Protein AF-A0A9P6BWW1-F1 (afdb_monomer)

Sequence (412 aa):
MPIPPELQAALDVNLSTQEVIDTLCKYYSIPRQVDSGDEDEDKYDPYPSWREIWEGEHWSTWKPLGKCLRYYPRDWRCFQRPLDSSNPLANIRRTLRGRIITWLCNTQREQNMFWILDPLVLWSDNARFVASYTARTFMGISKKTNQFGAYLHLDGSHTLSNAIHNLVVALAEACPQYRSLVTRALALDDPMILEKTAHLQFKKLIIEPWEAVRVSHPHYLSKPLLIMIDMFSFCIERGYQRNYHRELIGLINDYAQSHQNSPLLWIFCTHPALHPSQILDKAVHPLQCALSSVSLNDPEAHRDTRYLLNEGFHRIRHRHNIDNTQMWPSEEQLSRLTSAICGTLYFTNAVLNFVDCGGSNPQDQVDACLKYMDGIPEPSVSEPFHMDYFYRQFISDIPPTSNLMPYTFWKS

Solvent-accessible surface area (backbone atoms only — not comparable to full-atom values): 24198 Å² total; per-residue (Å²): 100,76,67,53,70,69,57,49,53,48,46,75,69,62,58,50,43,50,57,51,44,52,52,48,19,59,74,69,72,48,81,81,77,74,83,69,94,70,82,76,80,90,84,87,83,93,80,83,76,95,85,81,80,89,75,84,94,55,86,93,49,79,53,82,64,65,67,68,68,82,81,69,61,83,74,54,59,70,58,73,42,48,40,51,57,87,38,70,78,34,58,42,66,54,69,61,52,37,56,52,53,52,53,74,58,31,73,75,57,93,47,43,31,38,38,38,23,35,71,78,40,57,81,46,94,68,55,85,78,63,67,48,61,69,60,24,28,49,47,28,46,25,49,78,56,77,22,50,26,35,78,45,77,44,79,55,84,64,50,56,52,53,51,48,52,54,51,48,51,37,37,29,72,60,29,68,66,43,30,54,45,39,51,41,40,51,72,70,76,37,72,62,47,88,77,46,57,51,71,55,34,44,42,62,55,47,50,54,30,53,53,50,36,55,74,76,43,47,77,83,50,76,54,54,28,39,31,38,40,40,41,53,51,64,33,53,76,74,57,67,46,41,50,44,55,40,51,53,51,45,57,50,49,56,46,36,67,77,37,69,91,49,44,66,32,39,39,39,40,29,21,55,93,63,38,66,69,72,61,51,68,81,51,96,64,83,88,67,56,49,79,47,73,56,62,42,85,40,80,63,25,38,51,39,40,42,49,49,50,48,57,44,51,56,50,44,31,68,72,70,67,51,59,88,91,57,67,75,70,37,75,65,56,48,48,52,52,28,60,74,41,41,31,37,65,69,52,51,51,51,53,48,55,57,30,57,36,93,87,59,61,42,46,63,36,49,55,50,52,49,63,41,45,67,83,64,76,83,87,44,97,87,54,83,53,60,62,56,54,35,51,50,48,53,57,70,72,51,61,93,86,54,90,74,72,72,88,61,74,72,78,132

Organism: NCBI:txid1400762

Foldseek 3Di:
DADDPQLVVCLVVLDALVVNLVSLCVVLVNDQDDPPVDPDDDDDDDDDDDPPDDDDDDPVDPPPLVVVPPDDDPLQVVQVAADASPDLLLSAPSVVVSVVVSQQRPPPHPFLEAEEAEQLLDDFPLPLHDFDSVVSSVCNSCVSNLQAQEEAEARLPDALLRSLSRSLVSNCVSDVQLVVQLCCCCPPVPVCLSVDDSLSVCCRRPPPSQVVCCVPPVVSLPGAHEYEYGYRANLCVVPPSLVSVLVNVLSVQVSCNVCVVGSYGYYYYDHVVPPVCVSCVPHPDDGDYHYDYDFLADPSLLVSLLSLLVVLVVVLCVVVVPDPVDPQVPPVLSNLSSQLCSSNVVVSVVLSCQLSPPVDHSSVSSVVQSVLSVPQDHDDPVPNPSVVSSVVSVVVPDPPPDPPDDPDSDDD

pLDDT: mean 72.65, std 19.07, range [23.56, 95.12]

Radius of gyration: 23.41 Å; Cα contacts (8 Å, |Δi|>4): 458; chains: 1; bounding box: 56×54×66 Å

Nearest PDB structures (foldseek):
  4d82-assembly3_C  TM=4.284E-01  e=2.011E-02  Metallosphaera sedula
  9asj-assembly1_A  TM=2.975E-01  e=6.661E-01  Homo sapiens
  9c5q-assembly1_A  TM=3.369E-01  e=1.948E+00  Homo sapiens
  9bh9-assembly1_B  TM=3.710E-01  e=2.965E+00  Homo sapiens
  3pg5-assembly5_C  TM=3.064E-01  e=9.522E+00  Corynebacterium diphtheriae

Structure (mmCIF, N/CA/C/O backbone):
data_AF-A0A9P6BWW1-F1
#
_entry.id   AF-A0A9P6BWW1-F1
#
loop_
_atom_site.group_PDB
_atom_site.id
_atom_site.type_symbol
_atom_site.label_atom_id
_atom_site.label_alt_id
_atom_site.label_comp_id
_atom_site.label_asym_id
_atom_site.label_entity_id
_atom_site.label_seq_id
_atom_site.pdbx_PDB_ins_code
_atom_site.Cartn_x
_atom_site.Cartn_y
_atom_site.Cartn_z
_atom_site.occupancy
_atom_site.B_iso_or_equiv
_atom_site.auth_seq_id
_atom_site.auth_comp_id
_atom_site.auth_asym_id
_atom_site.auth_atom_id
_atom_site.pdbx_PDB_model_num
ATOM 1 N N . MET A 1 1 ? 1.971 22.451 -13.555 1.00 47.19 1 MET A N 1
ATOM 2 C CA . MET A 1 1 ? 0.889 22.955 -12.679 1.00 47.19 1 MET A CA 1
ATOM 3 C C . MET A 1 1 ? 1.147 22.485 -11.250 1.00 47.19 1 MET A C 1
ATOM 5 O O . MET A 1 1 ? 1.494 21.315 -11.094 1.00 47.19 1 MET A O 1
ATOM 9 N N . PRO A 1 2 ? 1.008 23.346 -10.226 1.00 56.62 2 PRO A N 1
ATOM 10 C CA . PRO A 1 2 ? 0.854 22.879 -8.847 1.00 56.62 2 PRO A CA 1
ATOM 11 C C . PRO A 1 2 ? -0.450 22.073 -8.698 1.00 56.62 2 PRO A C 1
ATOM 13 O O . PRO A 1 2 ? -1.246 21.994 -9.638 1.00 56.62 2 PRO A O 1
ATOM 16 N N . ILE A 1 3 ? -0.659 21.482 -7.520 1.00 63.25 3 ILE A N 1
ATOM 17 C CA . ILE A 1 3 ? -1.874 20.733 -7.162 1.00 63.25 3 ILE A CA 1
ATOM 18 C C . ILE A 1 3 ? -3.116 21.604 -7.459 1.00 63.25 3 ILE A C 1
ATOM 20 O O . ILE A 1 3 ? -3.104 22.792 -7.122 1.00 63.25 3 ILE A O 1
ATOM 24 N N . PRO A 1 4 ? -4.182 21.063 -8.082 1.00 66.38 4 PRO A N 1
ATOM 25 C CA . PRO A 1 4 ? -5.418 21.811 -8.308 1.00 66.38 4 PRO A CA 1
ATOM 26 C C . PRO A 1 4 ? -5.969 22.369 -6.986 1.00 66.38 4 PRO A C 1
ATOM 28 O O . PRO A 1 4 ? -6.070 21.598 -6.033 1.00 66.38 4 PRO A O 1
ATOM 31 N N . PRO A 1 5 ? -6.382 23.649 -6.897 1.00 71.75 5 PRO A N 1
ATOM 32 C CA . PRO A 1 5 ? -6.874 24.224 -5.640 1.00 71.75 5 PRO A CA 1
ATOM 33 C C . PRO A 1 5 ? -8.056 23.462 -5.026 1.00 71.75 5 PRO A C 1
ATOM 35 O O . PRO A 1 5 ? -8.129 23.326 -3.809 1.00 71.75 5 PRO A O 1
ATOM 38 N N . GLU A 1 6 ? -8.937 22.895 -5.860 1.00 68.44 6 GLU A N 1
ATOM 39 C CA . GLU A 1 6 ? -10.018 22.007 -5.410 1.00 68.44 6 GLU A CA 1
ATOM 40 C C . GLU A 1 6 ? -9.488 20.725 -4.747 1.00 68.44 6 GLU A C 1
ATOM 42 O O . GLU A 1 6 ? -10.011 20.303 -3.720 1.00 68.44 6 GLU A O 1
ATOM 47 N N . LEU A 1 7 ? -8.431 20.120 -5.305 1.00 68.75 7 LEU A N 1
ATOM 48 C CA . LEU A 1 7 ? -7.810 18.916 -4.754 1.00 68.75 7 LEU A CA 1
ATOM 49 C C . LEU A 1 7 ? -7.006 19.233 -3.487 1.00 68.75 7 LEU A C 1
ATOM 51 O O . LEU A 1 7 ? -7.035 18.445 -2.551 1.00 68.75 7 LEU A O 1
ATOM 55 N N . GLN A 1 8 ? -6.337 20.387 -3.424 1.00 70.44 8 GLN A N 1
ATOM 56 C CA . GLN A 1 8 ? -5.660 20.834 -2.206 1.00 70.44 8 GLN A CA 1
ATOM 57 C C . GLN A 1 8 ? -6.673 21.016 -1.065 1.00 70.44 8 GLN A C 1
ATOM 59 O O . GLN A 1 8 ? -6.535 20.372 -0.030 1.00 70.44 8 GLN A O 1
ATOM 64 N N . ALA A 1 9 ? -7.759 21.764 -1.297 1.00 71.81 9 ALA A N 1
ATOM 65 C CA . ALA A 1 9 ? -8.829 21.938 -0.314 1.00 71.81 9 ALA A CA 1
ATOM 66 C C . ALA A 1 9 ? -9.492 20.603 0.093 1.00 71.81 9 ALA A C 1
ATOM 68 O O . ALA A 1 9 ? -9.786 20.390 1.269 1.00 71.81 9 ALA A O 1
ATOM 69 N N . ALA A 1 10 ? -9.678 19.673 -0.851 1.00 66.38 10 ALA A N 1
ATOM 70 C CA . ALA A 1 10 ? -10.184 18.326 -0.574 1.00 66.38 10 ALA A CA 1
ATOM 71 C C . ALA A 1 10 ? -9.250 17.493 0.328 1.00 66.38 10 ALA A C 1
ATOM 73 O O . ALA A 1 10 ? -9.716 16.660 1.109 1.00 66.38 10 ALA A O 1
ATOM 74 N N . LEU A 1 11 ? -7.934 17.707 0.247 1.00 68.31 11 LEU A N 1
ATOM 75 C CA . LEU A 1 11 ? -6.968 17.062 1.135 1.00 68.31 11 LEU A CA 1
ATOM 76 C C . LEU A 1 11 ? -6.893 17.762 2.501 1.00 68.31 11 LEU A C 1
ATOM 78 O O . LEU A 1 11 ? -6.889 17.076 3.524 1.00 68.31 11 LEU A O 1
ATOM 82 N N . ASP A 1 12 ? -6.927 19.096 2.532 1.00 67.94 12 ASP A N 1
ATOM 83 C CA . ASP A 1 12 ? -6.867 19.902 3.761 1.00 67.94 12 ASP A CA 1
ATOM 84 C C . ASP A 1 12 ? -8.067 19.643 4.699 1.00 67.94 12 ASP A C 1
ATOM 86 O O . ASP A 1 12 ? -7.924 19.640 5.923 1.00 67.94 12 ASP A O 1
ATOM 90 N N . VAL A 1 13 ? -9.248 19.353 4.136 1.00 72.00 13 VAL A N 1
ATOM 91 C CA . VAL A 1 13 ? -10.491 19.063 4.884 1.00 72.00 13 VAL A CA 1
ATOM 92 C C . VAL A 1 13 ? -10.592 17.590 5.340 1.00 72.00 13 VAL A C 1
ATOM 94 O O . VAL A 1 13 ? -11.550 17.210 6.009 1.00 72.00 13 VAL A O 1
ATOM 97 N N . ASN A 1 14 ? -9.584 16.745 5.074 1.00 67.19 14 ASN A N 1
ATOM 98 C CA . ASN A 1 14 ? -9.550 15.333 5.499 1.00 67.19 14 ASN A CA 1
ATOM 99 C C . ASN A 1 14 ? -10.764 14.495 5.029 1.00 67.19 14 ASN A C 1
ATOM 101 O O . ASN A 1 14 ? -11.288 13.673 5.789 1.00 67.19 14 ASN A O 1
ATOM 105 N N . LEU A 1 15 ? -11.192 14.664 3.772 1.00 77.94 15 LEU A N 1
ATOM 106 C CA . LEU A 1 15 ? -12.339 13.953 3.180 1.00 77.94 15 LEU A CA 1
ATOM 107 C C . LEU A 1 15 ? -12.218 12.409 3.217 1.00 77.94 15 LEU A C 1
ATOM 109 O O . LEU A 1 15 ? -11.164 11.841 3.520 1.00 77.94 15 LEU A O 1
ATOM 113 N N . SER A 1 16 ? -13.299 11.697 2.897 1.00 83.75 16 SER A N 1
ATOM 114 C CA . SER A 1 16 ? -13.290 10.240 2.693 1.00 83.75 16 SER A CA 1
ATOM 115 C C . SER A 1 16 ? -12.516 9.829 1.433 1.00 83.75 16 SER A C 1
ATOM 117 O O . SER A 1 16 ? -12.222 10.636 0.550 1.00 83.75 16 SER A O 1
ATOM 119 N N . THR A 1 17 ? -12.193 8.540 1.311 1.00 83.25 17 THR A N 1
ATOM 120 C CA . THR A 1 17 ? -11.558 8.006 0.096 1.00 83.25 17 THR A CA 1
ATOM 121 C C . THR A 1 17 ? -12.496 8.043 -1.112 1.00 83.25 17 THR A C 1
ATOM 123 O O . THR A 1 17 ? -12.011 8.258 -2.220 1.00 83.25 17 THR A O 1
ATOM 126 N N . GLN A 1 18 ? -13.819 7.936 -0.932 1.00 85.44 18 GLN A N 1
ATOM 127 C CA . GLN A 1 18 ? -14.759 8.106 -2.046 1.00 85.44 18 GLN A CA 1
ATOM 128 C C . GLN A 1 18 ? -14.754 9.544 -2.580 1.00 85.44 18 GLN A C 1
ATOM 130 O O . GLN A 1 18 ? -14.683 9.746 -3.787 1.00 85.44 18 GLN A O 1
ATOM 135 N N . GLU A 1 19 ? -14.759 10.546 -1.700 1.00 85.06 19 GLU A N 1
ATOM 136 C CA . GLU A 1 19 ? -14.705 11.957 -2.105 1.00 85.06 19 GLU A CA 1
ATOM 137 C C . GLU A 1 19 ? -13.365 12.317 -2.767 1.00 85.06 19 GLU A C 1
ATOM 139 O O . GLU A 1 19 ? -13.335 13.076 -3.737 1.00 85.06 19 GLU A O 1
ATOM 144 N N . VAL A 1 20 ? -12.253 11.729 -2.305 1.00 84.81 20 VAL A N 1
ATOM 145 C CA . VAL A 1 20 ? -10.945 11.841 -2.975 1.00 84.81 20 VAL A CA 1
ATOM 146 C C . VAL A 1 20 ? -10.987 11.210 -4.372 1.00 84.81 20 VAL A C 1
ATOM 148 O O . VAL A 1 20 ? -10.512 11.831 -5.321 1.00 84.81 20 VAL A O 1
ATOM 151 N N . ILE A 1 21 ? -11.589 10.026 -4.532 1.00 85.56 21 ILE A N 1
ATOM 152 C CA . ILE A 1 21 ? -11.770 9.376 -5.842 1.00 85.56 21 ILE A CA 1
ATOM 153 C C . ILE A 1 21 ? -12.641 10.238 -6.763 1.00 85.56 21 ILE A C 1
ATOM 155 O O . ILE A 1 21 ? -12.225 10.516 -7.882 1.00 85.56 21 ILE A O 1
ATOM 159 N N . ASP A 1 22 ? -13.793 10.728 -6.301 1.00 85.81 22 ASP A N 1
ATOM 160 C CA . ASP A 1 22 ? -14.675 11.594 -7.096 1.00 85.81 22 ASP A CA 1
ATOM 161 C C . ASP A 1 22 ? -13.979 12.908 -7.503 1.00 85.81 22 ASP A C 1
ATOM 163 O O . ASP A 1 22 ? -14.095 13.340 -8.653 1.00 85.81 22 ASP A O 1
ATOM 167 N N . THR A 1 23 ? -13.188 13.511 -6.607 1.00 84.62 23 THR A N 1
ATOM 168 C CA . THR A 1 23 ? -12.392 14.720 -6.897 1.00 84.62 23 THR A CA 1
ATOM 169 C C . THR A 1 23 ? -11.321 14.446 -7.957 1.00 84.62 23 THR A C 1
ATOM 171 O O . THR A 1 23 ? -11.152 15.233 -8.891 1.00 84.62 23 THR A O 1
ATOM 174 N N . LEU A 1 24 ? -10.623 13.310 -7.862 1.00 85.38 24 LEU A N 1
ATOM 175 C CA . LEU A 1 24 ? -9.624 12.897 -8.849 1.00 85.38 24 LEU A CA 1
ATOM 176 C C . LEU A 1 24 ? -10.266 12.542 -10.194 1.00 85.38 24 LEU A C 1
ATOM 178 O O . LEU A 1 24 ? -9.748 12.946 -11.232 1.00 85.38 24 LEU A O 1
ATOM 182 N N . CYS A 1 25 ? -11.413 11.862 -10.205 1.00 85.56 25 CYS A N 1
ATOM 183 C CA . CYS A 1 25 ? -12.159 11.560 -11.424 1.00 85.56 25 CYS A CA 1
ATOM 184 C C . CYS A 1 25 ? -12.661 12.831 -12.120 1.00 85.56 25 CYS A C 1
ATOM 186 O O . CYS A 1 25 ? -12.513 12.942 -13.338 1.00 85.56 25 CYS A O 1
ATOM 188 N N . LYS A 1 26 ? -13.151 13.826 -11.364 1.00 84.00 26 LYS A N 1
ATOM 189 C CA . LYS A 1 26 ? -13.474 15.163 -11.888 1.00 84.00 26 LYS A CA 1
ATOM 190 C C . LYS A 1 26 ? -12.238 15.829 -12.504 1.00 84.00 26 LYS A C 1
ATOM 192 O O . LYS A 1 26 ? -12.286 16.236 -13.662 1.00 84.00 26 LYS A O 1
ATOM 197 N N . TYR A 1 27 ? -11.127 15.904 -11.765 1.00 82.25 27 TYR A N 1
ATOM 198 C CA . TYR A 1 27 ? -9.884 16.533 -12.233 1.00 82.25 27 TYR A CA 1
ATOM 199 C C . TYR A 1 27 ? -9.335 15.875 -13.510 1.00 82.25 27 TYR A C 1
ATOM 201 O O . TYR A 1 27 ? -8.986 16.555 -14.473 1.00 82.25 27 TYR A O 1
ATOM 209 N N . TYR A 1 28 ? -9.319 14.544 -13.547 1.00 79.38 28 TYR A N 1
ATOM 210 C CA . TYR A 1 28 ? -8.806 13.753 -14.661 1.00 79.38 28 TYR A CA 1
ATOM 211 C C . TYR A 1 28 ? -9.830 13.501 -15.787 1.00 79.38 28 TYR A C 1
ATOM 213 O O . TYR A 1 28 ? -9.553 12.686 -16.676 1.00 79.38 28 TYR A O 1
ATOM 221 N N . SER A 1 29 ? -10.990 14.176 -15.758 1.00 80.81 29 SER A N 1
ATOM 222 C CA . SER A 1 29 ? -12.090 14.055 -16.736 1.00 80.81 29 SER A CA 1
ATOM 223 C C . SER A 1 29 ? -12.497 12.603 -17.022 1.00 80.81 29 SER A C 1
ATOM 225 O O . SER A 1 29 ? -12.638 12.184 -18.171 1.00 80.81 29 SER A O 1
ATOM 227 N N . ILE A 1 30 ? -12.626 11.804 -15.963 1.00 74.62 30 ILE A N 1
ATOM 228 C CA . ILE A 1 30 ? -12.950 10.378 -16.034 1.00 74.62 30 ILE A CA 1
ATOM 229 C C . ILE A 1 30 ? -14.473 10.219 -15.991 1.00 74.62 30 ILE A C 1
ATOM 231 O O . ILE A 1 30 ? -15.093 10.695 -15.036 1.00 74.62 30 ILE A O 1
ATOM 235 N N . PRO A 1 31 ? -15.096 9.542 -16.975 1.00 64.31 31 PRO A N 1
ATOM 236 C CA . PRO A 1 31 ? -16.501 9.168 -16.881 1.00 64.31 31 PRO A CA 1
ATOM 237 C C . PRO A 1 31 ? -16.720 8.326 -15.625 1.00 64.31 31 PRO A C 1
ATOM 239 O O . PRO A 1 31 ? -16.013 7.340 -15.419 1.00 64.31 31 PRO A O 1
ATOM 242 N N . ARG A 1 32 ? -17.694 8.701 -14.789 1.00 52.28 32 ARG A N 1
ATOM 243 C CA . ARG A 1 32 ? -18.048 7.925 -13.595 1.00 52.28 32 ARG A CA 1
ATOM 244 C C . ARG A 1 32 ? -18.501 6.535 -14.049 1.00 52.28 32 ARG A C 1
ATOM 246 O O . ARG A 1 32 ? -19.593 6.393 -14.600 1.00 52.28 32 ARG A O 1
ATOM 253 N N . GLN A 1 33 ? -17.668 5.520 -13.833 1.00 54.38 33 GLN A N 1
ATOM 254 C CA . GLN A 1 33 ? -18.151 4.148 -13.838 1.00 54.38 33 GLN A CA 1
ATOM 255 C C . GLN A 1 33 ? -19.102 4.024 -12.649 1.00 54.38 33 GLN A C 1
ATOM 257 O O . GLN A 1 33 ? -18.742 4.343 -11.517 1.00 54.38 33 GLN A O 1
ATOM 262 N N . VAL A 1 34 ? -20.343 3.636 -12.928 1.00 43.94 34 VAL A N 1
ATOM 263 C CA . VAL A 1 34 ? -21.234 3.130 -11.888 1.00 43.94 34 VAL A CA 1
ATOM 264 C C . VAL A 1 34 ? -20.689 1.757 -11.522 1.00 43.94 34 VAL A C 1
ATOM 266 O O . VAL A 1 34 ? -20.505 0.938 -12.422 1.00 43.94 34 VAL A O 1
ATOM 269 N N . ASP A 1 35 ? -20.428 1.514 -10.238 1.00 43.84 35 ASP A N 1
ATOM 270 C CA . ASP A 1 35 ? -20.097 0.178 -9.742 1.00 43.84 35 ASP A CA 1
ATOM 271 C C . ASP A 1 35 ? -21.333 -0.727 -9.948 1.00 43.84 35 ASP A C 1
ATOM 273 O O . ASP A 1 35 ? -22.219 -0.808 -9.097 1.00 43.84 35 ASP A O 1
ATOM 277 N N . SER A 1 36 ? -21.443 -1.369 -11.118 1.00 36.41 36 SER A N 1
ATOM 278 C CA . SER A 1 36 ? -22.366 -2.486 -11.329 1.00 36.41 36 SER A CA 1
ATOM 279 C C . SER A 1 36 ? -21.897 -3.622 -10.425 1.00 36.41 36 SER A C 1
ATOM 281 O O . SER A 1 36 ? -20.807 -4.148 -10.642 1.00 36.41 36 SER A O 1
ATOM 283 N N . GLY A 1 37 ? -22.684 -3.955 -9.399 1.00 39.25 37 GLY A N 1
ATOM 284 C CA . GLY A 1 37 ? -22.289 -4.800 -8.261 1.00 39.25 37 GLY A CA 1
ATOM 285 C C . GLY A 1 37 ? -22.025 -6.286 -8.543 1.00 39.25 37 GLY A C 1
ATOM 286 O O . GLY A 1 37 ? -22.133 -7.082 -7.618 1.00 39.25 37 GLY A O 1
ATOM 287 N N . ASP A 1 38 ? -21.668 -6.641 -9.778 1.00 36.53 38 ASP A N 1
ATOM 288 C CA . ASP A 1 38 ? -21.443 -7.999 -10.276 1.00 36.53 38 ASP A CA 1
ATOM 289 C C . ASP A 1 38 ? -20.058 -8.118 -10.961 1.00 36.53 38 ASP A C 1
ATOM 291 O O . ASP A 1 38 ? -19.949 -8.197 -12.187 1.00 36.53 38 ASP A O 1
ATOM 295 N N . GLU A 1 39 ? -18.971 -8.163 -10.178 1.00 39.12 39 GLU A N 1
ATOM 296 C CA . GLU A 1 39 ? -17.757 -8.885 -10.607 1.00 39.12 39 GLU A CA 1
ATOM 297 C C . GLU A 1 39 ? -17.948 -10.373 -10.243 1.00 39.12 39 GLU A C 1
ATOM 299 O O . GLU A 1 39 ? -17.653 -10.770 -9.117 1.00 39.12 39 GLU A O 1
ATOM 304 N N . ASP A 1 40 ? -18.485 -11.151 -11.199 1.00 33.62 40 ASP A N 1
ATOM 305 C CA . ASP A 1 40 ? -18.864 -12.586 -11.138 1.00 33.62 40 ASP A CA 1
ATOM 306 C C . ASP A 1 40 ? -18.097 -13.407 -10.065 1.00 33.62 40 ASP A C 1
ATOM 308 O O . ASP A 1 40 ? -16.880 -13.618 -10.165 1.00 33.62 40 ASP A O 1
ATOM 312 N N . GLU A 1 41 ? -18.811 -13.942 -9.065 1.00 42.09 41 GLU A N 1
ATOM 313 C CA . GLU A 1 41 ? -18.252 -14.969 -8.177 1.00 42.09 41 GLU A CA 1
ATOM 314 C C . GLU A 1 41 ? -18.028 -16.293 -8.941 1.00 42.09 41 GLU A C 1
ATOM 316 O O . GLU A 1 41 ? -18.814 -16.691 -9.798 1.00 42.09 41 GLU A O 1
ATOM 321 N N . ASP A 1 42 ? -16.930 -16.981 -8.614 1.00 36.00 42 ASP A N 1
ATOM 322 C CA . ASP A 1 42 ? -16.590 -18.356 -9.010 1.00 36.00 42 ASP A CA 1
ATOM 323 C C . ASP A 1 42 ? -16.866 -18.806 -10.467 1.00 36.00 42 ASP A C 1
ATOM 325 O O . ASP A 1 42 ? -17.743 -19.622 -10.759 1.00 36.00 42 ASP A O 1
ATOM 329 N N . LYS A 1 43 ? -15.931 -18.465 -11.370 1.00 27.09 43 LYS A N 1
ATOM 330 C CA . LYS A 1 43 ? -15.578 -19.334 -12.513 1.00 27.09 43 LYS A CA 1
ATOM 331 C C . LYS A 1 43 ? -14.095 -19.704 -12.509 1.00 27.09 43 LYS A C 1
ATOM 333 O O . LYS A 1 43 ? -13.207 -18.852 -12.512 1.00 27.09 43 LYS A O 1
ATOM 338 N N . TYR A 1 44 ? -13.831 -21.010 -12.513 1.00 28.70 44 TYR A N 1
ATOM 339 C CA . TYR A 1 44 ? -12.501 -21.617 -12.487 1.00 28.70 44 TYR A CA 1
ATOM 340 C C . TYR A 1 44 ? -12.405 -22.680 -13.587 1.00 28.70 44 TYR A C 1
ATOM 342 O O . TYR A 1 44 ? -13.255 -23.564 -13.649 1.00 28.70 44 TYR A O 1
ATOM 350 N N . ASP A 1 45 ? -11.359 -22.616 -14.412 1.00 24.69 45 ASP A N 1
ATOM 351 C CA . ASP A 1 45 ? -11.109 -23.548 -15.519 1.00 24.69 45 ASP A CA 1
ATOM 352 C C . ASP A 1 45 ? -9.683 -24.142 -15.371 1.00 24.69 45 ASP A C 1
ATOM 354 O O . ASP A 1 45 ? -8.715 -23.371 -15.312 1.00 24.69 45 ASP A O 1
ATOM 358 N N . PRO A 1 46 ? -9.516 -25.470 -15.193 1.00 31.78 46 PRO A N 1
ATOM 359 C CA . PRO A 1 46 ? -8.227 -26.087 -14.866 1.00 31.78 46 PRO A CA 1
ATOM 360 C C . PRO A 1 46 ? -7.343 -26.334 -16.103 1.00 31.78 46 PRO A C 1
ATOM 362 O O . PRO A 1 46 ? -7.768 -26.954 -17.073 1.00 31.78 46 PRO A O 1
ATOM 365 N N . TYR A 1 47 ? -6.063 -25.939 -16.043 1.00 34.94 47 TYR A N 1
ATOM 366 C CA . TYR A 1 47 ? -5.114 -26.053 -17.167 1.00 34.94 47 TYR A CA 1
ATOM 367 C C . TYR A 1 47 ? -3.727 -26.611 -16.766 1.00 34.94 47 TYR A C 1
ATOM 369 O O . TYR A 1 47 ? -3.389 -26.606 -15.580 1.00 34.94 47 TYR A O 1
ATOM 377 N N . PRO A 1 48 ? -2.930 -27.152 -17.722 1.00 30.81 48 PRO A N 1
ATOM 378 C CA . PRO A 1 48 ? -2.121 -28.349 -17.472 1.00 30.81 48 PRO A CA 1
ATOM 379 C C . PRO A 1 48 ? -0.601 -28.081 -17.387 1.00 30.81 48 PRO A C 1
ATOM 381 O O . PRO A 1 48 ? -0.144 -26.992 -17.031 1.00 30.81 48 PRO A O 1
ATOM 384 N N . SER A 1 49 ? 0.210 -29.117 -17.633 1.00 31.66 49 SER A N 1
ATOM 385 C CA . SER A 1 49 ? 1.661 -29.092 -17.429 1.00 31.66 49 SER A CA 1
ATOM 386 C C . SER A 1 49 ? 2.438 -28.260 -18.468 1.00 31.66 49 SER A C 1
ATOM 388 O O . SER A 1 49 ? 1.928 -27.879 -19.516 1.00 31.66 49 SER A O 1
ATOM 390 N N . TRP A 1 50 ? 3.696 -27.943 -18.151 1.00 32.31 50 TRP A N 1
ATOM 391 C CA . TRP A 1 50 ? 4.515 -26.949 -18.859 1.00 32.31 50 TRP A CA 1
ATOM 392 C C . TRP A 1 50 ? 5.127 -27.409 -20.195 1.00 32.31 50 TRP A C 1
ATOM 394 O O . TRP A 1 50 ? 5.804 -26.612 -20.835 1.00 32.31 50 TRP A O 1
ATOM 404 N N . ARG A 1 51 ? 4.938 -28.669 -20.612 1.00 30.66 51 ARG A N 1
ATOM 405 C CA . ARG A 1 51 ? 5.650 -29.261 -21.766 1.00 30.66 51 ARG A CA 1
ATOM 406 C C . ARG A 1 51 ? 4.879 -29.281 -23.093 1.00 30.66 51 ARG A C 1
ATOM 408 O O . ARG A 1 51 ? 5.460 -29.659 -24.101 1.00 30.66 51 ARG A O 1
ATOM 415 N N . GLU A 1 52 ? 3.611 -28.876 -23.115 1.00 35.50 52 GLU A N 1
ATOM 416 C CA . GLU A 1 52 ? 2.693 -29.115 -24.247 1.00 35.50 52 GLU A CA 1
ATOM 417 C C . GLU A 1 52 ? 2.203 -27.806 -24.902 1.00 35.50 52 GLU A C 1
ATOM 419 O O . GLU A 1 52 ? 1.002 -27.563 -25.005 1.00 35.50 52 GLU A O 1
ATOM 424 N N . ILE A 1 53 ? 3.123 -26.909 -25.290 1.00 33.41 53 ILE A N 1
ATOM 425 C CA . ILE A 1 53 ? 2.794 -25.668 -26.025 1.00 33.41 53 ILE A CA 1
ATOM 426 C C . ILE A 1 53 ? 3.947 -25.256 -26.963 1.00 33.41 53 ILE A C 1
ATOM 428 O O . ILE A 1 53 ? 4.746 -24.397 -26.603 1.00 33.41 53 ILE A O 1
ATOM 432 N N . TRP A 1 54 ? 4.047 -25.850 -28.157 1.00 34.78 54 TRP A N 1
ATOM 433 C CA . TRP A 1 54 ? 4.991 -25.400 -29.204 1.00 34.78 54 TRP A CA 1
ATOM 434 C C . TRP A 1 54 ? 4.466 -25.583 -30.645 1.00 34.78 54 TRP A C 1
ATOM 436 O O . TRP A 1 54 ? 5.241 -25.690 -31.590 1.00 34.78 54 TRP A O 1
ATOM 446 N N . GLU A 1 55 ? 3.141 -25.563 -30.821 1.00 31.78 55 GLU A N 1
ATOM 447 C CA . GLU A 1 55 ? 2.478 -25.489 -32.134 1.00 31.78 55 GLU A CA 1
ATOM 448 C C . GLU A 1 55 ? 1.510 -24.285 -32.187 1.00 31.78 55 GLU A C 1
ATOM 450 O O . GLU A 1 55 ? 1.304 -23.600 -31.182 1.00 31.78 55 GLU A O 1
ATOM 455 N N . GLY A 1 56 ? 1.036 -23.937 -33.389 1.00 38.19 56 GLY A N 1
ATOM 456 C CA . GLY A 1 56 ? 0.637 -22.569 -33.751 1.00 38.19 56 GLY A CA 1
ATOM 457 C C . GLY A 1 56 ? -0.740 -22.043 -33.300 1.00 38.19 56 GLY A C 1
ATOM 458 O O . GLY A 1 56 ? -1.484 -22.661 -32.549 1.00 38.19 56 GLY A O 1
ATOM 459 N N . GLU A 1 57 ? -1.063 -20.851 -33.819 1.00 35.16 57 GLU A N 1
ATOM 460 C CA . GLU A 1 57 ? -2.411 -20.248 -33.878 1.00 35.16 57 GLU A CA 1
ATOM 461 C C . GLU A 1 57 ? -3.151 -19.891 -32.564 1.00 35.16 57 GLU A C 1
ATOM 463 O O . GLU A 1 57 ? -4.368 -20.035 -32.491 1.00 35.16 57 GLU A O 1
ATOM 468 N N . HIS A 1 58 ? -2.494 -19.309 -31.542 1.00 39.03 58 HIS A N 1
ATOM 469 C CA . HIS A 1 58 ? -3.247 -18.779 -30.375 1.00 39.03 58 HIS A CA 1
ATOM 470 C C . HIS A 1 58 ? -2.825 -17.432 -29.744 1.00 39.03 58 HIS A C 1
ATOM 472 O O . HIS A 1 58 ? -3.294 -17.088 -28.653 1.00 39.03 58 HIS A O 1
ATOM 478 N N . TRP A 1 59 ? -2.042 -16.604 -30.446 1.00 41.94 59 TRP A N 1
ATOM 479 C CA . TRP A 1 59 ? -1.587 -15.278 -29.970 1.00 41.94 59 TRP A CA 1
ATOM 480 C C . TRP A 1 59 ? -2.700 -14.251 -29.673 1.00 41.94 59 TRP A C 1
ATOM 482 O O . TRP A 1 59 ? -2.444 -13.247 -29.011 1.00 41.94 59 TRP A O 1
ATOM 492 N N . SER A 1 60 ? -3.940 -14.501 -30.103 1.00 39.09 60 SER A N 1
ATOM 493 C CA . SER A 1 60 ? -5.123 -13.700 -29.748 1.00 39.09 60 SER A CA 1
ATOM 494 C C . SER A 1 60 ? -5.543 -13.829 -28.276 1.00 39.09 60 SER A C 1
ATOM 496 O O . SER A 1 60 ? -6.313 -13.003 -27.789 1.00 39.09 60 SER A O 1
ATOM 498 N N . THR A 1 61 ? -5.030 -14.826 -27.544 1.00 45.53 61 THR A N 1
ATOM 499 C CA . THR A 1 61 ? -5.240 -14.968 -26.094 1.00 45.53 61 THR A CA 1
ATOM 500 C C . THR A 1 61 ? -3.906 -14.912 -25.360 1.00 45.53 61 THR A C 1
ATOM 502 O O . THR A 1 61 ? -2.955 -15.596 -25.730 1.00 45.53 61 THR A O 1
ATOM 505 N N . TRP A 1 62 ? -3.822 -14.123 -24.285 1.00 44.84 62 TRP A N 1
ATOM 506 C CA . TRP A 1 62 ? -2.552 -13.775 -23.626 1.00 44.84 62 TRP A CA 1
ATOM 507 C C . TRP A 1 62 ? -1.987 -14.876 -22.694 1.00 44.84 62 TRP A C 1
ATOM 509 O O . TRP A 1 62 ? -1.351 -14.625 -21.672 1.00 44.84 62 TRP A O 1
ATOM 519 N N . LYS A 1 63 ? -2.225 -16.139 -23.066 1.00 42.66 63 LYS A N 1
ATOM 520 C CA . LYS A 1 63 ? -1.884 -17.355 -22.316 1.00 42.66 63 LYS A CA 1
ATOM 521 C C . LYS A 1 63 ? -0.377 -17.646 -22.128 1.00 42.66 63 LYS A C 1
ATOM 523 O O . LYS A 1 63 ? -0.096 -18.330 -21.142 1.00 42.66 63 LYS A O 1
ATOM 528 N N . PRO A 1 64 ? 0.587 -17.190 -22.968 1.00 41.19 64 PRO A N 1
ATOM 529 C CA . PRO A 1 64 ? 2.003 -17.541 -22.789 1.00 41.19 64 PRO A CA 1
ATOM 530 C C . PRO A 1 64 ? 2.583 -17.142 -21.427 1.00 41.19 64 PRO A C 1
ATOM 532 O O . PRO A 1 64 ? 3.202 -17.971 -20.768 1.00 41.19 64 PRO A O 1
ATOM 535 N N . LEU A 1 65 ? 2.333 -15.910 -20.970 1.00 38.28 65 LEU A N 1
ATOM 536 C CA . LEU A 1 65 ? 2.837 -15.431 -19.677 1.00 38.28 65 LEU A CA 1
ATOM 537 C C . LEU A 1 65 ? 1.908 -15.792 -18.508 1.00 38.28 65 LEU A C 1
ATOM 539 O O . LEU A 1 65 ? 2.393 -16.161 -17.441 1.00 38.28 65 LEU A O 1
ATOM 543 N N . GLY A 1 66 ? 0.584 -15.792 -18.710 1.00 39.69 66 GLY A N 1
ATOM 544 C CA . GLY A 1 66 ? -0.376 -16.181 -17.665 1.00 39.69 66 GLY A CA 1
ATOM 545 C C . GLY A 1 66 ? -0.177 -17.611 -17.133 1.00 39.69 66 GLY A C 1
ATOM 546 O O . GLY A 1 66 ? -0.452 -17.882 -15.966 1.00 39.69 66 GLY A O 1
ATOM 547 N N . LYS A 1 67 ? 0.374 -18.527 -17.946 1.00 35.91 67 LYS A N 1
ATOM 548 C CA . LYS A 1 67 ? 0.715 -19.899 -17.523 1.00 35.91 67 LYS A CA 1
ATOM 549 C C . LYS A 1 67 ? 1.988 -20.013 -16.663 1.00 35.91 67 LYS A C 1
ATOM 551 O O . LYS A 1 67 ? 2.213 -21.074 -16.080 1.00 35.91 67 LYS A O 1
ATOM 556 N N . CYS A 1 68 ? 2.793 -18.955 -16.526 1.00 37.28 68 CYS A N 1
ATOM 557 C CA . CYS A 1 68 ? 3.970 -18.949 -15.645 1.00 37.28 68 CYS A CA 1
ATOM 558 C C . CYS A 1 68 ? 3.626 -18.757 -14.156 1.00 37.28 68 CYS A C 1
ATOM 560 O O . CYS A 1 68 ? 4.469 -19.029 -13.302 1.00 37.28 68 CYS A O 1
ATOM 562 N N . LEU A 1 69 ? 2.390 -18.363 -13.822 1.00 39.22 69 LEU A N 1
ATOM 563 C CA . LEU A 1 69 ? 1.904 -18.105 -12.455 1.00 39.22 69 LEU A CA 1
ATOM 564 C C . LEU A 1 69 ? 1.647 -19.400 -11.645 1.00 39.22 69 LEU A C 1
ATOM 566 O O . LEU A 1 69 ? 0.605 -19.579 -11.019 1.00 39.22 69 LEU A O 1
ATOM 570 N N . ARG A 1 70 ? 2.614 -20.324 -11.642 1.00 31.59 70 ARG A N 1
ATOM 571 C CA . ARG A 1 70 ? 2.527 -21.672 -11.045 1.00 31.59 70 ARG A CA 1
ATOM 572 C C . ARG A 1 70 ? 2.497 -21.728 -9.511 1.00 31.59 70 ARG A C 1
ATOM 574 O O . ARG A 1 70 ? 2.353 -22.822 -8.974 1.00 31.59 70 ARG A O 1
ATOM 581 N N . TYR A 1 71 ? 2.672 -20.600 -8.820 1.00 35.56 71 TYR A N 1
ATOM 582 C CA . TYR A 1 71 ? 3.032 -20.572 -7.394 1.00 35.56 71 TYR A CA 1
ATOM 583 C C . TYR A 1 71 ? 2.090 -19.794 -6.464 1.00 35.56 71 TYR A C 1
ATOM 585 O O . TYR A 1 71 ? 2.374 -19.716 -5.272 1.00 35.56 71 TYR A O 1
ATOM 593 N N . TYR A 1 72 ? 0.957 -19.278 -6.952 1.00 36.00 72 TYR A N 1
ATOM 594 C CA . TYR A 1 72 ? -0.026 -18.598 -6.100 1.00 36.00 72 TYR A CA 1
ATOM 595 C C . TYR A 1 72 ? -1.188 -19.537 -5.717 1.00 36.00 72 TYR A C 1
ATOM 597 O O . TYR A 1 72 ? -1.943 -19.956 -6.602 1.00 36.00 72 TYR A O 1
ATOM 605 N N . PRO A 1 73 ? -1.375 -19.867 -4.419 1.00 31.67 73 PRO A N 1
ATOM 606 C CA . PRO A 1 73 ? -2.576 -20.545 -3.927 1.00 31.67 73 PRO A CA 1
ATOM 607 C C . PRO A 1 73 ? -3.851 -19.756 -4.255 1.00 31.67 73 PRO A C 1
ATOM 609 O O . PRO A 1 73 ? -3.796 -18.545 -4.486 1.00 31.67 73 PRO A O 1
ATOM 612 N N . ARG A 1 74 ? -5.021 -20.418 -4.239 1.00 31.77 74 ARG A N 1
ATOM 613 C CA . ARG A 1 74 ? -6.316 -19.751 -4.500 1.00 31.77 74 ARG A CA 1
ATOM 614 C C . ARG A 1 74 ? -6.514 -18.523 -3.601 1.00 31.77 74 ARG A C 1
ATOM 616 O O . ARG A 1 74 ? -6.948 -17.483 -4.095 1.00 31.77 74 ARG A O 1
ATOM 623 N N . ASP A 1 75 ? -6.099 -18.631 -2.344 1.00 37.94 75 ASP A N 1
ATOM 624 C CA . ASP A 1 75 ? -6.274 -17.626 -1.291 1.00 37.94 75 ASP A CA 1
ATOM 625 C C . ASP A 1 75 ? -5.485 -16.330 -1.538 1.00 37.94 75 ASP A C 1
ATOM 627 O O . ASP A 1 75 ? -5.843 -15.280 -1.020 1.00 37.94 75 ASP A O 1
ATOM 631 N N . TRP A 1 76 ? -4.453 -16.344 -2.390 1.00 36.47 76 TRP A N 1
ATOM 632 C CA . TRP A 1 76 ? -3.657 -15.143 -2.678 1.00 36.47 76 TRP A CA 1
ATOM 633 C C . TRP A 1 76 ? -4.478 -14.026 -3.346 1.00 36.47 76 TRP A C 1
ATOM 635 O O . TRP A 1 76 ? -4.259 -12.832 -3.116 1.00 36.47 76 TRP A O 1
ATOM 645 N N . ARG A 1 77 ? -5.472 -14.406 -4.161 1.00 40.88 77 ARG A N 1
ATOM 646 C CA . ARG A 1 77 ? -6.253 -13.460 -4.968 1.00 40.88 77 ARG A CA 1
ATOM 647 C C . ARG A 1 77 ? -7.156 -12.544 -4.144 1.00 40.88 77 ARG A C 1
ATOM 649 O O . ARG A 1 77 ? -7.456 -11.452 -4.616 1.00 40.88 77 ARG A O 1
ATOM 656 N N . CYS A 1 78 ? -7.558 -12.914 -2.924 1.00 37.56 78 CYS A N 1
ATOM 657 C CA . CYS A 1 78 ? -8.369 -12.027 -2.080 1.00 37.56 78 CYS A CA 1
ATOM 658 C C . CYS A 1 78 ? -7.543 -10.913 -1.406 1.00 37.56 78 CYS A C 1
ATOM 660 O O . CYS A 1 78 ? -8.104 -9.872 -1.062 1.00 37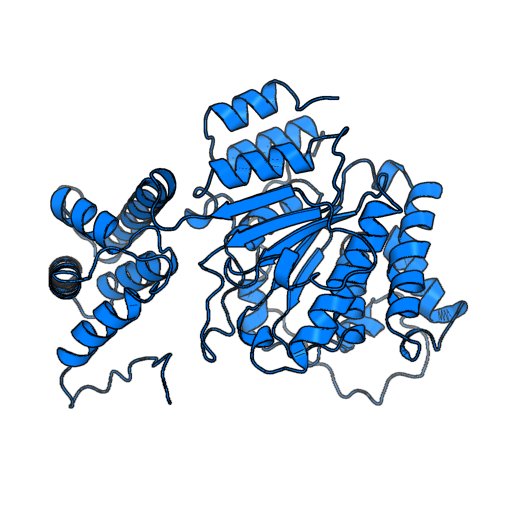.56 78 CYS A O 1
ATOM 662 N N . PHE A 1 79 ? -6.218 -11.071 -1.293 1.00 45.47 79 PHE A N 1
ATOM 663 C CA . PHE A 1 79 ? -5.301 -10.040 -0.786 1.00 45.47 79 PHE A CA 1
ATOM 664 C C . PHE A 1 79 ? -4.871 -9.048 -1.873 1.00 45.47 79 PHE A C 1
ATOM 666 O O . PHE A 1 79 ? -4.719 -7.864 -1.590 1.00 45.47 79 PHE A O 1
ATOM 673 N N . GLN A 1 80 ? -4.802 -9.497 -3.132 1.00 51.81 80 GLN A N 1
ATOM 674 C CA . GLN A 1 80 ? -4.637 -8.632 -4.310 1.00 51.81 80 GLN A CA 1
ATOM 675 C C . GLN A 1 80 ? -5.904 -7.833 -4.679 1.00 51.81 80 GLN A C 1
ATOM 677 O O . GLN A 1 80 ? -5.857 -6.990 -5.578 1.00 51.81 80 GLN A O 1
ATOM 682 N N . ARG A 1 81 ? -7.048 -8.060 -4.011 1.00 62.28 81 ARG A N 1
ATOM 683 C CA . ARG A 1 81 ? -8.237 -7.213 -4.203 1.00 62.28 81 ARG A CA 1
ATOM 684 C C . ARG A 1 81 ? -7.977 -5.813 -3.624 1.00 62.28 81 ARG A C 1
ATOM 686 O O . ARG A 1 81 ? -7.545 -5.728 -2.466 1.00 62.28 81 ARG A O 1
ATOM 693 N N . PRO A 1 82 ? -8.266 -4.727 -4.368 1.00 66.12 82 PRO A N 1
ATOM 694 C CA . PRO A 1 82 ? -8.257 -3.383 -3.799 1.00 66.12 82 PRO A CA 1
ATOM 695 C C . PRO A 1 82 ? -9.212 -3.299 -2.602 1.00 66.12 82 PRO A C 1
ATOM 697 O O . PRO A 1 82 ? -10.176 -4.062 -2.516 1.00 66.12 82 PRO A O 1
ATOM 700 N N . LEU A 1 83 ? -8.961 -2.366 -1.685 1.00 67.06 83 LEU A N 1
ATOM 701 C CA . LEU A 1 83 ? -9.979 -1.989 -0.707 1.00 67.06 83 LEU A CA 1
ATOM 702 C C . LEU A 1 83 ? -11.010 -1.098 -1.406 1.00 67.06 83 LEU A C 1
ATOM 704 O O . LEU A 1 83 ? -10.641 -0.115 -2.050 1.00 67.06 83 LEU A O 1
ATOM 708 N N . ASP A 1 84 ? -12.289 -1.452 -1.290 1.00 74.56 84 ASP A N 1
ATOM 709 C CA . ASP A 1 84 ? -13.368 -0.575 -1.738 1.00 74.56 84 ASP A CA 1
ATOM 710 C C . ASP A 1 84 ? -13.434 0.692 -0.869 1.00 74.56 84 ASP A C 1
ATOM 712 O O . ASP A 1 84 ? -13.080 0.680 0.312 1.00 74.56 84 ASP A O 1
ATOM 716 N N . SER A 1 85 ? -13.902 1.794 -1.450 1.00 73.75 85 SER A N 1
ATOM 717 C CA . SER A 1 85 ? -13.991 3.098 -0.791 1.00 73.75 85 SER A CA 1
ATOM 718 C C . SER A 1 85 ? -15.007 3.136 0.359 1.00 73.75 85 SER A C 1
ATOM 720 O O . SER A 1 85 ? -14.852 3.966 1.261 1.00 73.75 85 SER A O 1
ATOM 722 N N . SER A 1 86 ? -15.981 2.214 0.380 1.00 73.56 86 SER A N 1
ATOM 723 C CA . SER A 1 86 ? -16.887 1.982 1.518 1.00 73.56 86 SER A CA 1
ATOM 724 C C . SER A 1 86 ? -16.222 1.286 2.715 1.00 73.56 86 SER A C 1
ATOM 726 O O . SER A 1 86 ? -16.769 1.284 3.819 1.00 73.56 86 SER A O 1
ATOM 728 N N . ASN A 1 87 ? -15.039 0.688 2.535 1.00 77.94 87 ASN A N 1
ATOM 729 C CA . ASN A 1 87 ? -14.358 -0.028 3.605 1.00 77.94 87 ASN A CA 1
ATOM 730 C C . ASN A 1 87 ? -13.770 0.967 4.632 1.00 77.94 87 ASN A C 1
ATOM 732 O O . ASN A 1 87 ? -13.060 1.900 4.240 1.00 77.94 87 ASN A O 1
ATOM 736 N N . PRO A 1 88 ? -13.969 0.769 5.949 1.00 76.44 88 PRO A N 1
ATOM 737 C CA . PRO A 1 88 ? -13.346 1.613 6.970 1.00 76.44 88 PRO A CA 1
ATOM 738 C C . PRO A 1 88 ? -11.814 1.709 6.856 1.00 76.44 88 PRO A C 1
ATOM 740 O O . PRO A 1 88 ? -11.252 2.785 7.056 1.00 76.44 88 PRO A O 1
ATOM 743 N N . LEU A 1 89 ? -11.133 0.635 6.430 1.00 75.75 89 LEU A N 1
ATOM 744 C CA . LEU A 1 89 ? -9.678 0.614 6.202 1.00 75.75 89 LEU A CA 1
ATOM 745 C C . LEU A 1 89 ? -9.222 1.479 5.013 1.00 75.75 89 LEU A C 1
ATOM 747 O O . LEU A 1 89 ? -8.036 1.788 4.905 1.00 75.75 89 LEU A O 1
ATOM 751 N N . ALA A 1 90 ? -10.136 1.904 4.137 1.00 77.12 90 ALA A N 1
ATOM 752 C CA . ALA A 1 90 ? -9.834 2.893 3.107 1.00 77.12 90 ALA A CA 1
ATOM 753 C C . ALA A 1 90 ? -9.830 4.330 3.661 1.00 77.12 90 ALA A C 1
ATOM 755 O O . ALA A 1 90 ? -9.323 5.229 2.995 1.00 77.12 90 ALA A O 1
ATOM 756 N N . ASN A 1 91 ? -10.394 4.575 4.850 1.00 81.56 91 ASN A N 1
ATOM 757 C CA . ASN A 1 91 ? -10.691 5.914 5.379 1.00 81.56 91 ASN A CA 1
ATOM 758 C C . ASN A 1 91 ? -9.819 6.340 6.578 1.00 81.56 91 ASN A C 1
ATOM 760 O O . ASN A 1 91 ? -10.059 7.398 7.168 1.00 81.56 91 ASN A O 1
ATOM 764 N N . ILE A 1 92 ? -8.794 5.545 6.886 1.00 81.69 92 ILE A N 1
ATOM 765 C CA . ILE A 1 92 ? -7.723 5.804 7.861 1.00 81.69 92 ILE A CA 1
ATOM 766 C C . ILE A 1 92 ? -6.473 6.402 7.185 1.00 81.69 92 ILE A C 1
ATOM 768 O O . ILE A 1 92 ? -6.379 6.414 5.955 1.00 81.69 92 ILE A O 1
ATOM 772 N N . ARG A 1 93 ? -5.503 6.889 7.973 1.00 86.12 93 ARG A N 1
ATOM 773 C CA . ARG A 1 93 ? -4.210 7.447 7.516 1.00 86.12 93 ARG A CA 1
ATOM 774 C C . ARG A 1 93 ? -4.361 8.497 6.408 1.00 86.12 93 ARG A C 1
ATOM 776 O O . ARG A 1 93 ? -3.629 8.513 5.411 1.00 86.12 93 ARG A O 1
ATOM 783 N N . ARG A 1 94 ? -5.325 9.399 6.596 1.00 86.00 94 ARG A N 1
ATOM 784 C CA . ARG A 1 94 ? -5.686 10.487 5.678 1.00 86.00 94 ARG A CA 1
ATOM 785 C C . ARG A 1 94 ? -4.510 11.423 5.403 1.00 86.00 94 ARG A C 1
ATOM 787 O O . ARG A 1 94 ? -4.374 11.853 4.260 1.00 86.00 94 ARG A O 1
ATOM 794 N N . THR A 1 95 ? -3.612 11.653 6.367 1.00 87.62 95 THR A N 1
ATOM 795 C CA . THR A 1 95 ? -2.376 12.435 6.156 1.00 87.62 95 THR A CA 1
ATOM 796 C C . THR A 1 95 ? -1.451 11.763 5.137 1.00 87.62 95 THR A C 1
ATOM 798 O O . THR A 1 95 ? -0.977 12.411 4.201 1.00 87.62 95 THR A O 1
ATOM 801 N N . LEU A 1 96 ? -1.208 10.451 5.269 1.00 88.06 96 LEU A N 1
ATOM 802 C CA . LEU A 1 96 ? -0.405 9.684 4.307 1.00 88.06 96 LEU A CA 1
ATOM 803 C C . LEU A 1 96 ? -1.087 9.644 2.934 1.00 88.06 96 LEU A C 1
ATOM 805 O O . LEU A 1 96 ? -0.433 9.862 1.911 1.00 88.06 96 LEU A O 1
ATOM 809 N N . ARG A 1 97 ? -2.410 9.434 2.919 1.00 89.25 97 ARG A N 1
ATOM 810 C CA . ARG A 1 97 ? -3.228 9.480 1.704 1.00 89.25 97 ARG A CA 1
ATOM 811 C C . ARG A 1 97 ? -3.085 10.820 0.986 1.00 89.25 97 ARG A C 1
ATOM 813 O O . ARG A 1 97 ? -2.778 10.834 -0.202 1.00 89.25 97 ARG A O 1
ATOM 820 N N . GLY A 1 98 ? -3.201 11.934 1.707 1.00 86.81 98 GLY A N 1
ATOM 821 C CA . GLY A 1 98 ? -2.994 13.275 1.166 1.00 86.81 98 GLY A CA 1
ATOM 822 C C . GLY A 1 98 ? -1.598 13.467 0.585 1.00 86.81 98 GLY A C 1
ATOM 823 O O . GLY A 1 98 ? -1.478 13.866 -0.569 1.00 86.81 98 GLY A O 1
ATOM 824 N N . ARG A 1 99 ? -0.538 13.095 1.316 1.00 88.62 99 ARG A N 1
ATOM 825 C CA . ARG A 1 99 ? 0.852 13.209 0.828 1.00 88.62 99 ARG A CA 1
ATOM 826 C C . ARG A 1 99 ? 1.096 12.447 -0.481 1.00 88.62 99 ARG A C 1
ATOM 828 O O . ARG A 1 99 ? 1.778 12.970 -1.361 1.00 88.62 99 ARG A O 1
ATOM 835 N N . ILE A 1 100 ? 0.529 11.249 -0.629 1.00 89.31 100 ILE A N 1
ATOM 836 C CA . ILE A 1 100 ? 0.699 10.425 -1.838 1.00 89.31 100 ILE A CA 1
ATOM 837 C C . ILE A 1 100 ? -0.152 10.941 -3.000 1.00 89.31 100 ILE A C 1
ATOM 839 O O . ILE A 1 100 ? 0.352 10.999 -4.117 1.00 89.31 100 ILE A O 1
ATOM 843 N N . ILE A 1 101 ? -1.394 11.380 -2.766 1.00 88.06 101 ILE A N 1
ATOM 844 C CA . ILE A 1 101 ? -2.224 11.985 -3.823 1.00 88.06 101 ILE A CA 1
ATOM 845 C C . ILE A 1 101 ? -1.627 13.316 -4.307 1.00 88.06 101 ILE A C 1
ATOM 847 O O . ILE A 1 101 ? -1.556 13.548 -5.515 1.00 88.06 101 ILE A O 1
ATOM 851 N N . THR A 1 102 ? -1.100 14.132 -3.391 1.00 87.38 102 THR A N 1
ATOM 852 C CA . THR A 1 102 ? -0.292 15.324 -3.688 1.00 87.38 102 THR A CA 1
ATOM 853 C C . THR A 1 102 ? 0.892 15.002 -4.598 1.00 87.38 102 THR A C 1
ATOM 855 O O . THR A 1 102 ? 1.081 15.666 -5.615 1.00 87.38 102 THR A O 1
ATOM 858 N N . TRP A 1 103 ? 1.675 13.967 -4.279 1.00 89.81 103 TRP A N 1
ATOM 859 C CA . TRP A 1 103 ? 2.817 13.547 -5.096 1.00 89.81 103 TRP A CA 1
ATOM 860 C C . TRP A 1 103 ? 2.395 12.993 -6.469 1.00 89.81 103 TRP A C 1
ATOM 862 O O . TRP A 1 103 ? 2.941 13.414 -7.489 1.00 89.81 103 TRP A O 1
ATOM 872 N N . LEU A 1 104 ? 1.380 12.124 -6.505 1.00 87.00 104 LEU A N 1
ATOM 873 C CA . LEU A 1 104 ? 0.820 11.511 -7.716 1.00 87.00 104 LEU A CA 1
ATOM 874 C C . LEU A 1 104 ? 0.308 12.557 -8.718 1.00 87.00 104 LEU A C 1
ATOM 876 O O . LEU A 1 104 ? 0.499 12.410 -9.924 1.00 87.00 104 LEU A O 1
ATOM 880 N N . CYS A 1 105 ? -0.330 13.620 -8.220 1.00 83.69 105 CYS A N 1
ATOM 881 C CA . CYS A 1 105 ? -0.880 14.698 -9.045 1.00 83.69 105 CYS A CA 1
ATOM 882 C C . CYS A 1 105 ? 0.133 15.819 -9.331 1.00 83.69 105 CYS A C 1
ATOM 884 O O . CYS A 1 105 ? -0.147 16.712 -10.135 1.00 83.69 105 CYS A O 1
ATOM 886 N N . ASN A 1 106 ? 1.319 15.801 -8.710 1.00 84.44 106 ASN A N 1
ATOM 887 C CA . ASN A 1 106 ? 2.332 16.818 -8.953 1.00 84.44 106 ASN A CA 1
ATOM 888 C C . ASN A 1 106 ? 3.003 16.608 -10.324 1.00 84.44 106 ASN A C 1
ATOM 890 O O . ASN A 1 106 ? 3.882 15.763 -10.517 1.00 84.44 106 ASN A O 1
ATOM 894 N N . THR A 1 107 ? 2.605 17.444 -11.286 1.00 78.94 107 THR A N 1
ATOM 895 C CA . THR A 1 107 ? 3.207 17.519 -12.631 1.00 78.94 107 THR A CA 1
ATOM 896 C C . THR A 1 107 ? 4.627 18.105 -12.647 1.00 78.94 107 THR A C 1
ATOM 898 O O . THR A 1 107 ? 5.254 18.143 -13.700 1.00 78.94 107 THR A O 1
ATOM 901 N N . GLN A 1 108 ? 5.132 18.583 -11.508 1.00 81.12 108 GLN A N 1
ATOM 902 C CA . GLN A 1 108 ? 6.479 19.129 -11.296 1.00 81.12 108 GLN A CA 1
ATOM 903 C C . GLN A 1 108 ? 7.207 18.377 -10.163 1.00 81.12 108 GLN A C 1
ATOM 905 O O . GLN A 1 108 ? 8.004 18.956 -9.430 1.00 81.12 108 GLN A O 1
ATOM 910 N N . ARG A 1 109 ? 6.891 17.091 -9.959 1.00 84.44 109 ARG A N 1
ATOM 911 C CA . ARG A 1 109 ? 7.621 16.232 -9.016 1.00 84.44 109 ARG A CA 1
ATOM 912 C C . ARG A 1 109 ? 9.051 15.998 -9.515 1.00 84.44 109 ARG A C 1
ATOM 914 O O . ARG A 1 109 ? 9.260 15.699 -10.685 1.00 84.44 109 ARG A O 1
ATOM 921 N N . GLU A 1 110 ? 10.013 16.061 -8.605 1.00 82.69 110 GLU A N 1
ATOM 922 C CA . GLU A 1 110 ? 11.424 15.745 -8.885 1.00 82.69 110 GLU A CA 1
ATOM 923 C C . GLU A 1 110 ? 11.707 14.232 -8.803 1.00 82.69 110 GLU A C 1
ATOM 925 O O . GLU A 1 110 ? 12.737 13.750 -9.265 1.00 82.69 110 GLU A O 1
ATOM 930 N N . GLN A 1 111 ? 10.789 13.475 -8.192 1.00 87.81 111 GLN A N 1
ATOM 931 C CA . GLN A 1 111 ? 10.979 12.089 -7.768 1.00 87.81 111 GLN A CA 1
ATOM 932 C C . GLN A 1 111 ? 9.844 11.211 -8.308 1.00 87.81 111 GLN A C 1
ATOM 934 O O . GLN A 1 111 ? 8.677 11.439 -7.985 1.00 87.81 111 GLN A O 1
ATOM 939 N N . ASN A 1 112 ? 10.181 10.172 -9.080 1.00 91.94 112 ASN A N 1
ATOM 940 C CA . ASN A 1 112 ? 9.221 9.163 -9.561 1.00 91.94 112 ASN A CA 1
ATOM 941 C C . ASN A 1 112 ? 9.070 7.956 -8.612 1.00 91.94 112 ASN A C 1
ATOM 943 O O . ASN A 1 112 ? 8.310 7.034 -8.903 1.00 91.94 112 ASN A O 1
ATOM 947 N N . MET A 1 113 ? 9.745 7.975 -7.459 1.00 92.69 113 MET A N 1
ATOM 948 C CA . MET A 1 113 ? 9.615 6.976 -6.395 1.00 92.69 113 MET A CA 1
ATOM 949 C C . MET A 1 113 ? 9.042 7.613 -5.123 1.00 92.69 113 MET A C 1
ATOM 951 O O . MET A 1 113 ? 9.465 8.699 -4.720 1.00 92.69 113 MET A O 1
ATOM 955 N N . PHE A 1 114 ? 8.136 6.904 -4.459 1.00 92.31 114 PHE A N 1
ATOM 956 C CA . PHE A 1 114 ? 7.637 7.199 -3.118 1.00 92.31 114 PHE A CA 1
ATOM 957 C C . PHE A 1 114 ? 7.845 5.963 -2.240 1.00 92.31 114 PHE A C 1
ATOM 959 O O . PHE A 1 114 ? 7.648 4.832 -2.679 1.00 92.31 114 PHE A O 1
ATOM 966 N N . TRP A 1 115 ? 8.247 6.170 -0.995 1.00 90.56 115 TRP A N 1
ATOM 967 C CA . TRP A 1 115 ? 8.582 5.113 -0.055 1.00 90.56 115 TRP A CA 1
ATOM 968 C C . TRP A 1 115 ? 7.768 5.269 1.226 1.00 90.56 115 TRP A C 1
ATOM 970 O O . TRP A 1 115 ? 7.696 6.355 1.808 1.00 90.56 115 TRP A O 1
ATOM 980 N N . ILE A 1 116 ? 7.151 4.174 1.656 1.00 89.06 116 ILE A N 1
ATOM 981 C CA . ILE A 1 116 ? 6.282 4.088 2.823 1.00 89.06 116 ILE A CA 1
ATOM 982 C C . ILE A 1 116 ? 6.908 3.103 3.805 1.00 89.06 116 ILE A C 1
ATOM 984 O O . ILE A 1 116 ? 7.037 1.915 3.514 1.00 89.06 116 ILE A O 1
ATOM 988 N N . LEU A 1 117 ? 7.290 3.614 4.971 1.00 84.69 117 LEU A N 1
ATOM 989 C CA . LEU A 1 117 ? 7.697 2.812 6.115 1.00 84.69 117 LEU A CA 1
ATOM 990 C C . LEU A 1 117 ? 6.448 2.505 6.945 1.00 84.69 117 LEU A C 1
ATOM 992 O O . LEU A 1 117 ? 5.959 3.361 7.680 1.00 84.69 117 LEU A O 1
ATOM 996 N N . ASP A 1 118 ? 5.906 1.303 6.775 1.00 78.38 118 ASP A N 1
ATOM 997 C CA . ASP A 1 118 ? 4.666 0.838 7.395 1.00 78.38 118 ASP A CA 1
ATOM 998 C C . ASP A 1 118 ? 4.994 -0.264 8.424 1.00 78.38 118 ASP A C 1
ATOM 1000 O O . ASP A 1 118 ? 5.367 -1.375 8.034 1.00 78.38 118 ASP A O 1
ATOM 1004 N N . PRO A 1 119 ? 4.917 0.011 9.743 1.00 70.75 119 PRO A N 1
ATOM 1005 C CA . PRO A 1 119 ? 5.250 -0.960 10.787 1.00 70.75 119 PRO A CA 1
ATOM 1006 C C . PRO A 1 119 ? 4.276 -2.147 10.841 1.00 70.75 119 PRO A C 1
ATOM 1008 O O . PRO A 1 119 ? 4.535 -3.118 11.543 1.00 70.75 119 PRO A O 1
ATOM 1011 N N . LEU A 1 120 ? 3.176 -2.101 10.081 1.00 60.84 120 LEU A N 1
ATOM 1012 C CA . LEU A 1 120 ? 2.215 -3.197 9.957 1.00 60.84 120 LEU A CA 1
ATOM 1013 C C . LEU A 1 120 ? 2.544 -4.162 8.802 1.00 60.84 120 LEU A C 1
ATOM 1015 O O . LEU A 1 120 ? 1.820 -5.136 8.594 1.00 60.84 120 LEU A O 1
ATOM 1019 N N . VAL A 1 121 ? 3.665 -3.955 8.099 1.00 57.44 121 VAL A N 1
ATOM 1020 C CA . VAL A 1 121 ? 4.323 -4.993 7.286 1.00 57.44 121 VAL A CA 1
ATOM 1021 C C . VAL A 1 121 ? 4.988 -5.992 8.247 1.00 57.44 121 VAL A C 1
ATOM 1023 O O . VAL A 1 121 ? 6.137 -5.820 8.661 1.00 57.44 121 VAL A O 1
ATOM 1026 N N . LEU A 1 122 ? 4.201 -6.988 8.670 1.00 51.75 122 LEU A N 1
ATOM 1027 C CA . LEU A 1 122 ? 4.490 -7.889 9.794 1.00 51.75 122 LEU A CA 1
ATOM 1028 C C . LEU A 1 122 ? 5.760 -8.739 9.624 1.00 51.75 122 LEU A C 1
ATOM 1030 O O . LEU A 1 122 ? 6.027 -9.292 8.560 1.00 51.75 122 LEU A O 1
ATOM 1034 N N . TRP A 1 123 ? 6.480 -8.930 10.734 1.00 46.31 123 TRP A N 1
ATOM 1035 C CA . TRP A 1 123 ? 7.636 -9.827 10.852 1.00 46.31 123 TRP A CA 1
ATOM 1036 C C . TRP A 1 123 ? 7.218 -11.122 11.557 1.00 46.31 123 TRP A C 1
ATOM 1038 O O . TRP A 1 123 ? 7.310 -11.232 12.776 1.00 46.31 123 TRP A O 1
ATOM 1048 N N . SER A 1 124 ? 6.721 -12.100 10.802 1.00 43.38 124 SER A N 1
ATOM 1049 C CA . SER A 1 124 ? 6.478 -13.457 11.311 1.00 43.38 124 SER A CA 1
ATOM 1050 C C . SER A 1 124 ? 6.496 -14.460 10.162 1.00 43.38 124 SER A C 1
ATOM 1052 O O . SER A 1 124 ? 5.810 -14.255 9.160 1.00 43.38 124 SER A O 1
ATOM 1054 N N . ASP A 1 125 ? 7.217 -15.574 10.322 1.00 37.66 125 ASP A N 1
ATOM 1055 C CA . ASP A 1 125 ? 7.281 -16.693 9.369 1.00 37.66 125 ASP A CA 1
ATOM 1056 C C . ASP A 1 125 ? 5.895 -17.207 8.936 1.00 37.66 125 ASP A C 1
ATOM 1058 O O . ASP A 1 125 ? 5.730 -17.697 7.816 1.00 37.66 125 ASP A O 1
ATOM 1062 N N . ASN A 1 126 ? 4.891 -17.068 9.809 1.00 40.94 126 ASN A N 1
ATOM 1063 C CA . ASN A 1 126 ? 3.515 -17.506 9.580 1.00 40.94 126 ASN A CA 1
ATOM 1064 C C . ASN A 1 126 ? 2.610 -16.401 8.993 1.00 40.94 126 ASN A C 1
ATOM 1066 O O . ASN A 1 126 ? 1.552 -16.701 8.444 1.00 40.94 126 ASN A O 1
ATOM 1070 N N . ALA A 1 127 ? 3.032 -15.131 9.016 1.00 45.97 127 ALA A N 1
ATOM 1071 C CA . ALA A 1 127 ? 2.276 -13.982 8.502 1.00 45.97 127 ALA A CA 1
ATOM 1072 C C . ALA A 1 127 ? 2.474 -13.721 6.992 1.00 45.97 127 ALA A C 1
ATOM 1074 O O . ALA A 1 127 ? 2.409 -12.579 6.540 1.00 45.97 127 ALA A O 1
ATOM 1075 N N . ARG A 1 128 ? 2.643 -14.783 6.190 1.00 41.03 128 ARG A N 1
ATOM 1076 C CA . ARG A 1 128 ? 2.843 -14.773 4.718 1.00 41.03 128 ARG A CA 1
ATOM 1077 C C . ARG A 1 128 ? 1.687 -14.174 3.887 1.00 41.03 128 ARG A C 1
ATOM 1079 O O . ARG A 1 128 ? 1.649 -14.355 2.676 1.00 41.03 128 ARG A O 1
ATOM 1086 N N . PHE A 1 129 ? 0.714 -13.525 4.523 1.00 49.88 129 PHE A N 1
ATOM 1087 C CA . PHE A 1 129 ? -0.622 -13.268 3.973 1.00 49.88 129 PHE A CA 1
ATOM 1088 C C . PHE A 1 129 ? -1.131 -11.836 4.212 1.00 49.88 129 PHE A C 1
ATOM 1090 O O . PHE A 1 129 ? -2.313 -11.566 4.022 1.00 49.88 129 PHE A O 1
ATOM 1097 N N . VAL A 1 130 ? -0.268 -10.903 4.630 1.00 48.44 130 VAL A N 1
ATOM 1098 C CA . VAL A 1 130 ? -0.656 -9.502 4.869 1.00 48.44 130 VAL A CA 1
ATOM 1099 C C . VAL A 1 130 ? 0.014 -8.582 3.853 1.00 48.44 130 VAL A C 1
ATOM 1101 O O . VAL A 1 130 ? 1.109 -8.071 4.071 1.00 48.44 130 VAL A O 1
ATOM 1104 N N . ALA A 1 131 ? -0.682 -8.357 2.738 1.00 55.00 131 ALA A N 1
ATOM 1105 C CA . ALA A 1 131 ? -0.428 -7.209 1.874 1.00 55.00 131 ALA A CA 1
ATOM 1106 C C . ALA A 1 131 ? -0.739 -5.909 2.637 1.00 55.00 131 ALA A C 1
ATOM 1108 O O . ALA A 1 131 ? -1.768 -5.846 3.322 1.00 55.00 131 ALA A O 1
ATOM 1109 N N . SER A 1 132 ? 0.095 -4.870 2.513 1.00 67.62 132 SER A N 1
ATOM 1110 C CA . SER A 1 132 ? -0.144 -3.607 3.228 1.00 67.62 132 SER A CA 1
ATOM 1111 C C . SER A 1 132 ? -1.506 -3.018 2.837 1.00 67.62 132 SER A C 1
ATOM 1113 O O . SER A 1 132 ? -1.797 -2.784 1.660 1.00 67.62 132 SER A O 1
ATOM 1115 N N . TYR A 1 133 ? -2.349 -2.736 3.837 1.00 72.88 133 TYR A N 1
ATOM 1116 C CA . TYR A 1 133 ? -3.631 -2.039 3.659 1.00 72.88 133 TYR A CA 1
ATOM 1117 C C . TYR A 1 133 ? -3.439 -0.712 2.907 1.00 72.88 133 TYR A C 1
ATOM 1119 O O . TYR A 1 133 ? -4.262 -0.361 2.065 1.00 72.88 133 TYR A O 1
ATOM 1127 N N . THR A 1 134 ? -2.312 -0.029 3.140 1.00 75.38 134 THR A N 1
ATOM 1128 C CA . THR A 1 134 ? -1.900 1.178 2.424 1.00 75.38 134 THR A CA 1
ATOM 1129 C C . THR A 1 134 ? -1.843 0.921 0.919 1.00 75.38 134 THR A C 1
ATOM 1131 O O . THR A 1 134 ? -2.509 1.617 0.152 1.00 75.38 134 THR A O 1
ATOM 1134 N N . ALA A 1 135 ? -1.121 -0.122 0.491 1.00 77.38 135 ALA A N 1
ATOM 1135 C CA . ALA A 1 135 ? -1.056 -0.514 -0.915 1.00 77.38 135 ALA A CA 1
ATOM 1136 C C . ALA A 1 135 ? -2.456 -0.849 -1.457 1.00 77.38 135 ALA A C 1
ATOM 1138 O O . ALA A 1 135 ? -2.865 -0.293 -2.472 1.00 77.38 135 ALA A O 1
ATOM 1139 N N . ARG A 1 136 ? -3.244 -1.665 -0.743 1.00 77.25 136 ARG A N 1
ATOM 1140 C CA . ARG A 1 136 ? -4.600 -2.061 -1.174 1.00 77.25 136 ARG A CA 1
ATOM 1141 C C . ARG A 1 136 ? -5.570 -0.881 -1.327 1.00 77.25 136 ARG A C 1
ATOM 1143 O O . ARG A 1 136 ? -6.397 -0.899 -2.241 1.00 77.25 136 ARG A O 1
ATOM 1150 N N . THR A 1 137 ? -5.462 0.150 -0.489 1.00 80.50 137 THR A N 1
ATOM 1151 C CA . THR A 1 137 ? -6.235 1.398 -0.615 1.00 80.50 137 THR A CA 1
ATOM 1152 C C . THR A 1 137 ? -5.828 2.172 -1.870 1.00 80.50 137 THR A C 1
ATOM 1154 O O . THR A 1 137 ? -6.694 2.572 -2.650 1.00 80.50 137 THR A O 1
ATOM 1157 N N . PHE A 1 138 ? -4.528 2.326 -2.146 1.00 85.00 138 PHE A N 1
ATOM 1158 C CA . PHE A 1 138 ? -4.091 2.980 -3.385 1.00 85.00 138 PHE A CA 1
ATOM 1159 C C . PHE A 1 138 ? -4.359 2.149 -4.640 1.00 85.00 138 PHE A C 1
ATOM 1161 O O . PHE A 1 138 ? -4.612 2.742 -5.687 1.00 85.00 138 PHE A O 1
ATOM 1168 N N . MET A 1 139 ? -4.376 0.813 -4.573 1.00 83.88 139 MET A N 1
ATOM 1169 C CA . MET A 1 139 ? -4.857 -0.032 -5.676 1.00 83.88 139 MET A CA 1
ATOM 1170 C C . MET A 1 139 ? -6.312 0.307 -6.019 1.00 83.88 139 MET A C 1
ATOM 1172 O O . MET A 1 139 ? -6.641 0.429 -7.194 1.00 83.88 139 MET A O 1
ATOM 1176 N N . GLY A 1 140 ? -7.170 0.510 -5.011 1.00 83.62 140 GLY A N 1
ATOM 1177 C CA . GLY A 1 140 ? -8.566 0.914 -5.208 1.00 83.62 140 GLY A CA 1
ATOM 1178 C C . GLY A 1 140 ? -8.692 2.295 -5.840 1.00 83.62 140 GLY A C 1
ATOM 1179 O O . GLY A 1 140 ? -9.336 2.438 -6.880 1.00 83.62 140 GLY A O 1
ATOM 1180 N N . ILE A 1 141 ? -8.005 3.291 -5.268 1.00 86.25 141 ILE A N 1
ATOM 1181 C CA . ILE A 1 141 ? -7.998 4.664 -5.794 1.00 86.25 141 ILE A CA 1
ATOM 1182 C C . ILE A 1 141 ? -7.476 4.682 -7.236 1.00 86.25 141 ILE A C 1
ATOM 1184 O O . ILE A 1 141 ? -8.172 5.153 -8.128 1.00 86.25 141 ILE A O 1
ATOM 1188 N N . SER A 1 142 ? -6.289 4.125 -7.490 1.00 88.25 142 SER A N 1
ATOM 1189 C CA . SER A 1 142 ? -5.664 4.157 -8.820 1.00 88.25 142 SER A CA 1
ATOM 1190 C C . SER A 1 142 ? -6.414 3.334 -9.869 1.00 88.25 142 SER A C 1
ATOM 1192 O O . SER A 1 142 ? -6.390 3.708 -11.041 1.00 88.25 142 SER A O 1
ATOM 1194 N N . LYS A 1 143 ? -7.138 2.269 -9.492 1.00 86.81 143 LYS A N 1
ATOM 1195 C CA . LYS A 1 143 ? -8.077 1.605 -10.408 1.00 86.81 143 LYS A CA 1
ATOM 1196 C C . LYS A 1 143 ? -9.246 2.527 -10.753 1.00 86.81 143 LYS A C 1
ATOM 1198 O O . LYS A 1 143 ? -9.428 2.825 -11.931 1.00 86.81 143 LYS A O 1
ATOM 1203 N N . LYS A 1 144 ? -9.974 3.052 -9.756 1.00 86.31 144 LYS A N 1
ATOM 1204 C CA . LYS A 1 144 ? -11.121 3.952 -10.000 1.00 86.31 144 LYS A CA 1
ATOM 1205 C C . LYS A 1 144 ? -10.707 5.274 -10.692 1.00 86.31 144 LYS A C 1
ATOM 1207 O O . LYS A 1 144 ? -11.538 5.869 -11.370 1.00 86.31 144 LYS A O 1
ATOM 1212 N N . THR A 1 145 ? -9.432 5.695 -10.635 1.00 85.12 145 THR A N 1
ATOM 1213 C CA . THR A 1 145 ? -8.892 6.851 -11.394 1.00 85.12 145 THR A CA 1
ATOM 1214 C C . THR A 1 145 ? -8.167 6.509 -12.710 1.00 85.12 145 THR A C 1
ATOM 1216 O O . THR A 1 145 ? -7.576 7.403 -13.317 1.00 85.12 145 THR A O 1
ATOM 1219 N N . ASN A 1 146 ? -8.219 5.268 -13.214 1.00 85.88 146 ASN A N 1
ATOM 1220 C CA . ASN A 1 146 ? -7.518 4.850 -14.447 1.00 85.88 146 ASN A CA 1
ATOM 1221 C C . ASN A 1 146 ? -6.005 5.182 -14.448 1.00 85.88 146 ASN A C 1
ATOM 1223 O O . ASN A 1 146 ? -5.442 5.632 -15.446 1.00 85.88 146 ASN A O 1
ATOM 1227 N N . GLN A 1 147 ? -5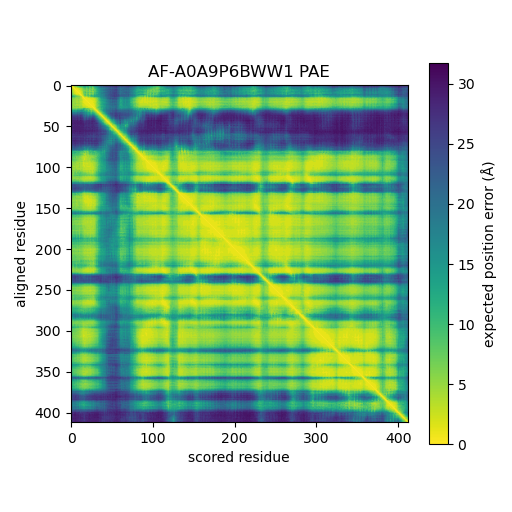.360 4.978 -13.298 1.00 88.12 147 GLN A N 1
ATOM 1228 C CA . GLN A 1 147 ? -3.926 5.168 -13.053 1.00 88.12 147 GLN A CA 1
ATOM 1229 C C . GLN A 1 147 ? -3.237 3.902 -12.522 1.00 88.12 147 GLN A C 1
ATOM 1231 O O . GLN A 1 147 ? -2.044 3.937 -12.242 1.00 88.12 147 GLN A O 1
ATOM 1236 N N . PHE A 1 148 ? -3.941 2.784 -12.336 1.00 89.50 148 PHE A N 1
ATOM 1237 C CA . PHE A 1 148 ? -3.329 1.538 -11.872 1.00 89.50 148 PHE A CA 1
ATOM 1238 C C . PHE A 1 148 ? -2.440 0.932 -12.968 1.00 89.50 148 PHE A C 1
ATOM 1240 O O . PHE A 1 148 ? -2.929 0.584 -14.040 1.00 89.50 148 PHE A O 1
ATOM 1247 N N . GLY A 1 149 ? -1.139 0.808 -12.695 1.00 89.12 149 GLY A N 1
ATOM 1248 C CA . GLY A 1 149 ? -0.172 0.163 -13.583 1.00 89.12 149 GLY A CA 1
ATOM 1249 C C . GLY A 1 149 ? 0.112 -1.284 -13.185 1.00 89.12 149 GLY A C 1
ATOM 1250 O O . GLY A 1 149 ? -0.007 -2.181 -14.012 1.00 89.12 149 GLY A O 1
ATOM 1251 N N . ALA A 1 150 ? 0.500 -1.517 -11.928 1.00 88.69 150 ALA A N 1
ATOM 1252 C CA . ALA A 1 150 ? 0.805 -2.856 -11.421 1.00 88.69 150 ALA A CA 1
ATOM 1253 C C . ALA A 1 150 ? 0.792 -2.934 -9.884 1.00 88.69 150 ALA A C 1
ATOM 1255 O O . ALA A 1 150 ? 1.011 -1.940 -9.192 1.00 88.69 150 ALA A O 1
ATOM 1256 N N . TYR A 1 151 ? 0.626 -4.147 -9.354 1.00 85.06 151 TYR A N 1
ATOM 1257 C CA . TYR A 1 151 ? 0.936 -4.490 -7.963 1.00 85.06 151 TYR A CA 1
ATOM 1258 C C . TYR A 1 151 ? 1.807 -5.749 -7.941 1.00 85.06 151 TYR A C 1
ATOM 1260 O O . TYR A 1 151 ? 1.458 -6.759 -8.553 1.00 85.06 151 TYR A O 1
ATOM 1268 N N . LEU A 1 152 ? 2.927 -5.683 -7.227 1.00 81.38 152 LEU A N 1
ATOM 1269 C CA . LEU A 1 152 ? 3.885 -6.766 -7.056 1.00 81.38 152 LEU A CA 1
ATOM 1270 C C . LEU A 1 152 ? 4.190 -6.925 -5.565 1.00 81.38 152 LEU A C 1
ATOM 1272 O O . LEU A 1 152 ? 4.795 -6.052 -4.948 1.00 81.38 152 LEU A O 1
ATOM 1276 N N . HIS A 1 153 ? 3.792 -8.057 -4.995 1.00 77.25 153 HIS A N 1
ATOM 1277 C CA . HIS A 1 153 ? 4.215 -8.452 -3.656 1.00 77.25 153 HIS A CA 1
ATOM 1278 C C . HIS A 1 153 ? 5.520 -9.251 -3.750 1.00 77.25 153 HIS A C 1
ATOM 1280 O O . HIS A 1 153 ? 5.668 -10.074 -4.655 1.00 77.25 153 HIS A O 1
ATOM 1286 N N . LEU A 1 154 ? 6.456 -9.021 -2.830 1.00 75.00 154 LEU A N 1
ATOM 1287 C CA . LEU A 1 154 ? 7.757 -9.688 -2.801 1.00 75.00 154 LEU A CA 1
ATOM 1288 C C . LEU A 1 154 ? 7.925 -10.475 -1.491 1.00 75.00 154 LEU A C 1
ATOM 1290 O O . LEU A 1 154 ? 8.227 -9.899 -0.450 1.00 75.00 154 LEU A O 1
ATOM 1294 N N . ASP A 1 155 ? 7.740 -11.796 -1.569 1.00 65.88 155 ASP A N 1
ATOM 1295 C CA . ASP A 1 155 ? 7.681 -12.745 -0.439 1.00 65.88 155 ASP A CA 1
ATOM 1296 C C . ASP A 1 155 ? 8.978 -13.556 -0.215 1.00 65.88 155 ASP A C 1
ATOM 1298 O O . ASP A 1 155 ? 9.006 -14.522 0.554 1.00 65.88 155 ASP A O 1
ATOM 1302 N N . GLY A 1 156 ? 10.052 -13.229 -0.940 1.00 62.34 156 GLY A N 1
ATOM 1303 C CA . GLY A 1 156 ? 11.307 -13.984 -0.925 1.00 62.34 156 GLY A CA 1
ATOM 1304 C C . GLY A 1 156 ? 11.333 -15.222 -1.832 1.00 62.34 156 GLY A C 1
ATOM 1305 O O . GLY A 1 156 ? 12.405 -15.803 -2.012 1.00 62.34 156 GLY A O 1
ATOM 1306 N N . SER A 1 157 ? 10.208 -15.657 -2.411 1.00 60.84 157 SER A N 1
ATOM 1307 C CA . SER A 1 157 ? 10.162 -16.841 -3.291 1.00 60.84 157 SER A CA 1
ATOM 1308 C C . SER A 1 157 ? 10.621 -16.553 -4.725 1.00 60.84 157 SER A C 1
ATOM 1310 O O . SER A 1 157 ? 10.847 -17.473 -5.512 1.00 60.84 157 SER A O 1
ATOM 1312 N N . HIS A 1 158 ? 10.725 -15.276 -5.093 1.00 65.25 158 HIS A N 1
ATOM 1313 C CA . HIS A 1 158 ? 10.958 -14.837 -6.463 1.00 65.25 158 HIS A CA 1
ATOM 1314 C C . HIS A 1 158 ? 12.453 -14.683 -6.771 1.00 65.25 158 HIS A C 1
ATOM 1316 O O . HIS A 1 158 ? 13.217 -14.129 -5.987 1.00 65.25 158 HIS A O 1
ATOM 1322 N N . THR A 1 159 ? 12.869 -15.112 -7.964 1.00 77.31 159 THR A N 1
ATOM 1323 C CA . THR A 1 159 ? 14.121 -14.630 -8.563 1.00 77.31 159 THR A CA 1
ATOM 1324 C C . THR A 1 159 ? 13.917 -13.207 -9.093 1.00 77.31 159 THR A C 1
ATOM 1326 O O . THR A 1 159 ? 12.784 -12.799 -9.362 1.00 77.31 159 THR A O 1
ATOM 1329 N N . LEU A 1 160 ? 15.005 -12.464 -9.325 1.00 83.44 160 LEU A N 1
ATOM 1330 C CA . LEU A 1 160 ? 14.931 -11.142 -9.960 1.00 83.44 160 LEU A CA 1
ATOM 1331 C C . LEU A 1 160 ? 14.208 -11.196 -11.322 1.00 83.44 160 LEU A C 1
ATOM 1333 O O . LEU A 1 160 ? 13.342 -10.373 -11.596 1.00 83.44 160 LEU A O 1
ATOM 1337 N N . SER A 1 161 ? 14.514 -12.218 -12.126 1.00 84.88 161 SER A N 1
ATOM 1338 C CA . SER A 1 161 ? 13.858 -12.515 -13.409 1.00 84.88 161 SER A CA 1
ATOM 1339 C C . SER A 1 161 ? 12.346 -12.737 -13.241 1.00 84.88 161 SER A C 1
ATOM 1341 O O . SER A 1 161 ? 11.546 -12.083 -13.905 1.00 84.88 161 SER A O 1
ATOM 1343 N N . ASN A 1 162 ? 11.920 -13.558 -12.272 1.00 82.88 162 ASN A N 1
ATOM 1344 C CA . ASN A 1 162 ? 10.495 -13.790 -11.999 1.00 82.88 162 ASN A CA 1
ATOM 1345 C C . ASN A 1 162 ? 9.770 -12.504 -11.565 1.00 82.88 162 ASN A C 1
ATOM 1347 O O . ASN A 1 162 ? 8.649 -12.260 -12.004 1.00 82.88 162 ASN A O 1
ATOM 1351 N N . ALA A 1 163 ? 10.403 -11.667 -10.737 1.00 82.44 163 ALA A N 1
ATOM 1352 C CA . ALA A 1 163 ? 9.835 -10.385 -10.317 1.00 82.44 163 ALA A CA 1
ATOM 1353 C C . ALA A 1 163 ? 9.655 -9.418 -11.505 1.00 82.44 163 ALA A C 1
ATOM 1355 O O . ALA A 1 163 ? 8.612 -8.774 -11.621 1.00 82.44 163 ALA A O 1
ATOM 1356 N N . ILE A 1 164 ? 10.625 -9.372 -12.427 1.00 88.62 164 ILE A N 1
ATOM 1357 C CA . ILE A 1 164 ? 10.527 -8.600 -13.675 1.00 88.62 164 ILE A CA 1
ATOM 1358 C C . ILE A 1 164 ? 9.408 -9.155 -14.561 1.00 88.62 164 ILE A C 1
ATOM 1360 O O . ILE A 1 164 ? 8.579 -8.384 -15.036 1.00 88.62 164 ILE A O 1
ATOM 1364 N N . HIS A 1 165 ? 9.319 -10.473 -14.751 1.00 86.56 165 HIS A N 1
ATOM 1365 C CA . HIS A 1 165 ? 8.264 -11.090 -15.560 1.00 86.56 165 HIS A CA 1
ATOM 1366 C C . HIS A 1 165 ? 6.858 -10.836 -14.991 1.00 86.56 165 HIS A C 1
ATOM 1368 O O . HIS A 1 165 ? 5.955 -10.488 -15.751 1.00 86.56 165 HIS A O 1
ATOM 1374 N N . ASN A 1 166 ? 6.672 -10.916 -13.669 1.00 83.06 166 ASN A N 1
ATOM 1375 C CA . ASN A 1 166 ? 5.404 -10.577 -13.015 1.00 83.06 166 ASN A CA 1
ATOM 1376 C C . ASN A 1 166 ? 5.028 -9.094 -13.211 1.00 83.06 166 ASN A C 1
ATOM 1378 O O . ASN A 1 166 ? 3.860 -8.772 -13.432 1.00 83.06 166 ASN A O 1
ATOM 1382 N N . LEU A 1 167 ? 6.011 -8.187 -13.181 1.00 87.56 167 LEU A N 1
ATOM 1383 C CA . LEU A 1 167 ? 5.796 -6.764 -13.452 1.00 87.56 167 LEU A CA 1
ATOM 1384 C C . LEU A 1 167 ? 5.416 -6.504 -14.921 1.00 87.56 167 LEU A C 1
ATOM 1386 O O . LEU A 1 167 ? 4.473 -5.761 -15.187 1.00 87.56 167 LEU A O 1
ATOM 1390 N N . VAL A 1 168 ? 6.107 -7.151 -15.866 1.00 90.44 168 VAL A N 1
ATOM 1391 C CA . VAL A 1 168 ? 5.792 -7.114 -17.306 1.00 90.44 168 VAL A CA 1
ATOM 1392 C C . VAL A 1 168 ? 4.368 -7.619 -17.571 1.00 90.44 168 VAL A C 1
ATOM 1394 O O . VAL A 1 168 ? 3.660 -7.034 -18.388 1.00 90.44 168 VAL A O 1
ATOM 1397 N N . VAL A 1 169 ? 3.926 -8.661 -16.856 1.00 84.25 169 VAL A N 1
ATOM 1398 C CA . VAL A 1 169 ? 2.550 -9.182 -16.911 1.00 84.25 169 VAL A CA 1
ATOM 1399 C C . VAL A 1 169 ? 1.531 -8.122 -16.506 1.00 84.25 169 VAL A C 1
ATOM 1401 O O . VAL A 1 169 ? 0.696 -7.748 -17.328 1.00 84.25 169 VAL A O 1
ATOM 1404 N N . ALA A 1 170 ? 1.633 -7.579 -15.292 1.00 83.00 170 ALA A N 1
ATOM 1405 C CA . ALA A 1 170 ? 0.661 -6.608 -14.789 1.00 83.00 170 ALA A CA 1
ATOM 1406 C C . ALA A 1 170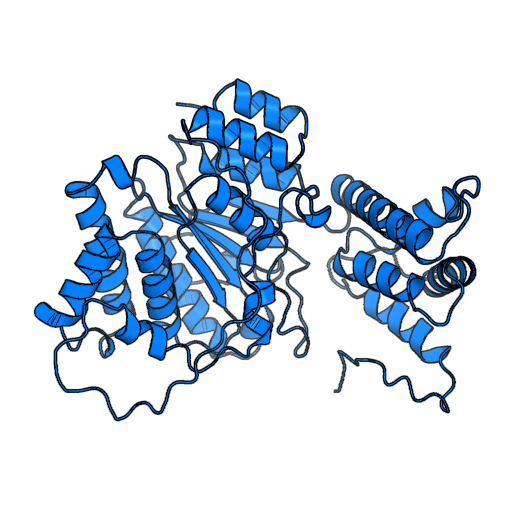 ? 0.602 -5.330 -15.655 1.00 83.00 170 ALA A C 1
ATOM 1408 O O . ALA A 1 170 ? -0.479 -4.848 -15.993 1.00 83.00 170 ALA A O 1
ATOM 1409 N N . LEU A 1 171 ? 1.758 -4.829 -16.104 1.00 87.88 171 LEU A N 1
ATOM 1410 C CA . LEU A 1 171 ? 1.839 -3.650 -16.973 1.00 87.88 171 LEU A CA 1
ATOM 1411 C C . LEU A 1 171 ? 1.242 -3.886 -18.373 1.00 87.88 171 LEU A C 1
ATOM 1413 O O . LEU A 1 171 ? 0.721 -2.953 -18.988 1.00 87.88 171 LEU A O 1
ATOM 1417 N N . ALA A 1 172 ? 1.288 -5.117 -18.885 1.00 87.19 172 ALA A N 1
ATOM 1418 C CA . ALA A 1 172 ? 0.681 -5.499 -20.160 1.00 87.19 172 ALA A CA 1
ATOM 1419 C C . ALA A 1 172 ? -0.830 -5.761 -20.058 1.00 87.19 172 ALA A C 1
ATOM 1421 O O . ALA A 1 172 ? -1.555 -5.554 -21.033 1.00 87.19 172 ALA A O 1
ATOM 1422 N N . GLU A 1 173 ? -1.327 -6.157 -18.888 1.00 82.06 173 GLU A N 1
ATOM 1423 C CA . GLU A 1 173 ? -2.762 -6.147 -18.592 1.00 82.06 173 GLU A CA 1
ATOM 1424 C C . GLU A 1 173 ? -3.293 -4.705 -18.520 1.00 82.06 173 GLU A C 1
ATOM 1426 O O . GLU A 1 173 ? -4.331 -4.410 -19.112 1.00 82.06 173 GLU A O 1
ATOM 1431 N N . ALA A 1 174 ? -2.543 -3.787 -17.896 1.00 81.25 174 ALA A N 1
ATOM 1432 C CA . ALA A 1 174 ? -2.912 -2.374 -17.778 1.00 81.25 174 ALA A CA 1
ATOM 1433 C C . ALA A 1 174 ? -2.800 -1.565 -19.091 1.00 81.25 174 ALA A C 1
ATOM 1435 O O . ALA A 1 174 ? -3.576 -0.633 -19.303 1.00 81.25 174 ALA A O 1
ATOM 1436 N N . CYS A 1 175 ? -1.851 -1.882 -19.985 1.00 85.56 175 CYS A N 1
ATOM 1437 C CA . CYS A 1 175 ? -1.591 -1.090 -21.195 1.00 85.56 175 CYS A CA 1
ATOM 1438 C C . CYS A 1 175 ? -1.489 -1.947 -22.481 1.00 85.56 175 CYS A C 1
ATOM 1440 O O . CYS A 1 175 ? -0.450 -2.564 -22.744 1.00 85.56 175 CYS A O 1
ATOM 1442 N N . PRO A 1 176 ? -2.519 -1.933 -23.358 1.00 87.31 176 PRO A N 1
ATOM 1443 C CA . PRO A 1 176 ? -2.530 -2.693 -24.614 1.00 87.31 176 PRO A CA 1
ATOM 1444 C C . PRO A 1 176 ? -1.394 -2.354 -25.597 1.00 87.31 176 PRO A C 1
ATOM 1446 O O . PRO A 1 176 ? -0.944 -3.226 -26.343 1.00 87.31 176 PRO A O 1
ATOM 1449 N N . GLN A 1 177 ? -0.920 -1.106 -25.604 1.00 89.06 177 GLN A N 1
ATOM 1450 C CA . GLN A 1 177 ? 0.165 -0.620 -26.462 1.00 89.06 177 GLN A CA 1
ATOM 1451 C C . GLN A 1 177 ? 1.511 -1.198 -26.013 1.00 89.06 177 GLN A C 1
ATOM 1453 O O . GLN A 1 177 ? 2.227 -1.798 -26.816 1.00 89.06 177 GLN A O 1
ATOM 1458 N N . TYR A 1 178 ? 1.810 -1.089 -24.715 1.00 91.81 178 TYR A N 1
ATOM 1459 C CA . TYR A 1 178 ? 2.966 -1.724 -24.084 1.00 91.81 178 TYR A CA 1
ATOM 1460 C C . TYR A 1 178 ? 2.934 -3.247 -24.288 1.00 91.81 178 TYR A C 1
ATOM 1462 O O . TYR A 1 178 ? 3.913 -3.824 -24.758 1.00 91.81 178 TYR A O 1
ATOM 1470 N N . ARG A 1 179 ? 1.774 -3.889 -24.076 1.00 90.19 179 ARG A N 1
ATOM 1471 C CA . ARG A 1 179 ? 1.554 -5.319 -24.355 1.00 90.19 179 ARG A CA 1
ATOM 1472 C C . ARG A 1 179 ? 1.922 -5.714 -25.785 1.00 90.19 179 ARG A C 1
ATOM 1474 O O . ARG A 1 179 ? 2.558 -6.747 -25.976 1.00 90.19 179 ARG A O 1
ATOM 1481 N N . SER A 1 180 ? 1.542 -4.918 -26.786 1.00 90.00 180 SER A N 1
ATOM 1482 C CA . SER A 1 180 ? 1.874 -5.179 -28.197 1.00 90.00 180 SER A CA 1
ATOM 1483 C C . SER A 1 180 ? 3.384 -5.102 -28.466 1.00 90.00 180 SER A C 1
ATOM 1485 O O . SER A 1 180 ? 3.935 -5.945 -29.174 1.00 90.00 180 SER A O 1
ATOM 1487 N N . LEU A 1 181 ? 4.074 -4.142 -27.842 1.00 91.62 181 LEU A N 1
ATOM 1488 C CA . LEU A 1 181 ? 5.527 -3.975 -27.953 1.00 91.62 181 LEU A CA 1
ATOM 1489 C C . LEU A 1 181 ? 6.288 -5.118 -27.267 1.00 91.62 181 LEU A C 1
ATOM 1491 O O . LEU A 1 181 ? 7.158 -5.723 -27.886 1.00 91.62 181 LEU A O 1
ATOM 1495 N N . VAL A 1 182 ? 5.904 -5.477 -26.039 1.00 91.56 182 VAL A N 1
ATOM 1496 C CA . VAL A 1 182 ? 6.454 -6.636 -25.316 1.00 91.56 182 VAL A CA 1
ATOM 1497 C C . VAL A 1 182 ? 6.211 -7.935 -26.087 1.00 91.56 182 VAL A C 1
ATOM 1499 O O . VAL A 1 182 ? 7.123 -8.743 -26.227 1.00 91.56 182 VAL A O 1
ATOM 1502 N N . THR A 1 183 ? 5.011 -8.132 -26.641 1.00 88.44 183 THR A N 1
ATOM 1503 C CA . THR A 1 183 ? 4.694 -9.345 -27.418 1.00 88.44 183 THR A CA 1
ATOM 1504 C C . THR A 1 183 ? 5.578 -9.452 -28.667 1.00 88.44 183 THR A C 1
ATOM 1506 O O . THR A 1 183 ? 6.033 -10.547 -28.984 1.00 88.44 183 THR A O 1
ATOM 1509 N N . ARG A 1 184 ? 5.901 -8.332 -29.337 1.00 86.94 184 ARG A N 1
ATOM 1510 C CA . ARG A 1 184 ? 6.877 -8.314 -30.443 1.00 86.94 184 ARG A CA 1
ATOM 1511 C C . ARG A 1 184 ? 8.291 -8.663 -29.972 1.00 86.94 184 ARG A C 1
ATOM 1513 O O . ARG A 1 184 ? 8.917 -9.533 -30.574 1.00 86.94 184 ARG A O 1
ATOM 1520 N N . ALA A 1 185 ? 8.749 -8.052 -28.878 1.00 87.31 185 ALA A N 1
ATOM 1521 C CA . ALA A 1 185 ? 10.080 -8.299 -28.328 1.00 87.31 185 ALA A CA 1
ATOM 1522 C C . ALA A 1 185 ? 10.292 -9.782 -27.972 1.00 87.31 185 ALA A C 1
ATOM 1524 O O . ALA A 1 185 ? 11.323 -10.359 -28.310 1.00 87.31 185 ALA A O 1
ATOM 1525 N N . LEU A 1 186 ? 9.284 -10.407 -27.351 1.00 86.19 186 LEU A N 1
ATOM 1526 C CA . LEU A 1 186 ? 9.286 -11.825 -26.975 1.00 86.19 186 LEU A CA 1
ATOM 1527 C C . LEU A 1 186 ? 9.183 -12.785 -28.174 1.00 86.19 186 LEU A C 1
ATOM 1529 O O . LEU A 1 186 ? 9.772 -13.860 -28.132 1.00 86.19 186 LEU A O 1
ATOM 1533 N N . ALA A 1 187 ? 8.398 -12.448 -29.204 1.00 81.56 187 ALA A N 1
ATOM 1534 C CA . ALA A 1 187 ? 8.043 -13.392 -30.271 1.00 81.56 187 ALA A CA 1
ATOM 1535 C C . ALA A 1 187 ? 8.866 -13.247 -31.563 1.00 81.56 187 ALA A C 1
ATOM 1537 O O . ALA A 1 187 ? 8.950 -14.207 -32.326 1.00 81.56 187 ALA A O 1
ATOM 1538 N N . LEU A 1 188 ? 9.426 -12.063 -31.836 1.00 80.56 188 LEU A N 1
ATOM 1539 C CA . LEU A 1 188 ? 10.081 -11.738 -33.110 1.00 80.56 188 LEU A CA 1
ATOM 1540 C C . LEU A 1 188 ? 11.487 -11.158 -32.931 1.00 80.56 188 LEU A C 1
ATOM 1542 O O . LEU A 1 188 ? 12.400 -11.588 -33.632 1.00 80.56 188 LEU A O 1
ATOM 1546 N N . ASP A 1 189 ? 11.670 -10.202 -32.015 1.00 86.62 189 ASP A N 1
ATOM 1547 C CA . ASP A 1 189 ? 12.933 -9.453 -31.939 1.00 86.62 189 ASP A CA 1
ATOM 1548 C C . ASP A 1 189 ? 14.031 -10.225 -31.178 1.00 86.62 189 ASP A C 1
ATOM 1550 O O . ASP A 1 189 ? 15.203 -10.164 -31.554 1.00 86.62 189 ASP A O 1
ATOM 1554 N N . ASP A 1 190 ? 13.675 -10.941 -30.102 1.00 85.62 190 ASP A N 1
ATOM 1555 C CA . ASP A 1 190 ? 14.629 -11.672 -29.258 1.00 85.62 190 ASP A CA 1
ATOM 1556 C C . ASP A 1 190 ? 13.992 -12.866 -28.502 1.00 85.62 190 ASP A C 1
ATOM 1558 O O . ASP A 1 190 ? 13.761 -12.780 -27.296 1.00 85.62 190 ASP A O 1
ATOM 1562 N N . PRO A 1 191 ? 13.736 -14.022 -29.150 1.00 81.25 191 PRO A N 1
ATOM 1563 C CA . PRO A 1 191 ? 13.060 -15.161 -28.508 1.00 81.25 191 PRO A CA 1
ATOM 1564 C C . PRO A 1 191 ? 13.755 -15.740 -27.262 1.00 81.25 191 PRO A C 1
ATOM 1566 O O . PRO A 1 191 ? 13.118 -16.416 -26.458 1.00 81.25 191 PRO A O 1
ATOM 1569 N N . MET A 1 192 ? 15.054 -15.475 -27.078 1.00 86.19 192 MET A N 1
ATOM 1570 C CA . MET A 1 192 ? 15.851 -15.966 -25.942 1.00 86.19 192 MET A CA 1
ATOM 1571 C C . MET A 1 192 ? 15.987 -14.928 -24.816 1.00 86.19 192 MET A C 1
ATOM 1573 O O . MET A 1 192 ? 16.700 -15.154 -23.844 1.00 86.19 192 MET A O 1
ATOM 1577 N N . ILE A 1 193 ? 15.307 -13.783 -24.917 1.00 86.50 193 ILE A N 1
ATOM 1578 C CA . ILE A 1 193 ? 15.306 -12.688 -23.932 1.00 86.50 193 ILE A CA 1
ATOM 1579 C C . ILE A 1 193 ? 15.043 -13.137 -22.485 1.00 86.50 193 ILE A C 1
ATOM 1581 O O . ILE A 1 193 ? 15.678 -12.625 -21.563 1.00 86.50 193 ILE A O 1
ATOM 1585 N N . LEU A 1 194 ? 14.168 -14.129 -22.284 1.00 85.00 194 LEU A N 1
ATOM 1586 C CA . LEU A 1 194 ? 13.818 -14.684 -20.968 1.00 85.00 194 LEU A CA 1
ATOM 1587 C C . LEU A 1 194 ? 14.974 -15.474 -20.320 1.00 85.00 194 LEU A C 1
ATOM 1589 O O . LEU A 1 194 ? 14.978 -15.663 -19.105 1.00 85.00 194 LEU A O 1
ATOM 1593 N N . GLU A 1 195 ? 15.968 -15.896 -21.105 1.00 86.69 195 GLU A N 1
ATOM 1594 C CA . GLU A 1 195 ? 17.179 -16.593 -20.643 1.00 86.69 195 GLU A CA 1
ATOM 1595 C C . GLU A 1 195 ? 18.349 -15.628 -20.377 1.00 86.69 195 GLU A C 1
ATOM 1597 O O . GLU A 1 195 ? 19.368 -16.010 -19.799 1.00 86.69 195 GLU A O 1
ATOM 1602 N N . LYS A 1 196 ? 18.223 -14.359 -20.790 1.00 90.12 196 LYS A N 1
ATOM 1603 C CA . LYS A 1 196 ? 19.268 -13.340 -20.622 1.00 90.12 196 LYS A CA 1
ATOM 1604 C C . LYS A 1 196 ? 19.279 -12.777 -19.204 1.00 90.12 196 LYS A C 1
ATOM 1606 O O . LYS A 1 196 ? 18.368 -12.994 -18.409 1.00 90.12 196 LYS A O 1
ATOM 1611 N N . THR A 1 197 ? 20.332 -12.027 -18.878 1.00 92.00 197 THR A N 1
ATOM 1612 C CA . THR A 1 197 ? 20.479 -11.418 -17.551 1.00 92.00 197 THR A CA 1
ATOM 1613 C C . THR A 1 197 ? 19.285 -10.525 -17.219 1.00 92.00 197 THR A C 1
ATOM 1615 O O . THR A 1 197 ? 18.774 -9.796 -18.070 1.00 92.00 197 THR A O 1
ATOM 1618 N N . ALA A 1 198 ? 18.873 -10.526 -15.952 1.00 89.88 198 ALA A N 1
ATOM 1619 C CA . ALA A 1 198 ? 17.737 -9.739 -15.479 1.00 89.88 198 ALA A CA 1
ATOM 1620 C C . ALA A 1 198 ? 17.861 -8.229 -15.776 1.00 89.88 198 ALA A C 1
ATOM 1622 O O . ALA A 1 198 ? 16.868 -7.563 -16.050 1.00 89.88 198 ALA A O 1
ATOM 1623 N N . HIS A 1 199 ? 19.082 -7.688 -15.811 1.00 91.31 199 HIS A N 1
ATOM 1624 C CA . HIS A 1 199 ? 19.330 -6.303 -16.222 1.00 91.31 199 HIS A CA 1
ATOM 1625 C C . HIS A 1 199 ? 18.939 -6.060 -17.695 1.00 91.31 199 HIS A C 1
ATOM 1627 O O . HIS A 1 199 ? 18.351 -5.030 -18.028 1.00 91.31 199 HIS A O 1
ATOM 1633 N N . LEU A 1 200 ? 19.223 -7.021 -18.583 1.00 93.69 200 LEU A N 1
ATOM 1634 C CA . LEU A 1 200 ? 18.849 -6.942 -19.995 1.00 93.69 200 LEU A CA 1
ATOM 1635 C C . LEU A 1 200 ? 17.354 -7.223 -20.207 1.00 93.69 200 LEU A C 1
ATOM 1637 O O . LEU A 1 200 ? 16.736 -6.533 -21.014 1.00 93.69 200 LEU A O 1
ATOM 1641 N N . GLN A 1 201 ? 16.756 -8.142 -19.438 1.00 93.69 201 GLN A N 1
ATOM 1642 C CA . GLN A 1 201 ? 15.298 -8.325 -19.386 1.00 93.69 201 GLN A CA 1
ATOM 1643 C C . GLN A 1 201 ? 14.592 -7.026 -18.977 1.00 93.69 201 GLN A C 1
ATOM 1645 O O . GLN A 1 201 ? 13.702 -6.567 -19.684 1.00 93.69 201 GLN A O 1
ATOM 1650 N N . PHE A 1 202 ? 15.018 -6.380 -17.885 1.00 94.62 202 PHE A N 1
ATOM 1651 C CA . PHE A 1 202 ? 14.440 -5.114 -17.428 1.00 94.62 202 PHE A CA 1
ATOM 1652 C C . PHE A 1 202 ? 14.578 -4.020 -18.495 1.00 94.62 202 PHE A C 1
ATOM 1654 O O . PHE A 1 202 ? 13.602 -3.344 -18.819 1.00 94.62 202 PHE A O 1
ATOM 1661 N N . LYS A 1 203 ? 15.750 -3.896 -19.135 1.00 94.69 203 LYS A N 1
ATOM 1662 C CA . LYS A 1 203 ? 15.936 -2.950 -20.244 1.00 94.69 203 LYS A CA 1
ATOM 1663 C C . LYS A 1 203 ? 14.996 -3.231 -21.424 1.00 94.69 203 LYS A C 1
ATOM 1665 O O . LYS A 1 203 ? 14.349 -2.307 -21.912 1.00 94.69 203 LYS A O 1
ATOM 1670 N N . LYS A 1 204 ? 14.925 -4.479 -2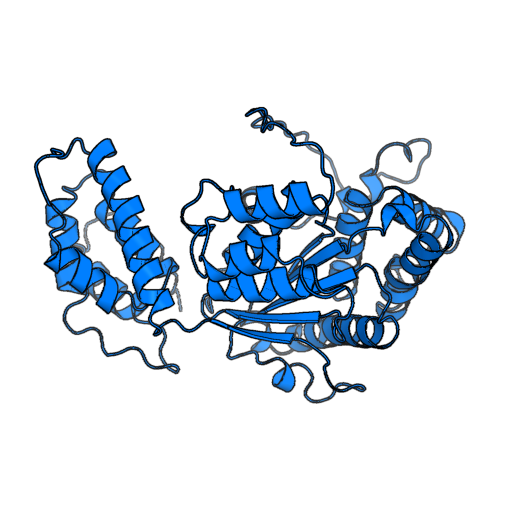1.894 1.00 95.12 204 LYS A N 1
ATOM 1671 C CA . LYS A 1 204 ? 14.183 -4.856 -23.108 1.00 95.12 204 LYS A CA 1
ATOM 1672 C C . LYS A 1 204 ? 12.677 -5.029 -22.913 1.00 95.12 204 LYS A C 1
ATOM 1674 O O . LYS A 1 204 ? 11.939 -4.877 -23.878 1.00 95.12 204 LYS A O 1
ATOM 1679 N N . LEU A 1 205 ? 12.218 -5.335 -21.699 1.00 94.50 205 LEU A N 1
ATOM 1680 C CA . LEU A 1 205 ? 10.806 -5.583 -21.396 1.00 94.50 205 LEU A CA 1
ATOM 1681 C C . LEU A 1 205 ? 10.147 -4.441 -20.610 1.00 94.50 205 LEU A C 1
ATOM 1683 O O . LEU A 1 205 ? 8.940 -4.268 -20.733 1.00 94.50 205 LEU A O 1
ATOM 1687 N N . ILE A 1 206 ? 10.895 -3.640 -19.838 1.00 93.81 206 ILE A N 1
ATOM 1688 C CA . ILE A 1 206 ? 10.372 -2.432 -19.174 1.00 93.81 206 ILE A CA 1
ATOM 1689 C C . ILE A 1 206 ? 10.811 -1.178 -19.938 1.00 93.81 206 ILE A C 1
ATOM 1691 O O . ILE A 1 206 ? 9.966 -0.500 -20.518 1.00 93.81 206 ILE A O 1
ATOM 1695 N N . ILE A 1 207 ? 12.111 -0.868 -19.964 1.00 93.69 207 ILE A N 1
ATOM 1696 C CA . ILE A 1 207 ? 12.601 0.461 -20.380 1.00 93.69 207 ILE A CA 1
ATOM 1697 C C . ILE A 1 207 ? 12.256 0.767 -21.846 1.00 93.69 207 ILE A C 1
ATOM 1699 O O . ILE A 1 207 ? 11.464 1.672 -22.110 1.00 93.69 207 ILE A O 1
ATOM 1703 N N . GLU A 1 208 ? 12.806 0.003 -22.794 1.00 93.88 208 GLU A N 1
ATOM 1704 C CA . GLU A 1 208 ? 12.652 0.282 -24.230 1.00 93.88 208 GLU A CA 1
ATOM 1705 C C . GLU A 1 208 ? 11.174 0.271 -24.694 1.00 93.88 208 GLU A C 1
ATOM 1707 O O . GLU A 1 208 ? 10.780 1.196 -25.413 1.00 93.88 208 GLU A O 1
ATOM 1712 N N . PRO A 1 209 ? 10.301 -0.669 -24.259 1.00 92.75 209 PRO A N 1
ATOM 1713 C CA . PRO A 1 209 ? 8.883 -0.623 -24.609 1.00 92.75 209 PRO A CA 1
ATOM 1714 C C . PRO A 1 209 ? 8.146 0.594 -24.037 1.00 92.75 209 PRO A C 1
ATOM 1716 O O . PRO A 1 209 ? 7.332 1.181 -24.748 1.00 92.75 209 PRO A O 1
ATOM 1719 N N . TRP A 1 210 ? 8.419 1.024 -22.798 1.00 90.31 210 TRP A N 1
ATOM 1720 C CA . TRP A 1 210 ? 7.761 2.213 -22.234 1.00 90.31 210 TRP A CA 1
ATOM 1721 C C . TRP A 1 210 ? 8.222 3.518 -22.888 1.00 90.31 210 TRP A C 1
ATOM 1723 O O . TRP A 1 210 ? 7.402 4.417 -23.094 1.00 90.31 210 TRP A O 1
ATOM 1733 N N . GLU A 1 211 ? 9.487 3.615 -23.302 1.00 89.62 211 GLU A N 1
ATOM 1734 C CA . GLU A 1 211 ? 9.942 4.730 -24.140 1.00 89.62 211 GLU A CA 1
ATOM 1735 C C . GLU A 1 211 ? 9.264 4.725 -25.519 1.00 89.62 211 GLU A C 1
ATOM 1737 O O . GLU A 1 211 ? 8.822 5.776 -25.993 1.00 89.62 211 GLU A O 1
ATOM 1742 N N . ALA A 1 212 ? 9.090 3.550 -26.133 1.00 91.25 212 ALA A N 1
ATOM 1743 C CA . ALA A 1 212 ? 8.374 3.413 -27.398 1.00 91.25 212 ALA A CA 1
ATOM 1744 C C . ALA A 1 212 ? 6.879 3.778 -27.277 1.00 91.25 212 ALA A C 1
ATOM 1746 O O . ALA A 1 212 ? 6.357 4.463 -28.162 1.00 91.25 212 ALA A O 1
ATOM 1747 N N . VAL A 1 213 ? 6.191 3.415 -26.182 1.00 90.00 213 VAL A N 1
ATOM 1748 C CA . VAL A 1 213 ? 4.826 3.910 -25.888 1.00 90.00 213 VAL A CA 1
ATOM 1749 C C . VAL A 1 213 ? 4.825 5.433 -25.748 1.00 90.00 213 VAL A C 1
ATOM 1751 O O . VAL A 1 213 ? 3.965 6.089 -26.331 1.00 90.00 213 VAL A O 1
ATOM 1754 N N . ARG A 1 214 ? 5.804 6.019 -25.047 1.00 86.12 214 ARG A N 1
ATOM 1755 C CA . ARG A 1 214 ? 5.890 7.477 -24.844 1.00 86.12 214 ARG A CA 1
ATOM 1756 C C . ARG A 1 214 ? 6.035 8.261 -26.145 1.00 86.12 214 ARG A C 1
ATOM 1758 O O . ARG A 1 214 ? 5.439 9.326 -26.265 1.00 86.12 214 ARG A O 1
ATOM 1765 N N . VAL A 1 215 ? 6.786 7.739 -27.114 1.00 87.19 215 VAL A N 1
ATOM 1766 C CA . VAL A 1 215 ? 6.955 8.381 -28.429 1.00 87.19 215 VAL A CA 1
ATOM 1767 C C . VAL A 1 215 ? 5.750 8.142 -29.346 1.00 87.19 215 VAL A C 1
ATOM 1769 O O . VAL A 1 215 ? 5.292 9.071 -30.003 1.00 87.19 215 VAL A O 1
ATOM 1772 N N . SER A 1 216 ? 5.219 6.915 -29.400 1.00 88.19 216 SER A N 1
ATOM 1773 C CA . SER A 1 216 ? 4.175 6.541 -30.374 1.00 88.19 216 SER A CA 1
ATOM 1774 C C . SER A 1 216 ? 2.736 6.803 -29.913 1.00 88.19 216 SER A C 1
ATOM 1776 O O . SER A 1 216 ? 1.854 7.013 -30.742 1.00 88.19 216 SER A O 1
ATOM 1778 N N . HIS A 1 217 ? 2.485 6.794 -28.604 1.00 84.75 217 HIS A N 1
ATOM 1779 C CA . HIS A 1 217 ? 1.153 6.827 -27.996 1.00 84.75 217 HIS A CA 1
ATOM 1780 C C . HIS A 1 217 ? 1.076 7.772 -26.770 1.00 84.75 217 HIS A C 1
ATOM 1782 O O . HIS A 1 217 ? 0.518 7.391 -25.738 1.00 84.75 217 HIS A O 1
ATOM 1788 N N . PRO A 1 218 ? 1.577 9.026 -26.839 1.00 81.25 218 PRO A N 1
ATOM 1789 C CA . PRO A 1 218 ? 1.681 9.916 -25.672 1.00 81.25 218 PRO A CA 1
ATOM 1790 C C . PRO A 1 218 ? 0.339 10.219 -24.981 1.00 81.25 218 PRO A C 1
ATOM 1792 O O . PRO A 1 218 ? 0.310 10.499 -23.788 1.00 81.25 218 PRO A O 1
ATOM 1795 N N . HIS A 1 219 ? -0.789 10.111 -25.690 1.00 79.12 219 HIS A N 1
ATOM 1796 C CA . HIS A 1 219 ? -2.130 10.296 -25.122 1.00 79.12 219 HIS A CA 1
ATOM 1797 C C . HIS A 1 219 ? -2.524 9.196 -24.114 1.00 79.12 219 HIS A C 1
ATOM 1799 O O . HIS A 1 219 ? -3.210 9.497 -23.135 1.00 79.12 219 HIS A O 1
ATOM 1805 N N . TYR A 1 220 ? -2.025 7.962 -24.277 1.00 71.38 220 TYR A N 1
ATOM 1806 C CA . TYR A 1 220 ? -2.166 6.892 -23.274 1.00 71.38 220 TYR A CA 1
ATOM 1807 C C . TYR A 1 220 ? -1.339 7.157 -22.004 1.00 71.38 220 TYR A C 1
ATOM 1809 O O . TYR A 1 220 ? -1.571 6.518 -20.985 1.00 71.38 220 TYR A O 1
ATOM 1817 N N . LEU A 1 221 ? -0.406 8.115 -22.048 1.00 74.25 221 LEU A N 1
ATOM 1818 C CA . LEU A 1 221 ? 0.427 8.546 -20.921 1.00 74.25 221 LEU A CA 1
ATOM 1819 C C . LEU A 1 221 ? 0.022 9.921 -20.365 1.00 74.25 221 LEU A C 1
ATOM 1821 O O . LEU A 1 221 ? 0.786 10.551 -19.636 1.00 74.25 221 LEU A O 1
ATOM 1825 N N . SER A 1 222 ? -1.182 10.397 -20.694 1.00 74.88 222 SER A N 1
ATOM 1826 C CA . SER A 1 222 ? -1.739 11.658 -20.174 1.00 74.88 222 SER A CA 1
ATOM 1827 C C . SER A 1 222 ? -1.899 11.681 -18.645 1.00 74.88 222 SER A C 1
ATOM 1829 O O . SER A 1 222 ? -2.115 12.743 -18.062 1.00 74.88 222 SER A O 1
ATOM 1831 N N . LYS A 1 223 ? -1.777 10.518 -17.993 1.00 81.56 223 LYS A N 1
ATOM 1832 C CA . LYS A 1 223 ? -1.786 10.313 -16.543 1.00 81.56 223 LYS A CA 1
ATOM 1833 C C . LYS A 1 223 ? -0.647 9.347 -16.191 1.00 81.56 223 LYS A C 1
ATOM 1835 O O . LYS A 1 223 ? -0.385 8.434 -16.977 1.00 81.56 223 LYS A O 1
ATOM 1840 N N . PRO A 1 224 ? 0.030 9.512 -15.043 1.00 87.62 224 PRO A N 1
ATOM 1841 C CA . PRO A 1 224 ? 1.021 8.541 -14.601 1.00 87.62 224 PRO A CA 1
ATOM 1842 C C . PRO A 1 224 ? 0.361 7.213 -14.206 1.00 87.62 224 PRO A C 1
ATOM 1844 O O . PRO A 1 224 ? -0.729 7.210 -13.627 1.00 87.62 224 PRO A O 1
ATOM 1847 N N . LEU A 1 225 ? 1.061 6.111 -14.479 1.00 90.06 225 LEU A N 1
ATOM 1848 C CA . LEU A 1 225 ? 0.705 4.756 -14.068 1.00 90.06 225 LEU A CA 1
ATOM 1849 C C . LEU A 1 225 ? 1.442 4.388 -12.780 1.00 90.06 225 LEU A C 1
ATOM 1851 O O . LEU A 1 225 ? 2.663 4.511 -12.683 1.00 90.06 225 LEU A O 1
ATOM 1855 N N . LEU A 1 226 ? 0.683 3.919 -11.798 1.00 92.25 226 LEU A N 1
ATOM 1856 C CA . LEU A 1 226 ? 1.137 3.643 -10.448 1.00 92.25 226 LEU A CA 1
ATOM 1857 C C . LEU A 1 226 ? 1.460 2.154 -10.284 1.00 92.25 226 LEU A C 1
ATOM 1859 O O . LEU A 1 226 ? 0.599 1.288 -10.457 1.00 92.25 226 LEU A O 1
ATOM 1863 N N . ILE A 1 227 ? 2.714 1.878 -9.951 1.00 92.81 227 ILE A N 1
ATOM 1864 C CA . ILE A 1 227 ? 3.273 0.561 -9.663 1.00 92.81 227 ILE A CA 1
ATOM 1865 C C . ILE A 1 227 ? 3.494 0.480 -8.156 1.00 92.81 227 ILE A C 1
ATOM 1867 O O . ILE A 1 227 ? 4.183 1.320 -7.579 1.00 92.81 227 ILE A O 1
ATOM 1871 N N . MET A 1 228 ? 2.920 -0.530 -7.513 1.00 89.00 228 MET A N 1
ATOM 1872 C CA . MET A 1 228 ? 3.090 -0.779 -6.082 1.00 89.00 228 MET A CA 1
ATOM 1873 C C . MET A 1 228 ? 3.955 -2.012 -5.864 1.00 89.00 228 MET A C 1
ATOM 1875 O O . MET A 1 228 ? 3.683 -3.070 -6.429 1.00 89.00 228 MET A O 1
ATOM 1879 N N . ILE A 1 229 ? 4.988 -1.861 -5.040 1.00 86.94 229 ILE A N 1
ATOM 1880 C CA . ILE A 1 229 ? 5.918 -2.914 -4.648 1.00 86.94 229 ILE A CA 1
ATOM 1881 C C . ILE A 1 229 ? 5.816 -3.076 -3.133 1.00 86.94 229 ILE A C 1
ATOM 1883 O O . ILE A 1 229 ? 6.231 -2.211 -2.363 1.00 86.94 229 ILE A O 1
ATOM 1887 N N . ASP A 1 230 ? 5.210 -4.180 -2.720 1.00 80.38 230 ASP A N 1
ATOM 1888 C CA . ASP A 1 230 ? 4.855 -4.483 -1.336 1.00 80.38 230 ASP A CA 1
ATOM 1889 C C . ASP A 1 230 ? 5.827 -5.546 -0.814 1.00 80.38 230 ASP A C 1
ATOM 1891 O O . ASP A 1 230 ? 5.809 -6.693 -1.267 1.00 80.38 230 ASP A O 1
ATOM 1895 N N . MET A 1 231 ? 6.769 -5.142 0.039 1.00 75.56 231 MET A N 1
ATOM 1896 C CA . MET A 1 231 ? 7.954 -5.943 0.350 1.00 75.56 231 MET A CA 1
ATOM 1897 C C . MET A 1 231 ? 7.830 -6.625 1.703 1.00 75.56 231 MET A C 1
ATOM 1899 O O . MET A 1 231 ? 7.932 -5.972 2.745 1.00 75.56 231 MET A O 1
ATOM 1903 N N . PHE A 1 232 ? 7.696 -7.951 1.698 1.00 65.56 232 PHE A N 1
ATOM 1904 C CA . PHE A 1 232 ? 7.689 -8.718 2.933 1.00 65.56 232 PHE A CA 1
ATOM 1905 C C . PHE A 1 232 ? 9.069 -8.669 3.600 1.00 65.56 232 PHE A C 1
ATOM 1907 O O . PHE A 1 232 ? 10.113 -8.892 2.977 1.00 65.56 232 PHE A O 1
ATOM 1914 N N . SER A 1 233 ? 9.084 -8.321 4.883 1.00 54.03 233 SER A N 1
ATOM 1915 C CA . SER A 1 233 ? 10.296 -7.874 5.570 1.00 54.03 233 SER A CA 1
ATOM 1916 C C . SER A 1 233 ? 11.230 -9.007 5.994 1.00 54.03 233 SER A C 1
ATOM 1918 O O . SER A 1 233 ? 12.454 -8.860 5.975 1.00 54.03 233 SER A O 1
ATOM 1920 N N . PHE A 1 234 ? 10.654 -10.162 6.319 1.00 49.72 234 PHE A N 1
ATOM 1921 C CA . PHE A 1 234 ? 11.367 -11.332 6.829 1.00 49.72 234 PHE A CA 1
ATOM 1922 C C . PHE A 1 234 ? 12.470 -11.855 5.883 1.00 49.72 234 PHE A C 1
ATOM 1924 O O . PHE A 1 234 ? 13.443 -12.488 6.293 1.00 49.72 234 PHE A O 1
ATOM 1931 N N . CYS A 1 235 ? 12.368 -11.528 4.596 1.00 50.09 235 CYS A N 1
ATOM 1932 C CA . CYS A 1 235 ? 13.279 -11.953 3.536 1.00 50.09 235 CYS A CA 1
ATOM 1933 C C . CYS A 1 235 ? 14.680 -11.307 3.593 1.00 50.09 235 CYS A C 1
ATOM 1935 O O . CYS A 1 235 ? 15.519 -11.593 2.742 1.00 50.09 235 CYS A O 1
ATOM 1937 N N . ILE A 1 236 ? 14.963 -10.418 4.551 1.00 50.88 236 ILE A N 1
ATOM 1938 C CA . ILE A 1 236 ? 16.275 -9.752 4.665 1.00 50.88 236 ILE A CA 1
ATOM 1939 C C . ILE A 1 236 ? 17.223 -10.434 5.668 1.00 50.88 236 ILE A C 1
ATOM 1941 O O . ILE A 1 236 ? 18.442 -10.301 5.524 1.00 50.88 236 ILE A O 1
ATOM 1945 N N . GLU A 1 237 ? 16.713 -11.239 6.606 1.00 46.22 237 GLU A N 1
ATOM 1946 C CA . GLU A 1 237 ? 17.555 -11.979 7.562 1.00 46.22 237 GLU A CA 1
ATOM 1947 C C . GLU A 1 237 ? 18.219 -13.214 6.938 1.00 46.22 237 GLU A C 1
ATOM 1949 O O . GLU A 1 237 ? 19.390 -13.492 7.193 1.00 46.22 237 GLU A O 1
ATOM 1954 N N . ARG A 1 238 ? 17.526 -13.927 6.037 1.00 49.81 238 ARG A N 1
ATOM 1955 C CA . ARG A 1 238 ? 18.008 -15.192 5.437 1.00 49.81 238 ARG A CA 1
ATOM 1956 C C . ARG A 1 238 ? 19.043 -15.018 4.304 1.00 49.81 238 ARG A C 1
ATOM 1958 O O . ARG A 1 238 ? 19.198 -15.896 3.455 1.00 49.81 238 ARG A O 1
ATOM 1965 N N . GLY A 1 239 ? 19.776 -13.900 4.292 1.00 52.72 239 GLY A N 1
ATOM 1966 C CA . GLY A 1 239 ? 20.996 -13.662 3.501 1.00 52.72 239 GLY A CA 1
ATOM 1967 C C . GLY A 1 239 ? 20.813 -13.537 1.982 1.00 52.72 239 GLY A C 1
ATOM 1968 O O . GLY A 1 239 ? 21.012 -12.463 1.422 1.00 52.72 239 GLY A O 1
ATOM 1969 N N . TYR A 1 240 ? 20.438 -14.625 1.306 1.00 46.97 240 TYR A N 1
ATOM 1970 C CA . TYR A 1 240 ? 20.356 -14.715 -0.159 1.00 46.97 240 TYR A CA 1
ATOM 1971 C C . TYR A 1 240 ? 19.257 -13.825 -0.759 1.00 46.97 240 TYR A C 1
ATOM 1973 O O . TYR A 1 240 ? 19.472 -13.152 -1.767 1.00 46.97 240 TYR A O 1
ATOM 1981 N N . GLN A 1 241 ? 18.088 -13.784 -0.117 1.00 53.22 241 GLN A N 1
ATOM 1982 C CA . GLN A 1 241 ? 16.924 -13.008 -0.566 1.00 53.22 241 GLN A CA 1
ATOM 1983 C C . GLN A 1 241 ? 17.156 -11.482 -0.501 1.00 53.22 241 GLN A C 1
ATOM 1985 O O . GLN A 1 241 ? 16.542 -10.727 -1.254 1.00 53.22 241 GLN A O 1
ATOM 1990 N N . ARG A 1 242 ? 18.114 -11.018 0.317 1.00 60.47 242 ARG A N 1
ATOM 1991 C CA . ARG A 1 242 ? 18.502 -9.600 0.415 1.00 60.47 242 ARG A CA 1
ATOM 1992 C C . ARG A 1 242 ? 19.076 -9.046 -0.895 1.00 60.47 242 ARG A C 1
ATOM 1994 O O . ARG A 1 242 ? 18.943 -7.851 -1.146 1.00 60.47 242 ARG A O 1
ATOM 2001 N N . ASN A 1 243 ? 19.698 -9.886 -1.725 1.00 68.38 243 ASN A N 1
ATOM 2002 C CA . ASN A 1 243 ? 20.387 -9.439 -2.939 1.00 68.38 243 ASN A CA 1
ATOM 2003 C C . ASN A 1 243 ? 19.405 -9.075 -4.060 1.00 68.38 243 ASN A C 1
ATOM 2005 O O . ASN A 1 243 ? 19.428 -7.940 -4.529 1.00 68.38 243 ASN A O 1
ATOM 2009 N N . TYR A 1 244 ? 18.466 -9.961 -4.413 1.00 77.44 244 TYR A N 1
ATOM 2010 C CA . TYR A 1 244 ? 17.551 -9.685 -5.529 1.00 77.44 244 TYR A CA 1
ATOM 2011 C C . TYR A 1 244 ? 16.606 -8.502 -5.242 1.00 77.44 244 TYR A C 1
ATOM 2013 O O . TYR A 1 244 ? 16.262 -7.761 -6.160 1.00 77.44 244 TYR A O 1
ATOM 2021 N N . HIS A 1 245 ? 16.228 -8.274 -3.974 1.00 77.94 245 HIS A N 1
ATOM 2022 C CA . HIS A 1 245 ? 15.518 -7.056 -3.564 1.00 77.94 245 HIS A CA 1
ATOM 2023 C C . HIS A 1 245 ? 16.342 -5.798 -3.867 1.00 77.94 245 HIS A C 1
ATOM 2025 O O . HIS A 1 245 ? 15.836 -4.872 -4.499 1.00 77.94 245 HIS A O 1
ATOM 2031 N N . ARG A 1 246 ? 17.621 -5.779 -3.468 1.00 79.81 246 ARG A N 1
ATOM 2032 C CA . ARG A 1 246 ? 18.545 -4.665 -3.738 1.00 79.81 246 ARG A CA 1
ATOM 2033 C C . ARG A 1 246 ? 18.734 -4.424 -5.234 1.00 79.81 246 ARG A C 1
ATOM 2035 O O . ARG A 1 246 ? 18.671 -3.278 -5.665 1.00 79.81 246 ARG A O 1
ATOM 2042 N N . GLU A 1 247 ? 18.912 -5.484 -6.018 1.00 84.19 247 GLU A N 1
ATOM 2043 C CA . GLU A 1 247 ? 19.067 -5.401 -7.475 1.00 84.19 247 GLU A CA 1
ATOM 2044 C C . GLU A 1 247 ? 17.802 -4.869 -8.170 1.00 84.19 247 GLU A C 1
ATOM 2046 O O . GLU A 1 247 ? 17.905 -4.001 -9.034 1.00 84.19 247 GLU A O 1
ATOM 2051 N N . LEU A 1 248 ? 16.605 -5.323 -7.770 1.00 86.44 248 LEU A N 1
ATOM 2052 C CA . LEU A 1 248 ? 15.340 -4.834 -8.334 1.00 86.44 248 LEU A CA 1
ATOM 2053 C C . LEU A 1 248 ? 15.120 -3.349 -8.032 1.00 86.44 248 LEU A C 1
ATOM 2055 O O . LEU A 1 248 ? 14.765 -2.582 -8.925 1.00 86.44 248 LEU A O 1
ATOM 2059 N N . ILE A 1 249 ? 15.350 -2.936 -6.783 1.00 86.94 249 ILE A N 1
ATOM 2060 C CA . ILE A 1 249 ? 15.213 -1.532 -6.382 1.00 86.94 249 ILE A CA 1
ATOM 2061 C C . ILE A 1 249 ? 16.278 -0.675 -7.079 1.00 86.94 249 ILE A C 1
ATOM 2063 O O . ILE A 1 249 ? 15.957 0.429 -7.502 1.00 86.94 249 ILE A O 1
ATOM 2067 N N . GLY A 1 250 ? 17.504 -1.181 -7.254 1.00 87.25 250 GLY A N 1
ATOM 2068 C CA . GLY A 1 250 ? 18.556 -0.523 -8.035 1.00 87.25 250 GLY A CA 1
ATOM 2069 C C . GLY A 1 250 ? 18.125 -0.270 -9.481 1.00 87.25 250 GLY A C 1
ATOM 2070 O O . GLY A 1 250 ? 18.091 0.878 -9.912 1.00 87.25 250 GLY A O 1
ATOM 2071 N N . LEU A 1 251 ? 17.675 -1.309 -10.193 1.00 90.19 251 LEU A N 1
ATOM 2072 C CA . LEU A 1 251 ? 17.154 -1.191 -11.564 1.00 90.19 251 LEU A CA 1
ATOM 2073 C C . LEU A 1 251 ? 16.018 -0.159 -11.684 1.00 90.19 251 LEU A C 1
ATOM 2075 O O . LEU A 1 251 ? 15.981 0.617 -12.640 1.00 90.19 251 LEU A O 1
ATOM 2079 N N . ILE A 1 252 ? 15.108 -0.123 -10.706 1.00 91.62 252 ILE A N 1
ATOM 2080 C CA . ILE A 1 252 ? 13.991 0.831 -10.671 1.00 91.62 252 ILE A CA 1
ATOM 2081 C C . ILE A 1 252 ? 14.466 2.253 -10.344 1.00 91.62 252 ILE A C 1
ATOM 2083 O O . ILE A 1 252 ? 14.001 3.200 -10.974 1.00 91.62 252 ILE A O 1
ATOM 2087 N N . ASN A 1 253 ? 15.392 2.414 -9.398 1.00 89.25 253 ASN A N 1
ATOM 2088 C CA . ASN A 1 253 ? 15.993 3.698 -9.041 1.00 89.25 253 ASN A CA 1
ATOM 2089 C C . ASN A 1 253 ? 16.737 4.315 -10.228 1.00 89.25 253 ASN A C 1
ATOM 2091 O O . ASN A 1 253 ? 16.506 5.473 -10.577 1.00 89.25 253 ASN A O 1
ATOM 2095 N N . ASP A 1 254 ? 17.588 3.527 -10.874 1.00 88.69 254 ASP A N 1
ATOM 2096 C CA . ASP A 1 254 ? 18.428 3.981 -11.975 1.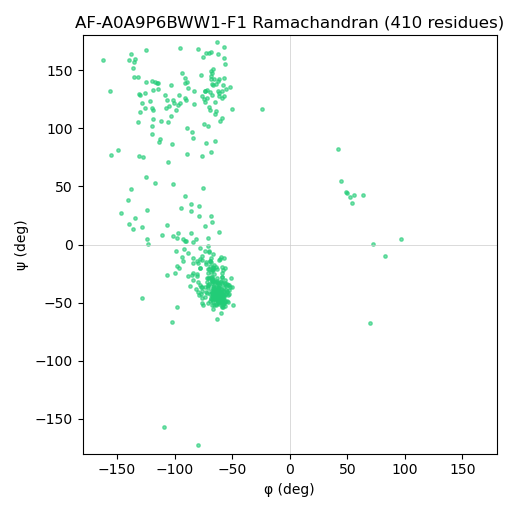00 88.69 254 ASP A CA 1
ATOM 2097 C C . ASP A 1 254 ? 17.554 4.362 -13.180 1.00 88.69 254 ASP A C 1
ATOM 2099 O O . ASP A 1 254 ? 17.785 5.391 -13.821 1.00 88.69 254 ASP A O 1
ATOM 2103 N N . TYR A 1 255 ? 16.473 3.610 -13.427 1.00 90.31 255 TYR A N 1
ATOM 2104 C CA . TYR A 1 255 ? 15.420 3.981 -14.374 1.00 90.31 255 TYR A CA 1
ATOM 2105 C C . TYR A 1 255 ? 14.694 5.275 -13.979 1.00 90.31 255 TYR A C 1
ATOM 2107 O O . TYR A 1 255 ? 14.580 6.178 -14.806 1.00 90.31 255 TYR A O 1
ATOM 2115 N N . ALA A 1 256 ? 14.233 5.403 -12.732 1.00 89.19 256 ALA A N 1
ATOM 2116 C CA . ALA A 1 256 ? 13.477 6.561 -12.257 1.00 89.19 256 ALA A CA 1
ATOM 2117 C C . ALA A 1 256 ? 14.284 7.870 -12.323 1.00 89.19 256 ALA A C 1
ATOM 2119 O O . ALA A 1 256 ? 13.717 8.909 -12.666 1.00 89.19 256 ALA A O 1
ATOM 2120 N N . GLN A 1 257 ? 15.594 7.814 -12.052 1.00 86.06 257 GLN A N 1
ATOM 2121 C CA . GLN A 1 257 ? 16.505 8.958 -12.171 1.00 86.06 257 GLN A CA 1
ATOM 2122 C C . GLN A 1 257 ? 16.822 9.299 -13.633 1.00 86.06 257 GLN A C 1
ATOM 2124 O O . GLN A 1 257 ? 16.748 10.463 -14.021 1.00 86.06 257 GLN A O 1
ATOM 2129 N N . SER A 1 258 ? 17.124 8.302 -14.472 1.00 87.12 258 SER A N 1
ATOM 2130 C CA . SER A 1 258 ? 17.410 8.535 -15.900 1.00 87.12 258 SER A CA 1
ATOM 2131 C C . SER A 1 258 ? 16.170 8.920 -16.723 1.00 87.12 258 SER A C 1
ATOM 2133 O O . SER A 1 258 ? 16.300 9.549 -17.771 1.00 87.12 258 SER A O 1
ATOM 2135 N N . HIS A 1 259 ? 14.965 8.601 -16.240 1.00 85.44 259 HIS A N 1
ATOM 2136 C CA . HIS A 1 259 ? 13.691 8.854 -16.915 1.00 85.44 259 HIS A CA 1
ATOM 2137 C C . HIS A 1 259 ? 12.734 9.661 -16.017 1.00 85.44 259 HIS A C 1
ATOM 2139 O O . HIS A 1 259 ? 11.608 9.236 -15.755 1.00 85.44 259 HIS A O 1
ATOM 2145 N N . GLN A 1 260 ? 13.136 10.861 -15.577 1.00 81.38 260 GLN A N 1
ATOM 2146 C CA . GLN A 1 260 ? 12.261 11.770 -14.806 1.00 81.38 260 GLN A CA 1
ATOM 2147 C C . GLN A 1 260 ? 10.910 12.042 -15.506 1.00 81.38 260 GLN A C 1
ATOM 2149 O O . GLN A 1 260 ? 9.867 12.082 -14.859 1.00 81.38 260 GLN A O 1
ATOM 2154 N N . ASN A 1 261 ? 10.895 12.101 -16.843 1.00 79.50 261 ASN A N 1
ATOM 2155 C CA . ASN A 1 261 ? 9.678 12.219 -17.662 1.00 79.50 261 ASN A CA 1
ATOM 2156 C C . ASN A 1 261 ? 9.012 10.857 -17.988 1.00 79.50 261 ASN A C 1
ATOM 2158 O O . ASN A 1 261 ? 8.413 10.689 -19.053 1.00 79.50 261 ASN A O 1
ATOM 2162 N N . SER A 1 262 ? 9.159 9.848 -17.123 1.00 85.50 262 SER A N 1
ATOM 2163 C CA . SER A 1 262 ? 8.451 8.567 -17.237 1.00 85.50 262 SER A CA 1
ATOM 2164 C C . SER A 1 262 ? 6.986 8.689 -16.785 1.00 85.50 262 SER A C 1
ATOM 2166 O O . SER A 1 262 ? 6.698 9.423 -15.833 1.00 85.50 262 SER A O 1
ATOM 2168 N N . PRO A 1 263 ? 6.046 7.951 -17.412 1.00 86.00 263 PRO A N 1
ATOM 2169 C CA . PRO A 1 263 ? 4.708 7.760 -16.856 1.00 86.00 263 PRO A CA 1
ATOM 2170 C C . PRO A 1 263 ? 4.706 6.871 -15.603 1.00 86.00 263 PRO A C 1
ATOM 2172 O O . PRO A 1 263 ? 3.734 6.909 -14.857 1.00 86.00 263 PRO A O 1
ATOM 2175 N N . LEU A 1 264 ? 5.733 6.041 -15.391 1.00 92.25 264 LEU A N 1
ATOM 2176 C CA . LEU A 1 264 ? 5.744 5.024 -14.342 1.00 92.25 264 LEU A CA 1
ATOM 2177 C C . LEU A 1 264 ? 6.164 5.622 -12.998 1.00 92.25 264 LEU A C 1
ATOM 2179 O O . LEU A 1 264 ? 7.284 6.119 -12.855 1.00 92.25 264 LEU A O 1
ATOM 2183 N N . LEU A 1 265 ? 5.278 5.511 -12.011 1.00 93.31 265 LEU A N 1
ATOM 2184 C CA . LEU A 1 265 ? 5.509 5.925 -10.631 1.00 93.31 265 LEU A CA 1
ATOM 2185 C C . LEU A 1 265 ? 5.509 4.726 -9.700 1.00 93.31 265 LEU A C 1
ATOM 2187 O O . LEU A 1 265 ? 4.668 3.843 -9.824 1.00 93.31 265 LEU A O 1
ATOM 2191 N N . TRP A 1 266 ? 6.436 4.720 -8.749 1.00 93.94 266 TRP A N 1
ATOM 2192 C CA . TRP A 1 266 ? 6.747 3.541 -7.948 1.00 93.94 266 TRP A CA 1
ATOM 2193 C C . TRP A 1 266 ? 6.490 3.833 -6.472 1.00 93.94 266 TRP A C 1
ATOM 2195 O O . TRP A 1 266 ? 7.144 4.704 -5.901 1.00 93.94 266 TRP A O 1
ATOM 2205 N N . ILE A 1 267 ? 5.553 3.115 -5.854 1.00 92.38 267 ILE A N 1
ATOM 2206 C CA . ILE A 1 267 ? 5.352 3.112 -4.402 1.00 92.38 267 ILE A CA 1
ATOM 2207 C C . ILE A 1 267 ? 5.994 1.851 -3.831 1.00 92.38 267 ILE A C 1
ATOM 2209 O O . ILE A 1 267 ? 5.599 0.746 -4.194 1.00 92.38 267 ILE A O 1
ATOM 2213 N N . PHE A 1 268 ? 6.933 2.020 -2.906 1.00 88.69 268 PHE A N 1
ATOM 2214 C CA . PHE A 1 268 ? 7.495 0.935 -2.105 1.00 88.69 268 PHE A CA 1
ATOM 2215 C C . PHE A 1 268 ? 6.858 0.939 -0.715 1.00 88.69 268 PHE A C 1
ATOM 2217 O O . PHE A 1 268 ? 6.932 1.949 -0.016 1.00 88.69 268 PHE A O 1
ATOM 2224 N N . CYS A 1 269 ? 6.264 -0.181 -0.303 1.00 84.88 269 CYS A N 1
ATOM 2225 C CA . CYS A 1 269 ? 5.816 -0.413 1.070 1.00 84.88 269 CYS A CA 1
ATOM 2226 C C . CYS A 1 269 ? 6.793 -1.375 1.751 1.00 84.88 269 CYS A C 1
ATOM 2228 O O . CYS A 1 269 ? 6.961 -2.507 1.297 1.00 84.88 269 CYS A O 1
ATOM 2230 N N . THR A 1 270 ? 7.443 -0.935 2.830 1.00 80.25 270 THR A N 1
ATOM 2231 C CA . THR A 1 270 ? 8.394 -1.747 3.607 1.00 80.25 270 THR A CA 1
ATOM 2232 C C . THR A 1 270 ? 8.223 -1.498 5.101 1.00 80.25 270 THR A C 1
ATOM 2234 O O . THR A 1 270 ? 7.778 -0.430 5.509 1.00 80.25 270 THR A O 1
ATOM 2237 N N . HIS A 1 271 ? 8.676 -2.416 5.951 1.00 77.38 271 HIS A N 1
ATOM 2238 C CA . HIS A 1 271 ? 8.769 -2.136 7.387 1.00 77.38 271 HIS A CA 1
ATOM 2239 C C . HIS A 1 271 ? 9.843 -1.061 7.705 1.00 77.38 271 HIS A C 1
ATOM 2241 O O . HIS A 1 271 ? 10.881 -1.057 7.037 1.00 77.38 271 HIS A O 1
ATOM 2247 N N . PRO A 1 272 ? 9.685 -0.200 8.737 1.00 76.12 272 PRO A N 1
ATOM 2248 C CA . PRO A 1 272 ? 10.672 0.825 9.108 1.00 76.12 272 PRO A CA 1
ATOM 2249 C C . PRO A 1 272 ? 12.092 0.310 9.374 1.00 76.12 272 PRO A C 1
ATOM 2251 O O . PRO A 1 272 ? 13.061 0.972 9.009 1.00 76.12 272 PRO A O 1
ATOM 2254 N N . ALA A 1 273 ? 12.231 -0.888 9.954 1.00 72.12 273 ALA A N 1
ATOM 2255 C CA . ALA A 1 273 ? 13.540 -1.512 10.182 1.00 72.12 273 ALA A CA 1
ATOM 2256 C C . ALA A 1 273 ? 14.262 -1.940 8.883 1.00 72.12 273 ALA A C 1
ATOM 2258 O O . ALA A 1 273 ? 15.454 -2.223 8.919 1.00 72.12 273 ALA A O 1
ATOM 2259 N N . LEU A 1 274 ? 13.577 -1.937 7.731 1.00 72.75 274 LEU A N 1
ATOM 2260 C CA . LEU A 1 274 ? 14.178 -2.084 6.401 1.00 72.75 274 LEU A CA 1
ATOM 2261 C C . LEU A 1 274 ? 14.286 -0.721 5.705 1.00 72.75 274 LEU A C 1
ATOM 2263 O O . LEU A 1 274 ? 13.812 -0.528 4.587 1.00 72.75 274 LEU A O 1
ATOM 2267 N N . HIS A 1 275 ? 14.884 0.250 6.395 1.00 75.81 275 HIS A N 1
ATOM 2268 C CA . HIS A 1 275 ? 14.986 1.616 5.894 1.00 75.81 275 HIS A CA 1
ATOM 2269 C C . HIS A 1 275 ? 15.715 1.662 4.531 1.00 75.81 275 HIS A C 1
ATOM 2271 O O . HIS A 1 275 ? 16.761 1.019 4.389 1.00 75.81 275 HIS A O 1
ATOM 2277 N N . PRO A 1 276 ? 15.247 2.442 3.535 1.00 75.50 276 PRO A N 1
ATOM 2278 C CA . PRO A 1 276 ? 15.802 2.448 2.178 1.00 75.50 276 PRO A CA 1
ATOM 2279 C C . PRO A 1 276 ? 17.322 2.651 2.101 1.00 75.50 276 PRO A C 1
ATOM 2281 O O . PRO A 1 276 ? 17.983 2.005 1.292 1.00 75.50 276 PRO A O 1
ATOM 2284 N N . SER A 1 277 ? 17.905 3.480 2.975 1.00 74.19 277 SER A N 1
ATOM 2285 C CA . SER A 1 277 ? 19.364 3.686 3.040 1.00 74.19 277 SER A CA 1
ATOM 2286 C C . SER A 1 277 ? 20.161 2.460 3.512 1.00 74.19 277 SER A C 1
ATOM 2288 O O . SER A 1 277 ? 21.343 2.358 3.205 1.00 74.19 277 SER A O 1
ATOM 2290 N N . GLN A 1 278 ? 19.538 1.517 4.225 1.00 71.50 278 GLN A N 1
ATOM 2291 C CA . GLN A 1 278 ? 20.137 0.221 4.568 1.00 71.50 278 GLN A CA 1
ATOM 2292 C C . GLN A 1 278 ? 19.967 -0.805 3.443 1.00 71.50 278 GLN A C 1
ATOM 2294 O O . GLN A 1 278 ? 20.731 -1.768 3.346 1.00 71.50 278 GLN A O 1
ATOM 2299 N N . ILE A 1 279 ? 18.949 -0.640 2.596 1.00 70.75 279 ILE A N 1
ATOM 2300 C CA . ILE A 1 279 ? 18.767 -1.482 1.415 1.00 70.75 279 ILE A CA 1
ATOM 2301 C C . ILE A 1 279 ? 19.773 -1.051 0.347 1.00 70.75 279 ILE A C 1
ATOM 2303 O O . ILE A 1 279 ? 20.537 -1.886 -0.117 1.00 70.75 279 ILE A O 1
ATOM 2307 N N . LEU A 1 280 ? 19.856 0.238 0.029 1.00 72.56 280 LEU A N 1
ATOM 2308 C CA . LEU A 1 280 ? 20.735 0.794 -1.006 1.00 72.56 280 LEU A CA 1
ATOM 2309 C C . LEU A 1 280 ? 22.083 1.302 -0.455 1.00 72.56 280 LEU A C 1
ATOM 2311 O O . LEU A 1 280 ? 22.678 2.224 -1.007 1.00 72.56 280 LEU A O 1
ATOM 2315 N N . ASP A 1 281 ? 22.588 0.664 0.605 1.00 67.88 281 ASP A N 1
ATOM 2316 C CA . ASP A 1 281 ? 23.852 0.987 1.298 1.00 67.88 281 ASP A CA 1
ATOM 2317 C C . ASP A 1 281 ? 25.101 0.996 0.392 1.00 67.88 281 ASP A C 1
ATOM 2319 O O . ASP A 1 281 ? 26.128 1.574 0.749 1.00 67.88 281 ASP A O 1
ATOM 2323 N N . LYS A 1 282 ? 25.018 0.336 -0.769 1.00 63.59 282 LYS A N 1
ATOM 2324 C CA . LYS A 1 282 ? 26.085 0.179 -1.769 1.00 63.59 282 LYS A CA 1
ATOM 2325 C C . LYS A 1 282 ? 25.601 0.435 -3.205 1.00 63.59 282 LYS A C 1
ATOM 2327 O O . LYS A 1 282 ? 26.183 -0.097 -4.148 1.00 63.59 282 LYS A O 1
ATOM 2332 N N . ALA A 1 283 ? 24.510 1.181 -3.381 1.00 64.25 283 ALA A N 1
ATOM 2333 C CA . ALA A 1 283 ? 23.994 1.506 -4.711 1.00 64.25 283 ALA A CA 1
ATOM 2334 C C . ALA A 1 283 ? 24.932 2.459 -5.476 1.00 64.25 283 ALA A C 1
ATOM 2336 O O . ALA A 1 283 ? 25.603 3.299 -4.879 1.00 64.25 283 ALA A O 1
ATOM 2337 N N . VAL A 1 284 ? 24.955 2.340 -6.809 1.00 60.62 284 VAL A N 1
ATOM 2338 C CA . VAL A 1 284 ? 25.771 3.196 -7.696 1.00 60.62 284 VAL A CA 1
ATOM 2339 C C . VAL A 1 284 ? 25.264 4.643 -7.697 1.00 60.62 284 VAL A C 1
ATOM 2341 O O . VAL A 1 284 ? 26.055 5.580 -7.785 1.00 60.62 284 VAL A O 1
ATOM 2344 N N . HIS A 1 285 ? 23.950 4.821 -7.548 1.00 64.94 285 HIS A N 1
ATOM 2345 C CA . HIS A 1 285 ? 23.285 6.116 -7.472 1.00 64.94 285 HIS A CA 1
ATOM 2346 C C . HIS A 1 285 ? 22.596 6.290 -6.106 1.00 64.94 285 HIS A C 1
ATOM 2348 O O . HIS A 1 285 ? 21.997 5.337 -5.601 1.00 64.94 285 HIS A O 1
ATOM 2354 N N . PRO A 1 286 ? 22.646 7.489 -5.491 1.00 70.81 286 PRO A N 1
ATOM 2355 C CA . PRO A 1 286 ? 21.936 7.758 -4.243 1.00 70.81 286 PRO A CA 1
ATOM 2356 C C . PRO A 1 286 ? 20.424 7.729 -4.490 1.00 70.81 286 PRO A C 1
ATOM 2358 O O . PRO A 1 286 ? 19.960 8.271 -5.490 1.00 70.81 286 PRO A O 1
ATOM 2361 N N . LEU A 1 287 ? 19.649 7.127 -3.585 1.00 77.69 287 LEU A N 1
ATOM 2362 C CA . LEU A 1 287 ? 18.197 7.011 -3.747 1.00 77.69 287 LEU A CA 1
ATOM 2363 C C . LEU A 1 287 ? 17.512 8.384 -3.811 1.00 77.69 287 LEU A C 1
ATOM 2365 O O . LEU A 1 287 ? 17.654 9.196 -2.897 1.00 77.69 287 LEU A O 1
ATOM 2369 N N . GLN A 1 288 ? 16.694 8.596 -4.843 1.00 80.38 288 GLN A N 1
ATOM 2370 C CA . GLN A 1 288 ? 15.845 9.781 -4.987 1.00 80.38 288 GLN A CA 1
ATOM 2371 C C . GLN A 1 288 ? 14.361 9.401 -4.892 1.00 80.38 288 GLN A C 1
ATOM 2373 O O . GLN A 1 288 ? 13.700 9.130 -5.894 1.00 80.38 288 GLN A O 1
ATOM 2378 N N . CYS A 1 289 ? 13.826 9.391 -3.669 1.00 87.31 289 CYS A N 1
ATOM 2379 C CA . CYS A 1 289 ? 12.416 9.109 -3.401 1.00 87.31 289 CYS A CA 1
ATOM 2380 C C . CYS A 1 289 ? 11.808 10.066 -2.369 1.00 87.31 289 CYS A C 1
ATOM 2382 O O . CYS A 1 289 ? 12.484 10.505 -1.436 1.00 87.31 289 CYS A O 1
ATOM 2384 N N . ALA A 1 290 ? 10.500 10.291 -2.468 1.00 90.19 290 ALA A N 1
ATOM 2385 C CA . ALA A 1 290 ? 9.732 10.893 -1.386 1.00 90.19 290 ALA A CA 1
ATOM 2386 C C . ALA A 1 290 ? 9.560 9.855 -0.265 1.00 90.19 290 ALA A C 1
ATOM 2388 O O . ALA A 1 290 ? 9.182 8.722 -0.545 1.00 90.19 290 ALA A O 1
ATOM 2389 N N . LEU A 1 291 ? 9.818 10.213 0.997 1.00 90.12 291 LEU A N 1
ATOM 2390 C CA . LEU A 1 291 ? 9.756 9.277 2.129 1.00 90.12 291 LEU A CA 1
ATOM 2391 C C . LEU A 1 291 ? 8.640 9.645 3.115 1.00 90.12 291 LEU A C 1
ATOM 2393 O O . LEU A 1 291 ? 8.505 10.800 3.532 1.00 90.12 291 LEU A O 1
ATOM 2397 N N . SER A 1 292 ? 7.861 8.649 3.527 1.00 89.62 292 SER A N 1
ATOM 2398 C CA . SER A 1 292 ? 6.883 8.744 4.614 1.00 89.62 292 SER A CA 1
ATOM 2399 C C . SER A 1 292 ? 7.039 7.575 5.578 1.00 89.62 292 SER A C 1
ATOM 2401 O O . SER A 1 292 ? 7.306 6.456 5.154 1.00 89.62 292 SER A O 1
ATOM 2403 N N . SER A 1 293 ? 6.826 7.830 6.867 1.00 85.44 293 SER A N 1
ATOM 2404 C CA . SER A 1 293 ? 6.732 6.796 7.897 1.00 85.44 293 SER A CA 1
ATOM 2405 C C . SER A 1 293 ? 5.363 6.863 8.560 1.00 85.44 293 SER A C 1
ATOM 2407 O O . SER A 1 293 ? 4.845 7.959 8.785 1.00 85.44 293 SER A O 1
ATOM 2409 N N . VAL A 1 294 ? 4.786 5.702 8.848 1.00 82.38 294 VAL A N 1
ATOM 2410 C CA . VAL A 1 294 ? 3.552 5.539 9.617 1.00 82.38 294 VAL A CA 1
ATOM 2411 C C . VAL A 1 294 ? 3.947 5.265 11.066 1.00 82.38 294 VAL A C 1
ATOM 2413 O O . VAL A 1 294 ? 4.657 4.299 11.332 1.00 82.38 294 VAL A O 1
ATOM 2416 N N . SER A 1 295 ? 3.500 6.093 12.013 1.00 82.25 295 SER A N 1
ATOM 2417 C CA . SER A 1 295 ? 3.681 5.801 13.439 1.00 82.25 295 SER A CA 1
ATOM 2418 C C . SER A 1 295 ? 2.485 5.018 13.974 1.00 82.25 295 SER A C 1
ATOM 2420 O O . SER A 1 295 ? 1.340 5.244 13.585 1.00 82.25 295 SER A O 1
ATOM 2422 N N . LEU A 1 296 ? 2.738 4.075 14.877 1.00 76.31 296 LEU A N 1
ATOM 2423 C CA . LEU A 1 296 ? 1.687 3.409 15.650 1.00 76.31 296 LEU A CA 1
ATOM 2424 C C . LEU A 1 296 ? 1.201 4.308 16.800 1.00 76.31 296 LEU A C 1
ATOM 2426 O O . LEU A 1 296 ? 0.011 4.378 17.086 1.00 76.31 296 LEU A O 1
ATOM 2430 N N . ASN A 1 297 ? 2.111 5.082 17.391 1.00 78.56 297 ASN A N 1
ATOM 2431 C CA . ASN A 1 297 ? 1.837 5.965 18.518 1.00 78.56 297 ASN A CA 1
ATOM 2432 C C . ASN A 1 297 ? 1.803 7.435 18.053 1.00 78.56 297 ASN A C 1
ATOM 2434 O O . ASN A 1 297 ? 2.741 8.198 18.280 1.00 78.56 297 ASN A O 1
ATOM 2438 N N . ASP A 1 298 ? 0.758 7.815 17.309 1.00 85.25 298 ASP A N 1
ATOM 2439 C CA . ASP A 1 298 ? 0.501 9.206 16.901 1.00 85.25 298 ASP A CA 1
ATOM 2440 C C . ASP A 1 298 ? -1.001 9.580 17.020 1.00 85.25 298 ASP A C 1
ATOM 2442 O O . ASP A 1 298 ? -1.850 8.688 17.147 1.00 85.25 298 ASP A O 1
ATOM 2446 N N . PRO A 1 299 ? -1.378 10.878 17.013 1.00 89.31 299 PRO A N 1
ATOM 2447 C CA . PRO A 1 299 ? -2.776 11.295 17.182 1.00 89.31 299 PRO A CA 1
ATOM 2448 C C . PRO A 1 299 ? -3.721 10.905 16.033 1.00 89.31 299 PRO A C 1
ATOM 2450 O O . PRO A 1 299 ? -4.936 10.880 16.222 1.00 89.31 299 PRO A O 1
ATOM 2453 N N . GLU A 1 300 ? -3.212 10.619 14.834 1.00 88.19 300 GLU A N 1
ATOM 2454 C CA . GLU A 1 300 ? -4.005 10.051 13.741 1.00 88.19 300 GLU A CA 1
ATOM 2455 C C . GLU A 1 300 ? -4.249 8.559 13.983 1.00 88.19 300 GLU A C 1
ATOM 2457 O O . GLU A 1 300 ? -5.401 8.136 13.964 1.00 88.19 300 GLU A O 1
ATOM 2462 N N . ALA A 1 301 ? -3.213 7.806 14.354 1.00 84.50 301 ALA A N 1
ATOM 2463 C CA . ALA A 1 301 ? -3.279 6.382 14.675 1.00 84.50 301 ALA A CA 1
ATOM 2464 C C . ALA A 1 301 ? -4.328 6.048 15.755 1.00 84.50 301 ALA A C 1
ATOM 2466 O O . ALA A 1 301 ? -5.065 5.066 15.631 1.00 84.50 301 ALA A O 1
ATOM 2467 N N . HIS A 1 302 ? -4.442 6.885 16.791 1.00 87.81 302 HIS A N 1
ATOM 2468 C CA . HIS A 1 302 ? -5.460 6.736 17.837 1.00 87.81 302 HIS A CA 1
ATOM 2469 C C . HIS A 1 302 ? -6.879 7.021 17.323 1.00 87.81 302 HIS A C 1
ATOM 2471 O O . HIS A 1 302 ? -7.807 6.272 17.630 1.00 87.81 302 HIS A O 1
ATOM 2477 N N . ARG A 1 303 ? -7.066 8.070 16.506 1.00 90.75 303 ARG A N 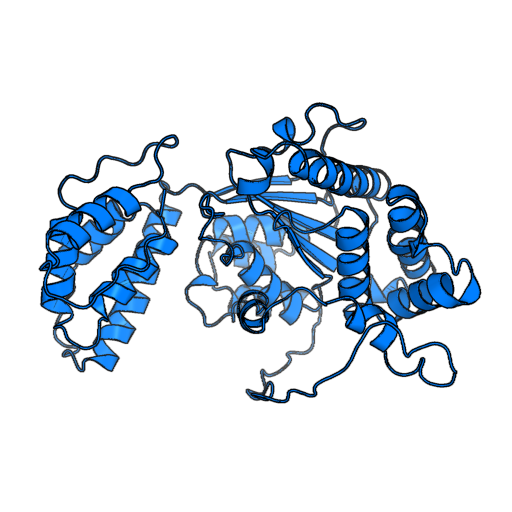1
ATOM 2478 C CA . ARG A 1 303 ? -8.372 8.382 15.893 1.00 90.75 303 ARG A CA 1
ATOM 2479 C C . ARG A 1 303 ? -8.808 7.286 14.922 1.00 90.75 303 ARG A C 1
ATOM 2481 O O . ARG A 1 303 ? -9.964 6.880 14.964 1.00 90.75 303 ARG A O 1
ATOM 2488 N N . ASP A 1 304 ? -7.879 6.777 14.117 1.00 87.88 304 ASP A N 1
ATOM 2489 C CA . ASP A 1 304 ? -8.093 5.669 13.187 1.00 87.88 304 ASP A CA 1
ATOM 2490 C C . ASP A 1 304 ? -8.476 4.381 13.930 1.00 87.88 304 ASP A C 1
ATOM 2492 O O . ASP A 1 304 ? -9.474 3.749 13.591 1.00 87.88 304 ASP A O 1
ATOM 2496 N N . THR A 1 305 ? -7.748 4.033 14.998 1.00 87.38 305 THR A N 1
ATOM 2497 C CA . THR A 1 305 ? -8.070 2.886 15.869 1.00 87.38 305 THR A CA 1
ATOM 2498 C C . THR A 1 305 ? -9.480 3.011 16.442 1.00 87.38 305 THR A C 1
ATOM 2500 O O . THR A 1 305 ? -10.289 2.095 16.311 1.00 87.38 305 THR A O 1
ATOM 2503 N N . ARG A 1 306 ? -9.809 4.166 17.030 1.00 92.88 306 ARG A N 1
ATOM 2504 C CA . ARG A 1 306 ? -11.122 4.425 17.636 1.00 92.88 306 ARG A CA 1
ATOM 2505 C C . ARG A 1 306 ? -12.258 4.415 16.610 1.00 92.88 306 ARG A C 1
ATOM 2507 O O . ARG A 1 306 ? -13.346 3.929 16.912 1.00 92.88 306 ARG A O 1
ATOM 2514 N N . TYR A 1 307 ? -12.012 4.918 15.400 1.00 90.31 307 TYR A N 1
ATOM 2515 C CA . TYR A 1 307 ? -12.954 4.844 14.282 1.00 90.31 307 TYR A CA 1
ATOM 2516 C C . TYR A 1 307 ? -13.231 3.388 13.879 1.00 90.31 307 TYR A C 1
ATOM 2518 O O . TYR A 1 307 ? -14.391 2.987 13.801 1.00 90.31 307 TYR A O 1
ATOM 2526 N N . LEU A 1 308 ? -12.185 2.575 13.707 1.00 86.62 308 LEU A N 1
ATOM 2527 C CA . LEU A 1 308 ? -12.316 1.161 13.345 1.00 86.62 308 LEU A CA 1
ATOM 2528 C C . LEU A 1 308 ? -12.971 0.316 14.446 1.00 86.62 308 LEU A C 1
ATOM 2530 O O . LEU A 1 308 ? -13.791 -0.545 14.131 1.00 86.62 308 LEU A O 1
ATOM 2534 N N . LEU A 1 309 ? -12.666 0.580 15.721 1.00 89.62 309 LEU A N 1
ATOM 2535 C CA . LEU A 1 309 ? -13.365 -0.035 16.853 1.00 89.62 309 LEU A CA 1
ATOM 2536 C C . LEU A 1 309 ? -14.861 0.297 16.821 1.00 89.62 309 LEU A C 1
ATOM 2538 O O . LEU A 1 309 ? -15.679 -0.609 16.938 1.00 89.62 309 LEU A O 1
ATOM 2542 N N . ASN A 1 310 ? -15.232 1.563 16.600 1.00 92.06 310 ASN A N 1
ATOM 2543 C CA . ASN A 1 310 ? -16.637 1.964 16.485 1.00 92.06 310 ASN A CA 1
ATOM 2544 C C . ASN A 1 310 ? -17.349 1.275 15.313 1.00 92.06 310 ASN A C 1
ATOM 2546 O O . ASN A 1 310 ? -18.416 0.701 15.510 1.00 92.06 310 ASN A O 1
ATOM 2550 N N . GLU A 1 311 ? -16.756 1.272 14.117 1.00 86.94 311 GLU A N 1
ATOM 2551 C CA . GLU A 1 311 ? -17.283 0.564 12.939 1.00 86.94 311 GLU A CA 1
ATOM 2552 C C . GLU A 1 311 ? -17.475 -0.937 13.195 1.00 86.94 311 GLU A C 1
ATOM 2554 O O . GLU A 1 311 ? -18.504 -1.511 12.833 1.00 86.94 311 GLU A O 1
ATOM 2559 N N . GLY A 1 312 ? -16.498 -1.578 13.839 1.00 87.56 312 GLY A N 1
ATOM 2560 C CA . GLY A 1 312 ? -16.557 -2.989 14.202 1.00 87.56 312 GLY A CA 1
ATOM 2561 C C . GLY A 1 312 ? -17.638 -3.278 15.241 1.00 87.56 312 GLY A C 1
ATOM 2562 O O . GLY A 1 312 ? -18.510 -4.115 15.008 1.00 87.56 312 GLY A O 1
ATOM 2563 N N . PHE A 1 313 ? -17.651 -2.543 16.355 1.00 91.50 313 PHE A N 1
ATOM 2564 C CA . PHE A 1 313 ? -18.658 -2.710 17.402 1.00 91.50 313 PHE A CA 1
ATOM 2565 C C . PHE A 1 313 ? -20.074 -2.393 16.911 1.00 91.50 313 PHE A C 1
ATOM 2567 O O . PHE A 1 313 ? -21.009 -3.083 17.309 1.00 91.50 313 PHE A O 1
ATOM 2574 N N . HIS A 1 314 ? -20.259 -1.442 15.991 1.00 89.31 314 HIS A N 1
ATOM 2575 C CA . HIS A 1 314 ? -21.572 -1.162 15.404 1.00 89.31 314 HIS A CA 1
ATOM 2576 C C . HIS A 1 314 ? -22.092 -2.322 14.531 1.00 89.31 314 HIS A C 1
ATOM 2578 O O . HIS A 1 314 ? -23.299 -2.578 14.501 1.00 89.31 314 HIS A O 1
ATOM 2584 N N . ARG A 1 315 ? -21.197 -3.075 13.873 1.00 88.56 315 ARG A N 1
ATOM 2585 C CA . ARG A 1 315 ? -21.538 -4.318 13.150 1.00 88.56 315 ARG A CA 1
ATOM 2586 C C . ARG A 1 315 ? -21.848 -5.460 14.122 1.00 88.56 315 ARG A C 1
ATOM 2588 O O . ARG A 1 315 ? -22.823 -6.179 13.919 1.00 88.56 315 ARG A O 1
ATOM 2595 N N . ILE A 1 316 ? -21.077 -5.578 15.205 1.00 87.75 316 ILE A N 1
ATOM 2596 C CA . ILE A 1 316 ? -21.290 -6.573 16.269 1.00 87.75 316 ILE A CA 1
ATOM 2597 C C . ILE A 1 316 ? -22.648 -6.346 16.960 1.00 87.75 316 ILE A C 1
ATOM 2599 O O . ILE A 1 316 ? -23.412 -7.301 17.084 1.00 87.75 316 ILE A O 1
ATOM 2603 N N . ARG A 1 317 ? -23.027 -5.096 17.291 1.00 89.31 317 ARG A N 1
ATOM 2604 C CA . ARG A 1 317 ? -24.383 -4.753 17.789 1.00 89.31 317 ARG A CA 1
ATOM 2605 C C . ARG A 1 317 ? -25.474 -5.341 16.903 1.00 89.31 317 ARG A C 1
ATOM 2607 O O . ARG A 1 317 ? -26.357 -6.041 17.388 1.00 89.31 317 ARG A O 1
ATOM 2614 N N . HIS A 1 318 ? -25.370 -5.086 15.600 1.00 87.31 318 HIS A N 1
ATOM 2615 C CA . HIS A 1 318 ? -26.376 -5.487 14.623 1.00 87.31 318 HIS A CA 1
ATOM 2616 C C . HIS A 1 318 ? -26.409 -7.008 14.381 1.00 87.31 318 HIS A C 1
ATOM 2618 O O . HIS A 1 318 ? -27.470 -7.547 14.070 1.00 87.31 318 HIS A O 1
ATOM 2624 N N . ARG A 1 319 ? -25.283 -7.719 14.535 1.00 86.94 319 ARG A N 1
ATOM 2625 C CA . ARG A 1 319 ? -25.235 -9.187 14.414 1.00 86.94 319 ARG A CA 1
ATOM 2626 C C . ARG A 1 319 ? -25.791 -9.897 15.650 1.00 86.94 319 ARG A C 1
ATOM 2628 O O . ARG A 1 319 ? -26.522 -10.871 15.510 1.00 86.94 319 ARG A O 1
ATOM 2635 N N . HIS A 1 320 ? -25.453 -9.410 16.843 1.00 87.19 320 HIS A N 1
ATOM 2636 C CA . HIS A 1 320 ? -25.828 -10.029 18.123 1.00 87.19 320 HIS A CA 1
ATOM 2637 C C . HIS A 1 320 ? -27.144 -9.477 18.705 1.00 87.19 320 HIS A C 1
ATOM 2639 O O . HIS A 1 320 ? -27.541 -9.868 19.797 1.00 87.19 320 HIS A O 1
ATOM 2645 N N . ASN A 1 321 ? -27.841 -8.599 17.972 1.00 86.50 321 ASN A N 1
ATOM 2646 C CA . ASN A 1 321 ? -29.088 -7.928 18.375 1.00 86.50 321 ASN A CA 1
ATOM 2647 C C . ASN A 1 321 ? -28.992 -7.190 19.726 1.00 86.50 321 ASN A C 1
ATOM 2649 O O . ASN A 1 321 ? -29.953 -7.154 20.495 1.00 86.50 321 ASN A O 1
ATOM 2653 N N . ILE A 1 322 ? -27.832 -6.592 20.015 1.00 85.12 322 ILE A N 1
ATOM 2654 C CA . ILE A 1 322 ? -27.646 -5.766 21.214 1.00 85.12 322 ILE A CA 1
ATOM 2655 C C . ILE A 1 322 ? -28.416 -4.456 21.025 1.00 85.12 322 ILE A C 1
ATOM 2657 O O . ILE A 1 322 ? -28.317 -3.828 19.969 1.00 85.12 322 ILE A O 1
ATOM 2661 N N . ASP A 1 323 ? -29.180 -4.051 22.043 1.00 80.12 323 ASP A N 1
ATOM 2662 C CA . ASP A 1 323 ? -30.060 -2.887 21.959 1.00 80.12 323 ASP A CA 1
ATOM 2663 C C . ASP A 1 323 ? -29.282 -1.604 21.619 1.00 80.12 323 ASP A C 1
ATOM 2665 O O . ASP A 1 323 ? -28.271 -1.264 22.236 1.00 80.12 323 ASP A O 1
ATOM 2669 N N . ASN A 1 324 ? -29.802 -0.855 20.647 1.00 73.44 324 ASN A N 1
ATOM 2670 C CA . ASN A 1 324 ? -29.281 0.443 20.242 1.00 73.44 324 ASN A CA 1
ATOM 2671 C C . ASN A 1 324 ? -29.425 1.512 21.338 1.00 73.44 324 ASN A C 1
ATOM 2673 O O . ASN A 1 324 ? -28.722 2.520 21.272 1.00 73.44 324 ASN A O 1
ATOM 2677 N N . THR A 1 325 ? -30.278 1.309 22.353 1.00 71.00 325 THR A N 1
ATOM 2678 C CA . THR A 1 325 ? -30.289 2.177 23.547 1.00 71.00 325 THR A CA 1
ATOM 2679 C C . THR A 1 325 ? -29.077 1.950 24.465 1.00 71.00 325 THR A C 1
ATOM 2681 O O . THR A 1 325 ? -28.755 2.819 25.278 1.00 71.00 325 THR A O 1
ATOM 2684 N N . GLN A 1 326 ? -28.358 0.828 24.319 1.00 77.00 326 GLN A N 1
ATOM 2685 C CA . GLN A 1 326 ? -27.235 0.461 25.179 1.00 77.00 326 GLN A CA 1
ATOM 2686 C C . GLN A 1 326 ? -25.882 0.975 24.641 1.00 77.00 326 GLN A C 1
ATOM 2688 O O . GLN A 1 326 ? -25.450 0.691 23.520 1.00 77.00 326 GLN A O 1
ATOM 2693 N N . MET A 1 327 ? -25.148 1.702 25.484 1.00 81.75 327 MET A N 1
ATOM 2694 C CA . MET A 1 327 ? -23.791 2.194 25.203 1.00 81.75 327 MET A CA 1
ATOM 2695 C C . MET A 1 327 ? -22.741 1.144 25.643 1.00 81.75 327 MET A C 1
ATOM 2697 O O . MET A 1 327 ? -22.210 1.280 26.742 1.00 81.75 327 MET A O 1
ATOM 2701 N N . TRP A 1 328 ? -22.511 0.057 24.871 1.00 87.94 328 TRP A N 1
ATOM 2702 C CA . TRP A 1 328 ? -21.938 -1.193 25.450 1.00 87.94 328 TRP A CA 1
ATOM 2703 C C . TRP A 1 328 ? -20.808 -2.150 24.693 1.00 87.94 328 TRP A C 1
ATOM 2705 O O . TRP A 1 328 ? -20.928 -4.453 24.888 1.00 87.94 328 TRP A O 1
ATOM 2715 N N . PRO A 1 329 ? -20.009 -1.157 24.094 1.00 91.69 329 PRO A N 1
ATOM 2716 C CA . PRO A 1 329 ? -18.970 -0.467 24.854 1.00 91.69 329 PRO A CA 1
ATOM 2717 C C . PRO A 1 329 ? -19.363 0.947 25.279 1.00 91.69 329 PRO A C 1
ATOM 2719 O O . PRO A 1 329 ? -19.895 1.732 24.486 1.00 91.69 329 PRO A O 1
ATOM 2722 N N . SER A 1 330 ? -19.041 1.268 26.527 1.00 92.44 330 SER A N 1
ATOM 2723 C CA . SER A 1 330 ? -19.030 2.628 27.047 1.00 92.44 330 SER A CA 1
ATOM 2724 C C . SER A 1 330 ? -17.870 3.429 26.447 1.00 92.44 330 SER A C 1
ATOM 2726 O O . SER A 1 330 ? -16.912 2.875 25.899 1.00 92.44 330 SER A O 1
ATOM 2728 N N . GLU A 1 331 ? -17.922 4.752 26.594 1.00 93.19 331 GLU A N 1
ATOM 2729 C CA . GLU A 1 331 ? -16.819 5.634 26.196 1.00 93.19 331 GLU A CA 1
ATOM 2730 C C . GLU A 1 331 ? -15.503 5.320 26.927 1.00 93.19 331 GLU A C 1
ATOM 2732 O O . GLU A 1 331 ? -14.425 5.434 26.344 1.00 93.19 331 GLU A O 1
ATOM 2737 N N . GLU A 1 332 ? -15.578 4.850 28.175 1.00 92.38 332 GLU A N 1
ATOM 2738 C CA . GLU A 1 332 ? -14.411 4.416 28.945 1.00 92.38 332 GLU A CA 1
ATOM 2739 C C . GLU A 1 332 ? -13.802 3.127 28.374 1.00 92.38 332 GLU A C 1
ATOM 2741 O O . GLU A 1 332 ? -12.600 3.088 28.106 1.00 92.38 332 GLU A O 1
ATOM 2746 N N . GLN A 1 333 ? -14.628 2.103 28.116 1.00 92.81 333 GLN A N 1
ATOM 2747 C CA . GLN A 1 333 ? -14.188 0.841 27.507 1.00 92.81 333 GLN A CA 1
ATOM 2748 C C . GLN A 1 333 ? -13.547 1.103 26.133 1.00 92.81 333 GLN A C 1
ATOM 2750 O O . GLN A 1 333 ? -12.433 0.653 25.866 1.00 92.81 333 GLN A O 1
ATOM 2755 N N . LEU A 1 334 ? -14.201 1.905 25.284 1.00 93.06 334 LEU A N 1
ATOM 2756 C CA . LEU A 1 334 ? -13.688 2.294 23.967 1.00 93.06 334 LEU A CA 1
ATOM 2757 C C . LEU A 1 334 ? -12.369 3.082 24.055 1.00 93.06 334 LEU A C 1
ATOM 2759 O O . LEU A 1 334 ? -11.470 2.866 23.239 1.00 93.06 334 LEU A O 1
ATOM 2763 N N . SER A 1 335 ? -12.235 3.984 25.032 1.00 91.44 335 SER A N 1
ATOM 2764 C CA . SER A 1 335 ? -11.008 4.757 25.260 1.00 91.44 335 SER A CA 1
ATOM 2765 C C . SER A 1 335 ? -9.846 3.865 25.713 1.00 91.44 335 SER A C 1
ATOM 2767 O O . SER A 1 335 ? -8.770 3.915 25.113 1.00 91.44 335 SER A O 1
ATOM 2769 N N . ARG A 1 336 ? -10.073 2.973 26.692 1.00 89.94 336 ARG A N 1
ATOM 2770 C CA . ARG A 1 336 ? -9.072 1.998 27.164 1.00 89.94 336 ARG A CA 1
ATOM 2771 C C . ARG A 1 336 ? -8.598 1.079 26.034 1.00 89.94 336 ARG A C 1
ATOM 2773 O O . ARG A 1 336 ? -7.392 0.969 25.826 1.00 89.94 336 ARG A O 1
ATOM 2780 N N . LEU A 1 337 ? -9.523 0.509 25.251 1.00 89.50 337 LEU A N 1
ATOM 2781 C CA . LEU A 1 337 ? -9.191 -0.301 24.070 1.00 89.50 337 LEU A CA 1
ATOM 2782 C C . LEU A 1 337 ? -8.368 0.493 23.044 1.00 89.50 337 LEU A C 1
ATOM 2784 O O . LEU A 1 337 ? -7.340 0.011 22.576 1.00 89.50 337 LEU A O 1
ATOM 2788 N N . THR A 1 338 ? -8.784 1.724 22.720 1.00 89.31 338 THR A N 1
ATOM 2789 C CA . THR A 1 338 ? -8.055 2.601 21.782 1.00 89.31 338 THR A CA 1
ATOM 2790 C C . THR A 1 338 ? -6.615 2.838 22.242 1.00 89.31 338 THR A C 1
ATOM 2792 O O . THR A 1 338 ? -5.696 2.775 21.426 1.00 89.31 338 THR A O 1
ATOM 2795 N N . SER A 1 339 ? -6.425 3.094 23.540 1.00 84.62 339 SER A N 1
ATOM 2796 C CA . SER A 1 339 ? -5.116 3.347 24.144 1.00 84.62 339 SER A CA 1
ATOM 2797 C C . SER A 1 339 ? -4.219 2.105 24.101 1.00 84.62 339 SER A C 1
ATOM 2799 O O . SER A 1 339 ? -3.098 2.182 23.609 1.00 84.62 339 SER A O 1
ATOM 2801 N N . ALA A 1 340 ? -4.724 0.940 24.524 1.00 80.94 340 ALA A N 1
ATOM 2802 C CA . ALA A 1 340 ? -3.955 -0.309 24.584 1.00 80.94 340 ALA A CA 1
ATOM 2803 C C . ALA A 1 340 ? -3.572 -0.881 23.203 1.00 80.94 340 ALA A C 1
ATOM 2805 O O . ALA A 1 340 ? -2.550 -1.557 23.065 1.00 80.94 340 ALA A O 1
ATOM 2806 N N . ILE A 1 341 ? -4.382 -0.604 22.175 1.00 79.25 341 ILE A N 1
ATOM 2807 C CA . ILE A 1 341 ? -4.158 -1.059 20.795 1.00 79.25 341 ILE A CA 1
ATOM 2808 C C . ILE A 1 341 ? -3.085 -0.229 20.064 1.00 79.25 341 ILE A C 1
ATOM 2810 O O . ILE A 1 341 ? -2.505 -0.708 19.083 1.00 79.25 341 ILE A O 1
ATOM 2814 N N . CYS A 1 342 ? -2.798 0.991 20.533 1.00 75.25 342 CYS A N 1
ATOM 2815 C CA . CYS A 1 342 ? -1.711 1.854 20.054 1.00 75.25 342 CYS A CA 1
ATOM 2816 C C . CYS A 1 342 ? -1.595 1.908 18.512 1.00 75.25 342 CYS A C 1
ATOM 2818 O O . CYS A 1 342 ? -0.561 1.542 17.959 1.00 75.25 342 CYS A O 1
ATOM 2820 N N . GLY A 1 343 ? -2.660 2.257 17.779 1.00 72.00 343 GLY A N 1
ATOM 2821 C CA . GLY A 1 343 ? -2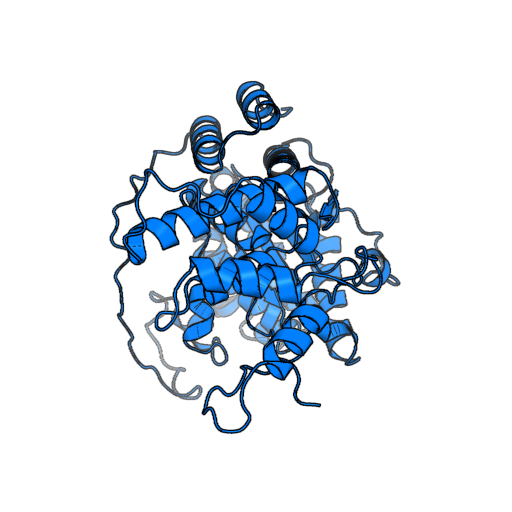.589 2.397 16.312 1.00 72.00 343 GLY A CA 1
ATOM 2822 C C . GLY A 1 343 ? -2.479 1.099 15.501 1.00 72.00 343 GLY A C 1
ATOM 2823 O O . GLY A 1 343 ? -2.382 1.152 14.270 1.00 72.00 343 GLY A O 1
ATOM 2824 N N . THR A 1 344 ? -2.460 -0.064 16.156 1.00 73.62 344 THR A N 1
ATOM 2825 C CA . THR A 1 344 ? -2.145 -1.351 15.527 1.00 73.62 344 THR A CA 1
ATOM 2826 C C . THR A 1 344 ? -3.393 -1.957 14.884 1.00 73.62 344 THR A C 1
ATOM 2828 O O . THR A 1 344 ? -4.192 -2.633 15.534 1.00 73.62 344 THR A O 1
ATOM 2831 N N . LEU A 1 345 ? -3.568 -1.749 13.575 1.00 73.31 345 LEU A N 1
ATOM 2832 C CA . LEU A 1 345 ? -4.759 -2.201 12.830 1.00 73.31 345 LEU A CA 1
ATOM 2833 C C . LEU A 1 345 ? -5.000 -3.716 12.940 1.00 73.31 345 LEU A C 1
ATOM 2835 O O . LEU A 1 345 ? -6.142 -4.160 13.042 1.00 73.31 345 LEU A O 1
ATOM 2839 N N . TYR A 1 346 ? -3.926 -4.513 12.968 1.00 71.38 346 TYR A N 1
ATOM 2840 C CA . TYR A 1 346 ? -4.011 -5.963 13.163 1.00 71.38 346 TYR A CA 1
ATOM 2841 C C . TYR A 1 346 ? -4.570 -6.327 14.549 1.00 71.38 346 TYR A C 1
ATOM 2843 O O . TYR A 1 346 ? -5.435 -7.195 14.648 1.00 71.38 346 TYR A O 1
ATOM 2851 N N . PHE A 1 347 ? -4.153 -5.612 15.599 1.00 74.62 347 PHE A N 1
ATOM 2852 C CA . PHE A 1 347 ? -4.680 -5.775 16.957 1.00 74.62 347 PHE A CA 1
ATOM 2853 C C . PHE A 1 347 ? -6.143 -5.329 17.035 1.00 74.62 347 PHE A C 1
ATOM 2855 O O . PHE A 1 347 ? -6.973 -6.044 17.584 1.00 74.62 347 PHE A O 1
ATOM 2862 N N . THR A 1 348 ? -6.486 -4.216 16.377 1.00 78.19 348 THR A N 1
ATOM 2863 C CA . THR A 1 348 ? -7.878 -3.747 16.241 1.00 78.19 348 THR A CA 1
ATOM 2864 C C . THR A 1 348 ? -8.772 -4.843 15.653 1.00 78.19 348 THR A C 1
ATOM 2866 O O . THR A 1 348 ? -9.820 -5.165 16.207 1.00 78.19 348 THR A O 1
ATOM 2869 N N . ASN A 1 349 ? -8.329 -5.474 14.563 1.00 75.44 349 ASN A N 1
ATOM 2870 C CA . ASN A 1 349 ? -9.042 -6.575 13.920 1.00 75.44 349 ASN A CA 1
ATOM 2871 C C . ASN A 1 349 ? -9.091 -7.840 14.802 1.00 75.44 349 ASN A C 1
ATOM 2873 O O . ASN A 1 349 ? -10.130 -8.489 14.876 1.00 75.44 349 ASN A O 1
ATOM 2877 N N . ALA A 1 350 ? -8.005 -8.188 15.499 1.00 74.00 350 ALA A N 1
ATOM 2878 C CA . ALA A 1 350 ? -7.972 -9.328 16.417 1.00 74.00 350 ALA A CA 1
ATOM 2879 C C . ALA A 1 350 ? -8.958 -9.162 17.591 1.00 74.00 350 ALA A C 1
ATOM 2881 O O . ALA A 1 350 ? -9.706 -10.091 17.888 1.00 74.00 350 ALA A O 1
ATOM 2882 N N . VAL A 1 351 ? -9.012 -7.971 18.196 1.00 80.88 351 VAL A N 1
ATOM 2883 C CA . VAL A 1 351 ? -9.950 -7.609 19.273 1.00 80.88 351 VAL A CA 1
ATOM 2884 C C . VAL A 1 351 ? -11.398 -7.672 18.793 1.00 80.88 351 VAL A C 1
ATOM 2886 O O . VAL A 1 351 ? -12.238 -8.269 19.461 1.00 80.88 351 VAL A O 1
ATOM 2889 N N . LEU A 1 352 ? -11.694 -7.128 17.610 1.00 81.44 352 LEU A N 1
ATOM 2890 C CA . LEU A 1 352 ? -13.042 -7.191 17.039 1.00 81.44 352 LEU A CA 1
ATOM 2891 C C . LEU A 1 352 ? -13.488 -8.635 16.762 1.00 81.44 352 LEU A C 1
ATOM 2893 O O . LEU A 1 352 ? -14.599 -8.996 17.132 1.00 81.44 352 LEU A O 1
ATOM 2897 N N . ASN A 1 353 ? -12.622 -9.478 16.189 1.00 77.25 353 ASN A N 1
ATOM 2898 C CA . ASN A 1 353 ? -12.938 -10.892 15.937 1.00 77.25 353 ASN A CA 1
ATOM 2899 C C . ASN A 1 353 ? -13.087 -11.714 17.231 1.00 77.25 353 ASN A C 1
ATOM 2901 O O . ASN A 1 353 ? -13.865 -12.663 17.267 1.00 77.25 353 ASN A O 1
ATOM 2905 N N . PHE A 1 354 ? -12.354 -11.356 18.289 1.00 80.00 354 PHE A N 1
ATOM 2906 C CA . PHE A 1 354 ? -12.483 -11.967 19.613 1.00 80.00 354 PHE A CA 1
ATOM 2907 C C . PHE A 1 354 ? -13.826 -11.612 20.274 1.00 80.00 354 PHE A C 1
ATOM 2909 O O . PHE A 1 354 ? -14.536 -12.501 20.741 1.00 80.00 354 PHE A O 1
ATOM 2916 N N . VAL A 1 355 ? -14.222 -10.335 20.235 1.00 84.19 355 VAL A N 1
ATOM 2917 C CA . VAL A 1 355 ? -15.515 -9.863 20.764 1.00 84.19 355 VAL A CA 1
ATOM 2918 C C . VAL A 1 355 ? -16.707 -10.387 19.947 1.00 84.19 355 VAL A C 1
ATOM 2920 O O . VAL A 1 355 ? -17.768 -10.651 20.504 1.00 84.19 355 VAL A O 1
ATOM 2923 N N . ASP A 1 356 ? -16.537 -10.595 18.639 1.00 81.56 356 ASP A N 1
ATOM 2924 C CA . ASP A 1 356 ? -17.552 -11.159 17.735 1.00 81.56 356 ASP A CA 1
ATOM 2925 C C . ASP A 1 356 ? -17.641 -12.701 17.772 1.00 81.56 356 ASP A C 1
ATOM 2927 O O . ASP A 1 356 ? -18.374 -13.299 16.982 1.00 81.56 356 ASP A O 1
ATOM 2931 N N . CYS A 1 357 ? -16.892 -13.371 18.659 1.00 78.31 357 CYS A N 1
ATOM 2932 C CA . CYS A 1 357 ? -16.831 -14.830 18.725 1.00 78.31 357 CYS A CA 1
ATOM 2933 C C . CYS A 1 357 ? -18.224 -15.439 18.979 1.00 78.31 357 CYS A C 1
ATOM 2935 O O . CYS A 1 357 ? -18.773 -15.347 20.077 1.00 78.31 357 CYS A O 1
ATOM 2937 N N . GLY A 1 358 ? -18.790 -16.091 17.954 1.00 59.31 358 GLY A N 1
ATOM 2938 C CA . GLY A 1 358 ? -20.207 -16.487 17.851 1.00 59.31 358 GLY A CA 1
ATOM 2939 C C . GLY A 1 358 ? -20.728 -17.561 18.821 1.00 59.31 358 GLY A C 1
ATOM 2940 O O . GLY A 1 358 ? -21.746 -18.186 18.538 1.00 59.31 358 GLY A O 1
ATOM 2941 N N . GLY A 1 359 ? -20.038 -17.794 19.938 1.00 65.75 359 GLY A N 1
ATOM 2942 C CA . GLY A 1 359 ? -20.493 -18.597 21.077 1.00 65.75 359 GLY A CA 1
ATOM 2943 C C . GLY A 1 359 ? -20.368 -17.865 22.420 1.00 65.75 359 GLY A C 1
ATOM 2944 O O . GLY A 1 359 ? -20.390 -18.507 23.465 1.00 65.75 359 GLY A O 1
ATOM 2945 N N . SER A 1 360 ? -20.168 -16.544 22.414 1.00 76.00 360 SER A N 1
ATOM 2946 C CA . SER A 1 360 ? -19.979 -15.712 23.608 1.00 76.00 360 SER A CA 1
ATOM 2947 C C . SER A 1 360 ? -20.805 -14.430 23.541 1.00 76.00 360 SER A C 1
ATOM 2949 O O . SER A 1 360 ? -21.145 -13.954 22.463 1.00 76.00 360 SER A O 1
ATOM 2951 N N . ASN A 1 361 ? -21.094 -13.853 24.706 1.00 85.75 361 ASN A N 1
ATOM 2952 C CA . ASN A 1 361 ? -21.678 -12.523 24.826 1.00 85.75 361 ASN A CA 1
ATOM 2953 C C . ASN A 1 361 ? -20.609 -11.450 24.511 1.00 85.75 361 ASN A C 1
ATOM 2955 O O . ASN A 1 361 ? -19.593 -11.412 25.210 1.00 85.75 361 ASN A O 1
ATOM 2959 N N . PRO A 1 362 ? -20.814 -10.555 23.523 1.00 87.88 362 PRO A N 1
ATOM 2960 C CA . PRO A 1 362 ? -19.845 -9.506 23.203 1.00 87.88 362 PRO A CA 1
ATOM 2961 C C . PRO A 1 362 ? -19.535 -8.550 24.363 1.00 87.88 362 PRO A C 1
ATOM 2963 O O . PRO A 1 362 ? -18.425 -8.028 24.425 1.00 87.88 362 PRO A O 1
ATOM 2966 N N . GLN A 1 363 ? -20.478 -8.340 25.292 1.00 88.88 363 GLN A N 1
ATOM 2967 C CA . GLN A 1 363 ? -20.278 -7.429 26.428 1.00 88.88 363 GLN A CA 1
ATOM 2968 C C . GLN A 1 363 ? -19.214 -8.000 27.380 1.00 88.88 363 GLN A C 1
ATOM 2970 O O . GLN A 1 363 ? -18.190 -7.362 27.627 1.00 88.88 363 GLN A O 1
ATOM 2975 N N . ASP A 1 364 ? -19.392 -9.262 27.788 1.00 88.62 364 ASP A N 1
ATOM 2976 C CA . ASP A 1 364 ? -18.436 -10.001 28.623 1.00 88.62 364 ASP A CA 1
ATOM 2977 C C . ASP A 1 364 ? -17.066 -10.133 27.930 1.00 88.62 364 ASP A C 1
ATOM 2979 O O . ASP A 1 364 ? -16.025 -10.052 28.584 1.00 88.62 364 ASP A O 1
ATOM 2983 N N . GLN A 1 365 ? -17.045 -10.287 26.598 1.00 88.75 365 GLN A N 1
ATOM 2984 C CA . GLN A 1 365 ? -15.795 -10.357 25.836 1.00 88.75 365 GLN A CA 1
ATOM 2985 C C . GLN A 1 365 ? -15.065 -9.009 25.733 1.00 88.75 365 GLN A C 1
ATOM 2987 O O . GLN A 1 365 ? -13.837 -9.011 25.680 1.00 88.75 365 GLN A O 1
ATOM 2992 N N . VAL A 1 366 ? -15.748 -7.856 25.756 1.00 90.62 366 VAL A N 1
ATOM 2993 C CA . VAL A 1 366 ? -15.066 -6.548 25.862 1.00 90.62 366 VAL A CA 1
ATOM 2994 C C . VAL A 1 366 ? -14.358 -6.415 27.209 1.00 90.62 366 VAL A C 1
ATOM 2996 O O . VAL A 1 366 ? -13.196 -6.004 27.241 1.00 90.62 366 VAL A O 1
ATOM 2999 N N . ASP A 1 367 ? -15.010 -6.808 28.303 1.00 90.38 367 ASP A N 1
ATOM 3000 C CA . ASP A 1 367 ? -14.411 -6.733 29.639 1.00 90.38 367 ASP A CA 1
ATOM 3001 C C . ASP A 1 367 ? -13.287 -7.766 29.833 1.00 90.38 367 ASP A C 1
ATOM 3003 O O . ASP A 1 367 ? -12.254 -7.444 30.427 1.00 90.38 367 ASP A O 1
ATOM 3007 N N . ALA A 1 368 ? -13.403 -8.960 29.238 1.00 87.19 368 ALA A N 1
ATOM 3008 C CA . ALA A 1 368 ? -12.293 -9.910 29.138 1.00 87.19 368 ALA A CA 1
ATOM 3009 C C . ALA A 1 368 ? -11.117 -9.334 28.325 1.00 87.19 368 ALA A C 1
ATOM 3011 O O . ALA A 1 368 ? -9.968 -9.410 28.760 1.00 87.19 368 ALA A O 1
ATOM 3012 N N . CYS A 1 369 ? -11.391 -8.686 27.185 1.00 86.50 369 CYS A N 1
ATOM 3013 C CA . CYS A 1 369 ? -10.367 -8.016 26.379 1.00 86.50 369 CYS A CA 1
ATOM 3014 C C . CYS A 1 369 ? -9.606 -6.959 27.188 1.00 86.50 369 CYS A C 1
ATOM 3016 O O . CYS A 1 369 ? -8.380 -6.910 27.126 1.00 86.50 369 CYS A O 1
ATOM 3018 N N . LEU A 1 370 ? -10.324 -6.138 27.960 1.00 88.38 370 LEU A N 1
ATOM 3019 C CA . LEU A 1 370 ? -9.742 -5.106 28.818 1.00 88.38 370 LEU A CA 1
ATOM 3020 C C . LEU A 1 370 ? -8.901 -5.710 29.951 1.00 88.38 370 LEU A C 1
ATOM 3022 O O . LEU A 1 370 ? -7.768 -5.276 30.146 1.00 88.38 370 LEU A O 1
ATOM 3026 N N . LYS A 1 371 ? -9.389 -6.768 30.613 1.00 86.88 371 LYS A N 1
ATOM 3027 C CA . LYS A 1 371 ? -8.627 -7.546 31.607 1.00 86.88 371 LYS A CA 1
ATOM 3028 C C . LYS A 1 371 ? -7.304 -8.082 31.031 1.00 86.88 371 LYS A C 1
ATOM 3030 O O . LYS A 1 371 ? -6.296 -8.068 31.728 1.00 86.88 371 LYS A O 1
ATOM 3035 N N . TYR A 1 372 ? -7.279 -8.533 29.773 1.00 82.00 372 TYR A N 1
ATOM 3036 C CA . TYR A 1 372 ? -6.050 -9.000 29.103 1.00 82.00 372 TYR A CA 1
ATOM 3037 C C . TYR A 1 372 ? -5.112 -7.875 28.640 1.00 82.00 372 TYR A C 1
ATOM 3039 O O . TYR A 1 372 ? -3.966 -8.151 28.278 1.00 82.00 372 TYR A O 1
ATOM 3047 N N . MET A 1 373 ? -5.581 -6.625 28.633 1.00 78.25 373 MET A N 1
ATOM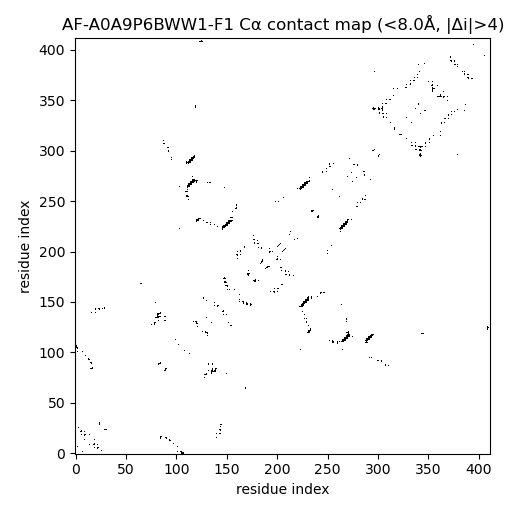 3048 C CA . MET A 1 373 ? -4.784 -5.440 28.299 1.00 78.25 373 MET A CA 1
ATOM 3049 C C . MET A 1 373 ? -4.257 -4.698 29.533 1.00 78.25 373 MET A C 1
ATOM 3051 O O . MET A 1 373 ? -3.297 -3.935 29.419 1.00 78.25 373 MET A O 1
ATOM 3055 N N . ASP A 1 374 ? -4.837 -4.930 30.712 1.00 79.00 374 ASP A N 1
ATOM 3056 C CA . ASP A 1 374 ? -4.355 -4.355 31.965 1.00 79.00 374 ASP A CA 1
ATOM 3057 C C . ASP A 1 374 ? -2.944 -4.879 32.291 1.00 79.00 374 ASP A C 1
ATOM 3059 O O . ASP A 1 374 ? -2.729 -6.066 32.532 1.00 79.00 374 ASP A O 1
ATOM 3063 N N . GLY A 1 375 ? -1.961 -3.972 32.283 1.00 67.50 375 GLY A N 1
ATOM 3064 C CA . GLY A 1 375 ? -0.543 -4.300 32.471 1.00 67.50 375 GLY A CA 1
ATOM 3065 C C . GLY A 1 375 ? 0.278 -4.459 31.184 1.00 67.50 375 GLY A C 1
ATOM 3066 O O . GLY A 1 375 ? 1.465 -4.772 31.282 1.00 67.50 375 GLY A O 1
ATOM 3067 N N . ILE A 1 376 ? -0.295 -4.208 29.998 1.00 67.50 376 ILE A N 1
ATOM 3068 C CA . ILE A 1 376 ? 0.494 -4.006 28.771 1.00 67.50 376 ILE A CA 1
ATOM 3069 C C . ILE A 1 376 ? 1.416 -2.772 28.954 1.00 67.50 376 ILE A C 1
ATOM 3071 O O . ILE A 1 376 ? 0.926 -1.722 29.377 1.00 67.50 376 ILE A O 1
ATOM 3075 N N . PRO A 1 377 ? 2.732 -2.866 28.663 1.00 61.78 377 PRO A N 1
ATOM 3076 C CA . PRO A 1 377 ? 3.652 -1.721 28.709 1.00 61.78 377 PRO A CA 1
ATOM 3077 C C . PRO A 1 377 ? 3.293 -0.599 27.720 1.00 61.78 377 PRO A C 1
ATOM 3079 O O . PRO A 1 377 ? 2.570 -0.818 26.752 1.00 61.78 377 PRO A O 1
ATOM 3082 N N . GLU A 1 378 ? 3.848 0.603 27.904 1.00 57.47 378 GLU A N 1
ATOM 3083 C CA . GLU A 1 378 ? 3.766 1.633 26.857 1.00 57.47 378 GLU A CA 1
ATOM 3084 C C . GLU A 1 378 ? 4.558 1.217 25.597 1.00 57.47 378 GLU A C 1
ATOM 3086 O O . GLU A 1 378 ? 5.640 0.630 25.712 1.00 57.47 378 GLU A O 1
ATOM 3091 N N . PRO A 1 379 ? 4.060 1.536 24.385 1.00 52.81 379 PRO A N 1
ATOM 3092 C CA . PRO A 1 379 ? 4.622 1.030 23.136 1.00 52.81 379 PRO A CA 1
ATOM 3093 C C . PRO A 1 379 ? 6.002 1.620 22.835 1.00 52.81 379 PRO A C 1
ATOM 3095 O O . PRO A 1 379 ? 6.144 2.810 22.538 1.00 52.81 379 PRO A O 1
ATOM 3098 N N . SER A 1 380 ? 7.021 0.757 22.821 1.00 50.34 380 SER A N 1
ATOM 3099 C CA . SER A 1 380 ? 8.365 1.110 22.360 1.00 50.34 380 SER A CA 1
ATOM 3100 C C . SER A 1 380 ? 8.556 0.779 20.876 1.00 50.34 380 SER A C 1
ATOM 3102 O O . SER A 1 380 ? 8.039 -0.211 20.364 1.00 50.34 380 SER A O 1
ATOM 3104 N N . VAL A 1 381 ? 9.364 1.581 20.173 1.00 45.06 381 VAL A N 1
ATOM 3105 C CA . VAL A 1 381 ? 9.718 1.346 18.754 1.00 45.06 381 VAL A CA 1
ATOM 3106 C C . VAL A 1 381 ? 10.509 0.035 18.566 1.00 45.06 381 VAL A C 1
ATOM 3108 O O . VAL A 1 381 ? 10.564 -0.507 17.465 1.00 45.06 381 VAL A O 1
ATOM 3111 N N . SER A 1 382 ? 11.106 -0.482 19.643 1.00 40.91 382 SER A N 1
ATOM 3112 C CA . SER A 1 382 ? 11.857 -1.740 19.704 1.00 40.91 382 SER A CA 1
ATOM 3113 C C . SER A 1 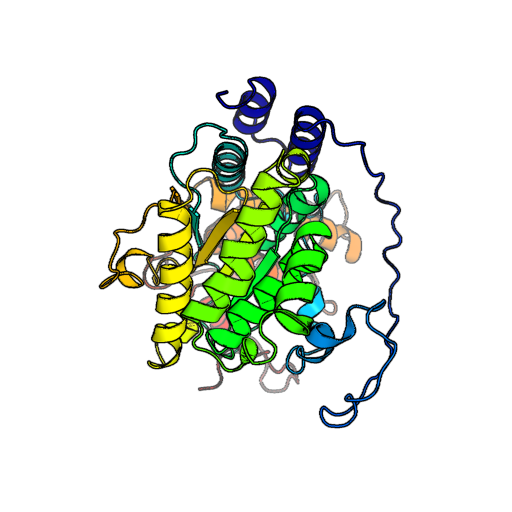382 ? 10.999 -2.988 19.939 1.00 40.91 382 SER A C 1
ATOM 3115 O O . SER A 1 382 ? 11.410 -4.070 19.530 1.00 40.91 382 SER A O 1
ATOM 3117 N N . GLU A 1 383 ? 9.831 -2.868 20.578 1.00 49.72 383 GLU A N 1
ATOM 3118 C CA . GLU A 1 383 ? 9.002 -4.012 20.989 1.00 49.72 383 GLU A CA 1
ATOM 3119 C C . GLU A 1 383 ? 7.531 -3.819 20.564 1.00 49.72 383 GLU A C 1
ATOM 3121 O O . GLU A 1 383 ? 6.668 -3.547 21.398 1.00 49.72 383 GLU A O 1
ATOM 3126 N N . PRO A 1 384 ? 7.194 -3.998 19.271 1.00 49.09 384 PRO A N 1
ATOM 3127 C CA . PRO A 1 384 ? 5.826 -3.826 18.754 1.00 49.09 384 PRO A CA 1
ATOM 3128 C C . PRO A 1 384 ? 4.837 -4.925 19.205 1.00 49.09 384 PRO A C 1
ATOM 3130 O O . PRO A 1 384 ? 3.699 -4.985 18.740 1.00 49.09 384 PRO A O 1
ATOM 3133 N N . PHE A 1 385 ? 5.254 -5.832 20.088 1.00 55.78 385 PHE A N 1
ATOM 3134 C CA . PHE A 1 385 ? 4.581 -7.099 20.369 1.00 55.78 385 PHE A CA 1
ATOM 3135 C C . PHE A 1 385 ? 3.555 -7.020 21.516 1.00 55.78 385 PHE A C 1
ATOM 3137 O O . PHE A 1 385 ? 3.412 -7.955 22.301 1.00 55.78 385 PHE A O 1
ATOM 3144 N N . HIS A 1 386 ? 2.761 -5.945 21.571 1.00 61.12 386 HIS A N 1
ATOM 3145 C CA . HIS A 1 386 ? 1.588 -5.855 22.463 1.00 61.12 386 HIS A CA 1
ATOM 3146 C C . HIS A 1 386 ? 0.611 -7.024 22.222 1.00 61.12 386 HIS A C 1
ATOM 3148 O O . HIS A 1 386 ? 0.025 -7.563 23.162 1.00 61.12 386 HIS A O 1
ATOM 3154 N N . MET A 1 387 ? 0.530 -7.484 20.964 1.00 57.88 387 MET A N 1
ATOM 3155 C CA . MET A 1 387 ? -0.157 -8.716 20.566 1.00 57.88 387 MET A CA 1
ATOM 3156 C C . MET A 1 387 ? 0.284 -9.944 21.362 1.00 57.88 387 MET A C 1
ATOM 3158 O O . MET A 1 387 ? -0.561 -10.749 21.733 1.00 57.88 387 MET A O 1
ATOM 3162 N N . ASP A 1 388 ? 1.584 -10.118 21.608 1.00 61.88 388 ASP A N 1
ATOM 3163 C CA . ASP A 1 388 ? 2.106 -11.305 22.287 1.00 61.88 388 ASP A CA 1
ATOM 3164 C C . ASP A 1 388 ? 1.728 -11.308 23.765 1.00 61.88 388 ASP A C 1
ATOM 3166 O O . ASP A 1 388 ? 1.447 -12.373 24.305 1.00 61.88 388 ASP A O 1
ATOM 3170 N N . TYR A 1 389 ? 1.683 -10.142 24.421 1.00 66.94 389 TYR A N 1
ATOM 3171 C CA . TYR A 1 389 ? 1.177 -10.049 25.791 1.00 66.94 389 TYR A CA 1
ATOM 3172 C C . TYR A 1 389 ? -0.308 -10.424 25.833 1.00 66.94 389 TYR A C 1
ATOM 3174 O O . TYR A 1 389 ? -0.687 -11.343 26.557 1.00 66.94 389 TYR A O 1
ATOM 3182 N N . PHE A 1 390 ? -1.126 -9.787 24.988 1.00 67.25 390 PHE A N 1
ATOM 3183 C CA . PHE A 1 390 ? -2.558 -10.068 24.885 1.00 67.25 390 PHE A CA 1
ATOM 3184 C C . PHE A 1 390 ? -2.838 -11.550 24.578 1.00 67.25 390 PHE A C 1
ATOM 3186 O O . PHE A 1 390 ? -3.620 -12.190 25.280 1.00 67.25 390 PHE A O 1
ATOM 3193 N N . TYR A 1 391 ? -2.155 -12.133 23.586 1.00 64.75 391 TYR A N 1
ATOM 3194 C CA . TYR A 1 391 ? -2.300 -13.549 23.248 1.00 64.75 391 TYR A CA 1
ATOM 3195 C C . TYR A 1 391 ? -1.811 -14.478 24.362 1.00 64.75 391 TYR A C 1
ATOM 3197 O O . TYR A 1 391 ? -2.433 -15.515 24.564 1.00 64.75 391 TYR A O 1
ATOM 3205 N N . ARG A 1 392 ? -0.746 -14.140 25.104 1.00 68.19 392 ARG A N 1
ATOM 3206 C CA . ARG A 1 392 ? -0.302 -14.945 26.257 1.00 68.19 392 ARG A CA 1
ATOM 3207 C C . ARG A 1 392 ? -1.364 -14.967 27.353 1.00 68.19 392 ARG A C 1
ATOM 3209 O O . ARG A 1 392 ? -1.698 -16.058 27.803 1.00 68.19 392 ARG A O 1
ATOM 3216 N N . GLN A 1 393 ? -1.919 -13.808 27.719 1.00 70.75 393 GLN A N 1
ATOM 3217 C CA . GLN A 1 393 ? -2.964 -13.710 28.746 1.00 70.75 393 GLN A CA 1
ATOM 3218 C C . GLN A 1 393 ? -4.258 -14.423 28.322 1.00 70.75 393 GLN A C 1
ATOM 3220 O O . GLN A 1 393 ? -4.814 -15.206 29.092 1.00 70.75 393 GLN A O 1
ATOM 3225 N N . PHE A 1 394 ? -4.689 -14.228 27.070 1.00 68.94 394 PHE A N 1
ATOM 3226 C CA . PHE A 1 394 ? -5.820 -14.955 26.495 1.00 68.94 394 PHE A CA 1
ATOM 3227 C C . PHE A 1 394 ? -5.589 -16.473 26.531 1.00 68.94 394 PHE A C 1
ATOM 3229 O O . PHE A 1 394 ? -6.423 -17.202 27.059 1.00 68.94 394 PHE A O 1
ATOM 3236 N N . ILE A 1 395 ? -4.443 -16.961 26.037 1.00 64.19 395 ILE A N 1
ATOM 3237 C CA . ILE A 1 395 ? -4.135 -18.399 25.991 1.00 64.19 395 ILE A CA 1
ATOM 3238 C C . ILE A 1 395 ? -4.020 -19.009 27.397 1.00 64.19 395 ILE A C 1
ATOM 3240 O O . ILE A 1 395 ? -4.404 -20.163 27.570 1.00 64.19 395 ILE A O 1
ATOM 3244 N N . SER A 1 396 ? -3.553 -18.269 28.412 1.00 66.38 396 SER A N 1
ATOM 3245 C CA . SER A 1 396 ? -3.504 -18.777 29.793 1.00 66.38 396 SER A CA 1
ATOM 3246 C C . SER A 1 396 ? -4.872 -18.928 30.467 1.00 66.38 396 SER A C 1
ATOM 3248 O O . SER A 1 396 ? -5.001 -19.760 31.363 1.00 66.38 396 SER A O 1
ATOM 3250 N N . ASP A 1 397 ? -5.888 -18.179 30.030 1.00 67.06 397 ASP A N 1
ATOM 3251 C CA . ASP A 1 397 ? -7.271 -18.321 30.513 1.00 67.06 397 ASP A CA 1
ATOM 3252 C C . ASP A 1 397 ? -8.047 -19.440 29.770 1.00 67.06 397 ASP A C 1
ATOM 3254 O O . ASP A 1 397 ? -9.128 -19.835 30.213 1.00 67.06 397 ASP A O 1
ATOM 3258 N N . ILE A 1 398 ? -7.519 -19.989 28.663 1.00 61.22 398 ILE A N 1
ATOM 3259 C CA . ILE A 1 398 ? -8.144 -21.102 27.923 1.00 61.22 398 ILE A CA 1
ATOM 3260 C C . ILE A 1 398 ? -7.973 -22.426 28.700 1.00 61.22 398 ILE A C 1
ATOM 3262 O O . ILE A 1 398 ? -6.842 -22.852 28.952 1.00 61.22 398 ILE A O 1
ATOM 3266 N N . PRO A 1 399 ? -9.058 -23.166 29.014 1.00 52.88 399 PRO A N 1
ATOM 3267 C CA . PRO A 1 399 ? -8.948 -24.479 29.645 1.00 52.88 399 PRO A CA 1
ATOM 3268 C C . PRO A 1 399 ? -8.195 -25.491 28.755 1.00 52.88 399 PRO A C 1
ATOM 3270 O O . PRO A 1 399 ? -8.586 -25.665 27.593 1.00 52.88 399 PRO A O 1
ATOM 3273 N N . PRO A 1 400 ? -7.208 -26.250 29.286 1.00 50.91 400 PRO A N 1
ATOM 3274 C CA . PRO A 1 400 ? -6.432 -27.245 28.523 1.00 50.91 400 PRO A CA 1
ATOM 3275 C C . PRO A 1 400 ? -7.246 -28.384 27.885 1.00 50.91 400 PRO A C 1
ATOM 3277 O O . PRO A 1 400 ? -6.716 -29.165 27.101 1.00 50.91 400 PRO A O 1
ATOM 3280 N N . THR A 1 401 ? -8.522 -28.513 28.250 1.00 43.25 401 THR A N 1
ATOM 3281 C CA . THR A 1 401 ? -9.479 -29.501 27.734 1.00 43.25 401 THR A CA 1
ATOM 3282 C C . THR A 1 401 ? -10.291 -29.007 26.533 1.00 43.25 401 THR A C 1
ATOM 3284 O O . THR A 1 401 ? -11.090 -29.769 25.989 1.00 43.25 401 THR A O 1
ATOM 3287 N N . SER A 1 402 ? -10.131 -27.748 26.118 1.00 44.88 402 SER A N 1
ATOM 3288 C CA . SER A 1 402 ? -10.864 -27.184 24.982 1.00 44.88 402 SER A CA 1
ATOM 3289 C C . SER A 1 402 ? -10.128 -27.422 23.657 1.00 44.88 402 SER A C 1
ATOM 3291 O O . SER A 1 402 ? -8.930 -27.184 23.538 1.00 44.88 402 SER A O 1
ATOM 3293 N N . ASN A 1 403 ? -10.856 -27.847 22.618 1.00 39.59 403 ASN A N 1
ATOM 3294 C CA . ASN A 1 403 ? -10.307 -28.067 21.268 1.00 39.59 403 ASN A CA 1
ATOM 3295 C C . ASN A 1 403 ? -10.003 -26.760 20.498 1.00 39.59 403 ASN A C 1
ATOM 3297 O O . ASN A 1 403 ? -9.815 -26.782 19.281 1.00 39.59 403 ASN A O 1
ATOM 3301 N N . LEU A 1 404 ? -9.943 -25.621 21.194 1.00 40.53 404 LEU A N 1
ATOM 3302 C CA . LEU A 1 404 ? -9.495 -24.346 20.647 1.00 40.53 404 LEU A CA 1
ATOM 3303 C C . LEU A 1 404 ? -7.967 -24.353 20.536 1.00 40.53 404 LEU A C 1
ATOM 3305 O O . LEU A 1 404 ? -7.267 -23.718 21.319 1.00 40.53 404 LEU A O 1
ATOM 3309 N N . MET A 1 405 ? -7.455 -25.060 19.524 1.00 32.53 405 MET A N 1
ATOM 3310 C CA . MET A 1 405 ? -6.121 -24.787 18.988 1.00 32.53 405 MET A CA 1
ATOM 3311 C C . MET A 1 405 ? -6.037 -23.283 18.698 1.00 32.53 405 MET A C 1
ATOM 3313 O O . MET A 1 405 ? -6.768 -22.809 17.821 1.00 32.53 405 MET A O 1
ATOM 3317 N N . PRO A 1 406 ? -5.161 -22.514 19.369 1.00 35.09 406 PRO A N 1
ATOM 3318 C CA . PRO A 1 406 ? -4.863 -21.180 18.891 1.00 35.09 406 PRO A CA 1
ATOM 3319 C C . PRO A 1 406 ? -4.228 -21.340 17.507 1.00 35.09 406 PRO A C 1
ATOM 3321 O O . PRO A 1 406 ? -3.409 -22.240 17.300 1.00 35.09 406 PRO A O 1
ATOM 3324 N N . TYR A 1 407 ? -4.561 -20.461 16.561 1.00 33.50 407 TYR A N 1
ATOM 3325 C CA . TYR A 1 407 ? -3.766 -20.315 15.341 1.00 33.50 407 TYR A CA 1
ATOM 3326 C C . TYR A 1 407 ? -2.419 -19.696 15.737 1.00 33.50 407 TYR A C 1
ATOM 3328 O O . TYR A 1 407 ? -2.223 -18.483 15.673 1.00 33.50 407 TYR A O 1
ATOM 3336 N N . THR A 1 408 ? -1.512 -20.531 16.251 1.00 35.91 408 THR A N 1
ATOM 3337 C CA . THR A 1 408 ? -0.241 -20.085 16.806 1.00 35.91 408 THR A CA 1
ATOM 3338 C C . THR A 1 408 ? 0.677 -19.604 15.689 1.00 35.91 408 THR A C 1
ATOM 3340 O O . THR A 1 408 ? 1.361 -20.383 15.029 1.00 35.91 408 THR A O 1
ATOM 3343 N N . PHE A 1 409 ? 0.764 -18.279 15.546 1.00 32.59 409 PHE A N 1
ATOM 3344 C CA . PHE A 1 409 ? 1.810 -17.600 14.769 1.00 32.59 409 PHE A CA 1
ATOM 3345 C C . PHE A 1 409 ? 3.233 -17.941 15.247 1.00 32.59 409 PHE A C 1
ATOM 3347 O O . PHE A 1 409 ? 4.200 -17.680 14.533 1.00 32.59 409 PHE A O 1
ATOM 3354 N N . TRP A 1 410 ? 3.344 -18.579 16.415 1.00 28.16 410 TRP A N 1
ATOM 3355 C CA . TRP A 1 410 ? 4.564 -19.083 17.023 1.00 28.16 410 TRP A CA 1
ATOM 3356 C C . TRP A 1 410 ? 4.487 -20.605 17.229 1.00 28.16 410 TRP A C 1
ATOM 3358 O O . TRP A 1 410 ? 3.996 -21.094 18.249 1.00 28.16 410 TRP A O 1
ATOM 3368 N N . LYS A 1 411 ? 5.022 -21.365 16.269 1.00 23.56 411 LYS A N 1
ATOM 3369 C CA . LYS A 1 411 ? 5.721 -22.622 16.567 1.00 23.56 411 LYS A CA 1
ATOM 3370 C C . LYS A 1 411 ? 7.208 -22.369 16.343 1.00 23.56 411 LYS A C 1
ATOM 3372 O O . LYS A 1 411 ? 7.592 -22.016 15.232 1.00 23.56 411 LYS A O 1
ATOM 3377 N N . SER A 1 412 ? 7.974 -22.501 17.423 1.00 26.94 412 SER A N 1
ATOM 3378 C CA . SER A 1 412 ? 9.441 -22.473 17.475 1.00 26.94 412 SER A CA 1
ATOM 3379 C C . SER A 1 412 ? 10.062 -23.674 16.769 1.00 26.94 412 SER A C 1
ATOM 3381 O O . SER A 1 412 ? 9.542 -24.783 17.043 1.00 26.94 412 SER A O 1
#

Mean predicted aligned error: 11.83 Å

Secondary structure (DSSP, 8-state):
----HHHHHHHHTT--HHHHHHHHHHHTT-------S---S--------TT---SSS-TTS-HHHHTT-TT--TTHHHHSSPPPTTSGGGSS-HHHHHHHHHHHH-TT-S-SEEEEE-TTS---TT-TT---HHHHHHHHHHHHTT-EEEEEEE-S---HHHHHHHHHHHHHHH-HHHHHHHHHIIIII-TTGGGS-HHHHHIIIIIHHHHHHHHH-GGGGSSPEEEEEEE-GGGGTTSTHHHHHHHHHHHHHHHHHHTTT-SEEEEEEE-TTS-HHHHSTT-SS---EEEEE--SSSHHHHHHHHHHHHHHHHHHHHHHT--TT--SS-HHHHHHHHHHHTT-HHHHHHHHHHHT-TTS-HHHHHHHHHHHHTTPPP--TT--THHHHHHHHHHHHS-TTS------S---